Protein AF-A0A7V4F2E9-F1 (afdb_monomer)

Sequence (529 aa):
MEYINGPSTTTMGALRAAEGFTDPLLAKSKGLVILLGCEVWGGVSHNAEIGSNYDNYAKWARMAALRIKNSPYYDSKKIFIGVSGRNPEWAYSLKLNDKLLKGDKGEIDWLTLSGYMGGNMDYDPAINPGDSELDYFKNGFESMMKNIEGLKTHMSYMFEYCGRLMVTNFYESNMTTPAFNGRVGQAMTITDYHATAVETGLALPCLFHLKGGEWRITEPENGYKKLPLYITAQYVNTYCKGNVLKTKLNTTEKIANSSGKVIALDPVSCHAYNSDTKFSILLISRDFANDYQLQIDLPDTLTVNPAGKMYVISGPGYSSKDYTIDSSNITLSDSLLVTVPKYSMVLITFSGSNPKFTKLPLGYYHYKKVESLEIVPKNGKTSIDKKYEYIDLSAKMTPADAMSEFMYKYKWEVVENSSKALTSLQDTNYQVRDLGMAKTVGTTTIRVSSFNDPNIKDEIVIPFNYVDLAKNTEGNVMAYPNPANDKLNIIATDDVTIGISIADITGRPVKIIRQATNYTQIDISDLPA

Solvent-accessible surface area (backbone atoms only — not comparable to full-atom values): 28518 Å² total; per-residue (Å²): 94,45,49,47,44,24,58,44,89,40,78,46,8,34,53,35,27,75,76,70,46,56,64,36,64,57,76,85,45,90,55,48,77,48,64,60,57,71,66,41,43,79,42,73,93,46,50,28,29,82,91,52,66,33,59,57,33,33,53,49,48,38,54,52,34,44,56,50,65,69,36,93,44,52,45,85,88,37,52,42,40,25,38,55,34,40,37,42,31,60,84,66,22,75,59,44,44,56,39,54,34,46,78,40,84,71,49,57,51,27,48,25,22,41,45,47,48,17,31,69,60,97,82,38,66,60,50,54,53,69,96,38,73,69,26,25,49,48,35,39,53,56,34,38,50,46,34,52,51,13,51,47,53,48,49,22,49,26,31,76,34,38,48,42,83,60,34,33,29,23,73,31,22,43,67,54,57,55,92,56,52,37,9,25,35,52,22,44,54,51,53,49,44,47,56,54,35,41,74,66,10,35,26,76,71,30,76,39,36,66,72,50,84,61,40,25,34,29,37,59,95,60,80,49,38,71,16,31,40,40,52,52,50,50,50,44,72,71,57,62,44,76,46,81,45,93,67,84,90,88,78,90,65,72,31,60,42,91,86,65,52,71,48,100,50,61,40,54,48,70,44,34,22,35,45,73,40,38,36,22,41,41,36,34,32,62,29,68,86,50,67,45,80,43,72,44,73,62,64,92,87,60,53,68,46,42,67,24,38,38,33,43,38,34,42,97,38,44,83,27,56,54,65,46,76,50,74,47,81,42,80,51,53,72,61,36,77,43,79,45,49,39,34,19,39,37,39,38,37,37,40,36,59,59,82,75,74,80,86,73,65,82,28,54,66,94,73,49,65,76,69,43,45,41,76,42,43,76,79,74,52,62,60,44,62,55,78,62,36,71,43,48,30,36,72,50,51,34,56,82,64,30,37,68,86,34,88,58,62,58,45,77,46,79,80,42,58,73,20,63,55,50,71,48,80,55,95,80,31,43,34,44,28,38,83,68,72,52,51,66,66,27,36,36,30,41,33,41,26,31,44,90,42,70,84,37,43,30,74,49,70,33,43,34,55,48,80,76,64,50,63,46,101,84,76,24,42,29,45,73,60,38,76,52,77,47,70,49,76,42,76,47,96,53,101,54,74,42,31,38,34,33,14,27,80,85,69,47,76,77,44,78,44,78,69,36,52,45,72,32,78,41,84,39,66,88,48,74,90

Structure (mmCIF, N/CA/C/O backbone):
data_AF-A0A7V4F2E9-F1
#
_entry.id   AF-A0A7V4F2E9-F1
#
loop_
_atom_site.group_PDB
_atom_site.id
_atom_site.type_symbol
_atom_site.label_atom_id
_atom_site.label_alt_id
_atom_site.label_comp_id
_atom_site.label_asym_id
_atom_site.label_entity_id
_atom_site.label_seq_id
_atom_site.pdbx_PDB_ins_code
_atom_site.Cartn_x
_atom_site.Cartn_y
_atom_site.Cartn_z
_atom_site.occupancy
_atom_site.B_iso_or_equiv
_atom_site.auth_seq_id
_atom_site.auth_comp_id
_atom_site.auth_asym_id
_atom_site.auth_atom_id
_atom_site.pdbx_PDB_model_num
ATOM 1 N N . MET A 1 1 ? -17.313 -17.510 -13.840 1.00 95.19 1 MET A N 1
ATOM 2 C CA . MET A 1 1 ? -16.699 -18.549 -12.982 1.00 95.19 1 MET A CA 1
ATOM 3 C C . MET A 1 1 ? -16.538 -19.871 -13.702 1.00 95.19 1 MET A C 1
ATOM 5 O O . MET A 1 1 ? -15.405 -20.291 -13.875 1.00 95.19 1 MET A O 1
ATOM 9 N N . GLU A 1 2 ? -17.621 -20.485 -14.181 1.00 96.56 2 GLU A N 1
ATOM 10 C CA . GLU A 1 2 ? -17.552 -21.747 -14.934 1.00 96.56 2 GLU A CA 1
ATOM 11 C C . GLU A 1 2 ? -16.645 -21.669 -16.170 1.00 96.56 2 GLU A C 1
ATOM 13 O O . GLU A 1 2 ? -15.790 -22.524 -16.342 1.00 96.56 2 GLU A O 1
ATOM 18 N N . TYR A 1 3 ? -16.735 -20.604 -16.973 1.00 96.88 3 TYR A N 1
ATOM 19 C CA . TYR A 1 3 ? -15.806 -20.408 -18.094 1.00 96.88 3 TYR A CA 1
ATOM 20 C C . TYR A 1 3 ? -14.337 -20.424 -17.626 1.00 96.88 3 TYR A C 1
ATOM 22 O O . TYR A 1 3 ? -13.496 -21.103 -18.199 1.00 96.88 3 TYR A O 1
ATOM 30 N N . ILE A 1 4 ? -14.028 -19.737 -16.521 1.00 95.50 4 ILE A N 1
ATOM 31 C CA . ILE A 1 4 ? -12.660 -19.557 -16.012 1.00 95.50 4 ILE A CA 1
ATOM 32 C C . ILE A 1 4 ? -12.087 -20.856 -15.428 1.00 95.50 4 ILE A C 1
ATOM 34 O O . ILE A 1 4 ? -10.931 -21.181 -15.692 1.00 95.50 4 ILE A O 1
ATOM 38 N N . ASN A 1 5 ? -12.869 -21.580 -14.622 1.00 96.06 5 ASN A N 1
ATOM 39 C CA . ASN A 1 5 ? -12.355 -22.680 -13.797 1.00 96.06 5 ASN A CA 1
ATOM 40 C C . ASN A 1 5 ? -13.159 -23.992 -13.886 1.00 96.06 5 ASN A C 1
ATOM 42 O O . ASN A 1 5 ? -12.826 -24.970 -13.226 1.00 96.06 5 ASN A O 1
ATOM 46 N N . GLY A 1 6 ? -14.222 -24.033 -14.687 1.00 95.56 6 GLY A N 1
ATOM 47 C CA . GLY A 1 6 ? -15.011 -25.240 -14.921 1.00 95.56 6 GLY A CA 1
ATOM 48 C C . GLY A 1 6 ? -14.293 -26.246 -15.828 1.00 95.56 6 GLY A C 1
ATOM 49 O O . GLY A 1 6 ? -13.440 -25.853 -16.641 1.00 95.56 6 GLY A O 1
ATOM 50 N N . PRO A 1 7 ? -14.611 -27.545 -15.696 1.00 95.00 7 PRO A N 1
ATOM 51 C CA . PRO A 1 7 ? -14.095 -28.578 -16.585 1.00 95.00 7 PRO A CA 1
ATOM 52 C C . PRO A 1 7 ? -14.682 -28.418 -17.993 1.00 95.00 7 PRO A C 1
ATOM 54 O O . PRO A 1 7 ? -15.773 -27.881 -18.165 1.00 95.00 7 PRO A O 1
ATOM 57 N N . SER A 1 8 ? -13.984 -28.921 -19.011 1.00 96.06 8 SER A N 1
ATOM 58 C CA . SER A 1 8 ? -14.409 -28.817 -20.417 1.00 96.06 8 SER A CA 1
ATOM 59 C C . SER A 1 8 ? -15.731 -29.528 -20.738 1.00 96.06 8 SER A C 1
ATOM 61 O O . SER A 1 8 ? -16.280 -29.335 -21.815 1.00 96.06 8 SER A O 1
ATOM 63 N N . THR A 1 9 ? -16.259 -30.335 -19.815 1.00 95.44 9 THR A N 1
ATOM 64 C CA . THR A 1 9 ? -17.532 -31.054 -19.957 1.00 95.44 9 THR A CA 1
ATOM 65 C C . THR A 1 9 ? -18.760 -30.220 -19.588 1.00 95.44 9 THR A C 1
ATOM 67 O O . THR A 1 9 ? -19.878 -30.690 -19.779 1.00 95.44 9 THR A O 1
ATOM 70 N N . THR A 1 10 ? -18.596 -29.021 -19.022 1.00 96.75 10 THR A N 1
ATOM 71 C CA . THR A 1 10 ? -19.720 -28.130 -18.687 1.00 96.75 10 THR A CA 1
ATOM 72 C C . THR A 1 10 ? -19.926 -27.094 -19.789 1.00 96.75 10 THR A C 1
ATOM 74 O O . THR A 1 10 ? -19.020 -26.857 -20.581 1.00 96.75 10 THR A O 1
ATOM 77 N N . THR A 1 11 ? -21.091 -26.446 -19.855 1.00 97.44 11 THR A N 1
ATOM 78 C CA . THR A 1 11 ? -21.449 -25.523 -20.948 1.00 97.44 11 THR A CA 1
ATOM 79 C C . THR A 1 11 ? -20.389 -24.451 -21.206 1.00 97.44 11 THR A C 1
ATOM 81 O O . THR A 1 11 ? -19.909 -24.302 -22.329 1.00 97.44 11 THR A O 1
ATOM 84 N N . MET A 1 12 ? -19.980 -23.715 -20.170 1.00 97.88 12 MET A N 1
ATOM 85 C CA . MET A 1 12 ? -19.002 -22.637 -20.339 1.00 97.88 12 MET A CA 1
ATOM 86 C C . MET A 1 12 ? -17.562 -23.154 -20.424 1.00 97.88 12 MET A C 1
ATOM 88 O O . MET A 1 12 ? -16.715 -22.495 -21.024 1.00 97.88 12 MET A O 1
ATOM 92 N N . GLY A 1 13 ? -17.272 -24.321 -19.843 1.00 97.44 13 GLY A N 1
ATOM 93 C CA . GLY A 1 13 ? -15.971 -24.970 -19.982 1.00 97.44 13 GLY A CA 1
ATOM 94 C C . GLY A 1 13 ? -15.750 -25.544 -21.385 1.00 97.44 13 GLY A C 1
ATOM 95 O O . GLY A 1 13 ? -14.642 -25.454 -21.908 1.00 97.44 13 GLY A O 1
ATOM 96 N N . ALA A 1 14 ? -16.800 -26.071 -22.019 1.00 97.75 14 ALA A N 1
ATOM 97 C CA . ALA A 1 14 ? -16.794 -26.543 -23.399 1.00 97.75 14 ALA A CA 1
ATOM 98 C C . ALA A 1 14 ? -16.578 -25.385 -24.378 1.00 97.75 14 ALA A C 1
ATOM 100 O O . ALA A 1 14 ? -15.764 -25.512 -25.289 1.00 97.75 14 ALA A O 1
ATOM 101 N N . LEU A 1 15 ? -17.233 -24.236 -24.148 1.00 98.00 15 LEU A N 1
ATOM 102 C CA . LEU A 1 15 ? -16.988 -23.011 -24.916 1.00 98.00 15 LEU A CA 1
ATOM 103 C C . LEU A 1 15 ? -15.518 -22.579 -24.815 1.00 98.00 15 LEU A C 1
ATOM 105 O O . LEU A 1 15 ? -14.857 -22.415 -25.836 1.00 98.00 15 LEU A O 1
ATOM 109 N N . ARG A 1 16 ? -14.978 -22.487 -23.591 1.00 97.19 16 ARG A N 1
ATOM 110 C CA . ARG A 1 16 ? -13.557 -22.184 -23.367 1.00 97.19 16 ARG A CA 1
ATOM 111 C C . ARG A 1 16 ? -12.643 -23.172 -24.117 1.00 97.19 16 ARG A C 1
ATOM 113 O O . ARG A 1 16 ? -11.669 -22.767 -24.749 1.00 97.19 16 ARG A O 1
ATOM 120 N N . ALA A 1 17 ? -12.937 -24.470 -24.038 1.00 96.94 17 ALA A N 1
ATOM 121 C CA . ALA A 1 17 ? -12.142 -25.503 -24.697 1.00 96.94 17 ALA A CA 1
ATOM 122 C C . ALA A 1 17 ? -12.196 -25.391 -26.229 1.00 96.94 17 ALA A C 1
ATOM 124 O O . ALA A 1 17 ? -11.166 -25.563 -26.880 1.00 96.94 17 ALA A O 1
ATOM 125 N N . ALA A 1 18 ? -13.358 -25.052 -26.795 1.00 97.31 18 ALA A N 1
ATOM 126 C CA . ALA A 1 18 ? -13.529 -24.805 -28.226 1.00 97.31 18 ALA A CA 1
ATOM 127 C C . ALA A 1 18 ? -12.731 -23.582 -28.719 1.00 97.31 18 ALA A C 1
ATOM 129 O O . ALA A 1 18 ? -12.284 -23.567 -29.861 1.00 97.31 18 ALA A O 1
ATOM 130 N N . GLU A 1 19 ? -12.487 -22.597 -27.851 1.00 96.94 19 GLU A N 1
ATOM 131 C CA . GLU A 1 19 ? -11.610 -21.444 -28.117 1.00 96.94 19 GLU A CA 1
ATOM 132 C C . GLU A 1 19 ? -10.106 -21.774 -27.990 1.00 96.94 19 GLU A C 1
ATOM 134 O O . GLU A 1 19 ? -9.258 -20.907 -28.190 1.00 96.94 19 GLU A O 1
ATOM 139 N N . GLY A 1 20 ? -9.754 -23.027 -27.673 1.00 95.62 20 GLY A N 1
ATOM 140 C CA . GLY A 1 20 ? -8.371 -23.512 -27.595 1.00 95.62 20 GLY A CA 1
ATOM 141 C C . GLY A 1 20 ? -7.783 -23.569 -26.181 1.00 95.62 20 GLY A C 1
ATOM 142 O O . GLY A 1 20 ? -6.646 -24.010 -26.012 1.00 95.62 20 GLY A O 1
ATOM 143 N N . PHE A 1 21 ? -8.542 -23.187 -25.149 1.00 94.25 21 PHE A N 1
ATOM 144 C CA . PHE A 1 21 ? -8.113 -23.271 -23.749 1.00 94.25 21 PHE A CA 1
ATOM 145 C C . PHE A 1 21 ? -8.750 -24.494 -23.071 1.00 94.25 21 PHE A C 1
ATOM 147 O O . PHE A 1 21 ? -9.721 -24.395 -22.317 1.00 94.25 21 PHE A O 1
ATOM 154 N N . THR A 1 22 ? -8.224 -25.682 -23.370 1.00 90.38 22 THR A N 1
ATOM 155 C CA . THR A 1 22 ? -8.791 -26.964 -22.915 1.00 90.38 22 THR A CA 1
ATOM 156 C C . THR A 1 22 ? -8.824 -27.093 -21.387 1.00 90.38 22 THR A C 1
ATOM 158 O O . THR A 1 22 ? -9.863 -27.429 -20.810 1.00 90.38 22 THR A O 1
ATOM 161 N N . ASP A 1 23 ? -7.727 -26.744 -20.717 1.00 93.88 23 ASP A N 1
ATOM 162 C CA . ASP A 1 23 ? -7.626 -26.748 -19.254 1.00 93.88 23 ASP A CA 1
ATOM 163 C C . ASP A 1 23 ? -8.258 -25.493 -18.620 1.00 93.88 23 ASP A C 1
ATOM 165 O O . ASP A 1 23 ? -8.263 -24.422 -19.235 1.00 93.88 23 ASP A O 1
ATOM 169 N N . PRO A 1 24 ? -8.738 -25.573 -17.361 1.00 94.50 24 PRO A N 1
ATOM 170 C CA . PRO A 1 24 ? -9.084 -24.403 -16.556 1.00 94.50 24 PRO A CA 1
ATOM 171 C C . PRO A 1 24 ? -8.005 -23.314 -16.587 1.00 94.50 24 PRO A C 1
ATOM 173 O O . PRO A 1 24 ? -6.834 -23.589 -16.317 1.00 94.50 24 PRO A O 1
ATOM 176 N N . LEU A 1 25 ? -8.395 -22.056 -16.829 1.00 94.00 25 LEU A N 1
ATOM 177 C CA . LEU A 1 25 ? -7.454 -20.927 -16.933 1.00 94.00 25 LEU A CA 1
ATOM 178 C C . LEU A 1 25 ? -6.650 -20.729 -15.639 1.00 94.00 25 LEU A C 1
ATOM 180 O O . LEU A 1 25 ? -5.499 -20.292 -15.660 1.00 94.00 25 LEU A O 1
ATOM 184 N N . LEU A 1 26 ? -7.237 -21.091 -14.496 1.00 93.62 26 LEU A N 1
ATOM 185 C CA . LEU A 1 26 ? -6.580 -20.991 -13.195 1.00 93.62 26 LEU A CA 1
ATOM 186 C C . LEU A 1 26 ? -5.619 -22.141 -12.894 1.00 93.62 26 LEU A C 1
ATOM 188 O O . LEU A 1 26 ? -4.850 -22.025 -11.939 1.00 93.62 26 LEU A O 1
ATOM 192 N N . ALA A 1 27 ? -5.597 -23.222 -13.681 1.00 90.56 27 ALA A N 1
ATOM 193 C CA . ALA A 1 27 ? -4.729 -24.371 -13.420 1.00 90.56 27 ALA A CA 1
ATOM 194 C C . ALA A 1 27 ? -3.249 -23.957 -13.377 1.00 90.56 27 ALA A C 1
ATOM 196 O O . ALA A 1 27 ? -2.535 -24.310 -12.437 1.00 90.56 27 ALA A O 1
ATOM 197 N N . LYS A 1 28 ? -2.828 -23.124 -14.338 1.00 86.88 28 LYS A N 1
ATOM 198 C CA . LYS A 1 28 ? -1.450 -22.615 -14.475 1.00 86.88 28 LYS A CA 1
ATOM 199 C C . LYS A 1 28 ? -1.264 -21.184 -13.951 1.00 86.88 28 LYS A C 1
ATOM 201 O O . LYS A 1 28 ? -0.142 -20.683 -13.943 1.00 86.88 28 LYS A O 1
ATOM 206 N N . SER A 1 29 ? -2.335 -20.522 -13.510 1.00 89.12 29 SER A N 1
ATOM 207 C CA . SER A 1 29 ? -2.254 -19.171 -12.944 1.00 89.12 29 SER A CA 1
ATOM 208 C C . SER A 1 29 ? -1.815 -19.187 -11.475 1.00 89.12 29 SER A C 1
ATOM 210 O O . SER A 1 29 ? -2.167 -20.092 -10.713 1.00 89.12 29 SER A O 1
ATOM 212 N N . LYS A 1 30 ? -1.087 -18.139 -11.062 1.00 86.19 30 LYS A N 1
ATOM 213 C CA . LYS A 1 30 ? -0.778 -17.852 -9.648 1.00 86.19 30 LYS A CA 1
ATOM 214 C C . LYS A 1 30 ? -1.986 -17.303 -8.882 1.00 86.19 30 LYS A C 1
ATOM 216 O O . LYS A 1 30 ? -1.987 -17.355 -7.658 1.00 86.19 30 LYS A O 1
ATOM 221 N N . GLY A 1 31 ? -2.982 -16.782 -9.593 1.00 91.31 31 GLY A N 1
ATOM 222 C CA . GLY A 1 31 ? -4.203 -16.228 -9.024 1.00 91.31 31 GLY A CA 1
ATOM 223 C C . GLY A 1 31 ? -4.937 -15.311 -10.002 1.00 91.31 31 GLY A C 1
ATOM 224 O O . GLY A 1 31 ? -4.454 -15.026 -11.097 1.00 91.31 31 GLY A O 1
ATOM 225 N N . LEU A 1 32 ? -6.119 -14.868 -9.602 1.00 93.56 32 LEU A N 1
ATOM 226 C CA . LEU A 1 32 ? -6.992 -13.952 -10.315 1.00 93.56 32 LEU A CA 1
ATOM 227 C C . LEU A 1 32 ? -7.615 -13.000 -9.298 1.00 93.56 32 LEU A C 1
ATOM 229 O O . LEU A 1 32 ? -8.201 -13.443 -8.312 1.00 93.56 32 LEU A O 1
ATOM 233 N N . VAL A 1 33 ? -7.523 -11.705 -9.572 1.00 92.88 33 VAL A N 1
ATOM 234 C CA . VAL A 1 33 ? -8.270 -10.681 -8.843 1.00 92.88 33 VAL A CA 1
ATOM 235 C C . VAL A 1 33 ? -9.431 -10.251 -9.730 1.00 92.88 33 VAL A C 1
ATOM 237 O O . VAL A 1 33 ? -9.221 -9.849 -10.872 1.00 92.88 33 VAL A O 1
ATOM 240 N N . ILE A 1 34 ? -10.655 -10.382 -9.227 1.00 95.31 34 ILE A N 1
ATOM 241 C CA . ILE A 1 34 ? -11.872 -9.926 -9.897 1.00 95.31 34 ILE A CA 1
ATOM 242 C C . ILE A 1 34 ? -12.282 -8.618 -9.243 1.00 95.31 34 ILE A C 1
ATOM 244 O O . ILE A 1 34 ? -12.732 -8.612 -8.100 1.00 95.31 34 ILE A O 1
ATOM 248 N N . LEU A 1 35 ? -12.140 -7.525 -9.978 1.00 94.25 35 LEU A N 1
ATOM 249 C CA . LEU A 1 35 ? -12.584 -6.210 -9.549 1.00 94.25 35 LEU A CA 1
ATOM 250 C C . LEU A 1 35 ? -14.062 -6.004 -9.933 1.00 94.25 35 LEU A C 1
ATOM 252 O O . LEU A 1 35 ? -14.435 -6.098 -11.104 1.00 94.25 35 LEU A O 1
ATOM 256 N N . LEU A 1 36 ? -14.917 -5.776 -8.935 1.00 94.44 36 LEU A N 1
ATOM 257 C CA . LEU A 1 36 ? -16.353 -5.559 -9.105 1.00 94.44 36 LEU A CA 1
ATOM 258 C C . LEU A 1 36 ? -16.656 -4.123 -9.560 1.00 94.44 36 LEU A C 1
ATOM 260 O O . LEU A 1 36 ? -16.952 -3.261 -8.740 1.00 94.44 36 LEU A O 1
ATOM 264 N N . GLY A 1 37 ? -16.616 -3.900 -10.875 1.00 90.44 37 GLY A N 1
ATOM 265 C CA . GLY A 1 37 ? -16.727 -2.565 -11.481 1.00 90.44 37 GLY A CA 1
ATOM 266 C C . GLY A 1 37 ? -15.400 -1.805 -11.404 1.00 90.44 37 GLY A C 1
ATOM 267 O O . GLY A 1 37 ? -14.592 -2.091 -10.537 1.00 90.44 37 GLY A O 1
ATOM 268 N N . CYS A 1 38 ? -15.149 -0.864 -12.311 1.00 88.31 38 CYS A N 1
ATOM 269 C CA . CYS A 1 38 ? -13.948 -0.020 -12.302 1.00 88.31 38 CYS A CA 1
ATOM 270 C C . CYS A 1 38 ? -14.390 1.438 -12.365 1.00 88.31 38 CYS A C 1
ATOM 272 O O . CYS A 1 38 ? -15.301 1.743 -13.135 1.00 88.31 38 CYS A O 1
ATOM 274 N N . GLU A 1 39 ? -13.784 2.298 -11.543 1.00 87.56 39 GLU A N 1
ATOM 275 C CA . GLU A 1 39 ? -14.096 3.731 -11.468 1.00 87.56 39 GLU A CA 1
ATOM 276 C C . GLU A 1 39 ? -15.608 3.983 -11.394 1.00 87.56 39 GLU A C 1
ATOM 278 O O . GLU A 1 39 ? -16.168 4.795 -12.126 1.00 87.56 39 GLU A O 1
ATOM 283 N N . VAL A 1 40 ? -16.305 3.239 -10.528 1.00 88.94 40 VAL A N 1
ATOM 284 C CA . VAL A 1 40 ? -17.781 3.184 -10.511 1.00 88.94 40 VAL A CA 1
ATOM 285 C C . VAL A 1 40 ? -18.459 4.537 -10.270 1.00 88.94 40 VAL A C 1
ATOM 287 O O . VAL A 1 40 ? -19.656 4.673 -10.496 1.00 88.94 40 VAL A O 1
ATOM 290 N N . TRP A 1 41 ? -17.690 5.527 -9.824 1.00 85.69 41 TRP A N 1
ATOM 291 C CA . TRP A 1 41 ? -18.098 6.914 -9.636 1.00 85.69 41 TRP A CA 1
ATOM 292 C C . TRP A 1 41 ? -18.083 7.768 -10.902 1.00 85.69 41 TRP A C 1
ATOM 294 O O . TRP A 1 41 ? -18.635 8.867 -10.888 1.00 85.69 41 TRP A O 1
ATOM 304 N N . GLY A 1 42 ? -17.470 7.287 -11.983 1.00 79.31 42 GLY A N 1
ATOM 305 C CA . GLY A 1 42 ? -17.435 7.964 -13.278 1.00 79.31 42 GLY A CA 1
ATOM 306 C C . GLY A 1 42 ? -18.700 7.768 -14.121 1.00 79.31 42 GLY A C 1
ATOM 307 O O . GLY A 1 42 ? -18.847 8.424 -15.147 1.00 79.31 42 GLY A O 1
ATOM 308 N N . GLY A 1 43 ? -19.624 6.884 -13.723 1.00 75.00 43 GLY A N 1
ATOM 309 C CA . GLY A 1 43 ? -20.830 6.593 -14.500 1.00 75.00 43 GLY A CA 1
ATOM 310 C C . GLY A 1 43 ? -22.004 6.072 -13.672 1.00 75.00 43 GLY A C 1
ATOM 311 O O . GLY A 1 43 ? -21.861 5.699 -12.513 1.00 75.00 43 GLY A O 1
ATOM 312 N N . VAL A 1 44 ? -23.184 6.018 -14.298 1.00 77.25 44 VAL A N 1
ATOM 313 C CA . VAL A 1 44 ? -24.464 5.806 -13.593 1.00 77.25 44 VAL A CA 1
ATOM 314 C C . VAL A 1 44 ? -24.800 4.347 -13.258 1.00 77.25 44 VAL A C 1
ATOM 316 O O . VAL A 1 44 ? -25.695 4.062 -12.467 1.00 77.25 44 VAL A O 1
ATOM 319 N N . SER A 1 45 ? -24.078 3.385 -13.837 1.00 76.38 45 SER A N 1
ATOM 320 C CA . SER A 1 45 ? -24.452 1.959 -13.838 1.00 76.38 45 SER A CA 1
ATOM 321 C C . SER A 1 45 ? -24.506 1.295 -12.455 1.00 76.38 45 SER A C 1
ATOM 323 O O . SER A 1 45 ? -25.107 0.229 -12.314 1.00 76.38 45 SER A O 1
ATOM 325 N N . HIS A 1 46 ? -23.886 1.902 -11.439 1.00 81.25 46 HIS A N 1
ATOM 326 C CA . HIS A 1 46 ? -23.825 1.369 -10.076 1.00 81.25 46 HIS A CA 1
ATOM 327 C C . HIS A 1 46 ? -24.468 2.281 -9.019 1.00 81.25 46 HIS A C 1
ATOM 329 O O . HIS A 1 46 ? -24.411 1.939 -7.837 1.00 81.25 46 HIS A O 1
ATOM 335 N N . ASN A 1 47 ? -25.099 3.398 -9.419 1.00 82.88 47 ASN A N 1
ATOM 336 C CA . ASN A 1 47 ? -25.571 4.455 -8.508 1.00 82.88 47 ASN A CA 1
ATOM 337 C C . ASN A 1 47 ? -24.476 4.873 -7.511 1.00 82.88 47 ASN A C 1
ATOM 339 O O . ASN A 1 47 ? -24.705 4.918 -6.298 1.00 82.88 47 ASN A O 1
ATOM 343 N N . ALA A 1 48 ? -23.258 5.024 -8.026 1.00 85.94 48 ALA A N 1
ATOM 344 C CA . ALA A 1 48 ? -22.060 5.306 -7.253 1.00 85.94 48 ALA A CA 1
ATOM 345 C C . ALA A 1 48 ? -21.356 6.572 -7.740 1.00 85.94 48 ALA A C 1
ATOM 347 O O . ALA A 1 48 ? -20.203 6.783 -7.380 1.00 85.94 48 ALA A O 1
ATOM 348 N N . GLU A 1 49 ? -22.034 7.404 -8.537 1.00 88.50 49 GLU A N 1
ATOM 349 C CA . GLU A 1 49 ? -21.521 8.674 -9.041 1.00 88.50 49 GLU A CA 1
ATOM 350 C C . GLU A 1 49 ? -21.046 9.561 -7.891 1.00 88.50 49 GLU A C 1
ATOM 352 O O . GLU A 1 49 ? -21.529 9.460 -6.758 1.00 88.50 49 GLU A O 1
ATOM 357 N N . ILE A 1 50 ? -20.110 10.462 -8.170 1.00 84.88 50 ILE A N 1
ATOM 358 C CA . ILE A 1 50 ? -19.608 11.391 -7.157 1.00 84.88 50 ILE A CA 1
ATOM 359 C C . ILE A 1 50 ? -20.772 12.167 -6.519 1.00 84.88 50 ILE A C 1
ATOM 361 O O . ILE A 1 50 ? -21.558 12.820 -7.201 1.00 84.88 50 ILE A O 1
ATOM 365 N N . GLY A 1 51 ? -20.868 12.092 -5.189 1.00 78.25 51 GLY A N 1
ATOM 366 C CA . GLY A 1 51 ? -21.931 12.737 -4.408 1.00 78.25 51 GLY A CA 1
ATOM 367 C C . GLY A 1 51 ? -23.206 11.900 -4.236 1.00 78.25 51 GLY A C 1
ATOM 368 O O . GLY A 1 51 ? -24.113 12.325 -3.521 1.00 78.25 51 GLY A O 1
ATOM 369 N N . SER A 1 52 ? -23.275 10.711 -4.838 1.00 83.56 52 SER A N 1
ATOM 370 C CA . SER A 1 52 ? -24.365 9.752 -4.635 1.00 83.56 52 SER A CA 1
ATOM 371 C C . SER A 1 52 ? -24.303 9.070 -3.259 1.00 83.56 52 SER A C 1
ATOM 373 O O . SER A 1 52 ? -23.351 9.214 -2.485 1.00 83.56 52 SER A O 1
ATOM 375 N N . ASN A 1 53 ? -25.339 8.284 -2.945 1.00 84.50 53 ASN A N 1
ATOM 376 C CA . ASN A 1 53 ? -25.281 7.358 -1.823 1.00 84.50 53 ASN A CA 1
ATOM 377 C C . ASN A 1 53 ? -24.665 6.016 -2.252 1.00 84.50 53 ASN A C 1
ATOM 379 O O . ASN A 1 53 ? -25.352 5.144 -2.788 1.00 84.50 53 ASN A O 1
ATOM 383 N N . TYR A 1 54 ? -23.400 5.809 -1.890 1.00 91.44 54 TYR A N 1
ATOM 384 C CA . TYR A 1 54 ? -22.650 4.593 -2.212 1.00 91.44 54 TYR A CA 1
ATOM 385 C C . TYR A 1 54 ? -23.145 3.305 -1.519 1.00 91.44 54 TYR A C 1
ATOM 387 O O . TYR A 1 54 ? -22.622 2.226 -1.803 1.00 91.44 54 TYR A O 1
ATOM 395 N N . ASP A 1 55 ? -24.152 3.369 -0.636 1.00 91.06 55 ASP A N 1
ATOM 396 C CA . ASP A 1 55 ? -24.731 2.184 0.023 1.00 91.06 55 ASP A CA 1
ATOM 397 C C . ASP A 1 55 ? -25.258 1.152 -0.992 1.00 91.06 55 ASP A C 1
ATOM 399 O O . ASP A 1 55 ? -25.143 -0.058 -0.773 1.00 91.06 55 ASP A O 1
ATOM 403 N N . ASN A 1 56 ? -25.803 1.615 -2.123 1.00 90.19 56 ASN A N 1
ATOM 404 C CA . ASN A 1 56 ? -26.322 0.745 -3.181 1.00 90.19 56 ASN A CA 1
ATOM 405 C C . ASN A 1 56 ? -25.214 -0.089 -3.824 1.00 90.19 56 ASN A C 1
ATOM 407 O O . ASN A 1 56 ? -25.344 -1.311 -3.943 1.00 90.19 56 ASN A O 1
ATOM 411 N N . TYR A 1 57 ? -24.111 0.561 -4.189 1.00 93.88 57 TYR A N 1
ATOM 412 C CA . TYR A 1 57 ? -22.956 -0.111 -4.763 1.00 93.88 57 TYR A CA 1
ATOM 413 C C . TYR A 1 57 ? -22.282 -1.045 -3.755 1.00 93.88 57 TYR A C 1
ATOM 415 O O . TYR A 1 57 ? -22.027 -2.201 -4.086 1.00 93.88 57 TYR A O 1
ATOM 423 N N . ALA A 1 58 ? -22.096 -0.615 -2.503 1.00 94.12 58 ALA A N 1
ATOM 424 C CA . ALA A 1 58 ? -21.541 -1.471 -1.454 1.00 94.12 58 ALA A CA 1
ATOM 425 C C . ALA A 1 58 ? -22.389 -2.739 -1.232 1.00 94.12 58 ALA A C 1
ATOM 427 O O . ALA A 1 58 ? -21.861 -3.851 -1.152 1.00 94.12 58 ALA A O 1
ATOM 428 N N . LYS A 1 59 ? -23.722 -2.600 -1.194 1.00 93.50 59 LYS A N 1
ATOM 429 C CA . LYS A 1 59 ? -24.646 -3.739 -1.095 1.00 93.50 59 LYS A CA 1
ATOM 430 C C . LYS A 1 59 ? -24.555 -4.650 -2.319 1.00 93.50 59 LYS A C 1
ATOM 432 O O . LYS A 1 59 ? -24.490 -5.869 -2.162 1.00 93.50 59 LYS A O 1
ATOM 437 N N . TRP A 1 60 ? -24.551 -4.081 -3.525 1.00 93.88 60 TRP A N 1
ATOM 438 C CA . TRP A 1 60 ? -24.411 -4.845 -4.764 1.00 93.88 60 TRP A CA 1
ATOM 439 C C . TRP A 1 60 ? -23.102 -5.634 -4.796 1.00 93.88 60 TRP A C 1
ATOM 441 O O . TRP A 1 60 ? -23.128 -6.831 -5.080 1.00 93.88 60 TRP A O 1
ATOM 451 N N . ALA A 1 61 ? -21.987 -5.004 -4.427 1.00 95.56 61 ALA A N 1
ATOM 452 C CA . ALA A 1 61 ? -20.675 -5.630 -4.415 1.00 95.56 61 ALA A CA 1
ATOM 453 C C . ALA A 1 61 ? -20.633 -6.849 -3.483 1.00 95.56 61 ALA A C 1
ATOM 455 O O . ALA A 1 61 ? -20.215 -7.927 -3.902 1.00 95.56 61 ALA A O 1
ATOM 456 N N . ARG A 1 62 ? -21.152 -6.725 -2.253 1.00 96.06 62 ARG A N 1
ATOM 457 C CA . ARG A 1 62 ? -21.230 -7.850 -1.300 1.00 96.06 62 ARG A CA 1
ATOM 458 C C . ARG A 1 62 ? -22.093 -8.993 -1.836 1.00 96.06 62 ARG A C 1
ATOM 460 O O . ARG A 1 62 ? -21.690 -10.152 -1.774 1.00 96.06 62 ARG A O 1
ATOM 467 N N . MET A 1 63 ? -23.251 -8.683 -2.429 1.00 95.81 63 MET A N 1
ATOM 468 C CA . MET A 1 63 ? -24.114 -9.698 -3.050 1.00 95.81 63 MET A CA 1
ATOM 469 C C . MET A 1 63 ? -23.432 -10.396 -4.235 1.00 95.81 63 MET A C 1
ATOM 471 O O . MET A 1 63 ? -23.514 -11.619 -4.364 1.00 95.81 63 MET A O 1
ATOM 475 N N . ALA A 1 64 ? -22.750 -9.640 -5.098 1.00 96.12 64 ALA A N 1
ATOM 476 C CA . ALA A 1 64 ? -22.019 -10.179 -6.238 1.00 96.12 64 ALA A CA 1
ATOM 477 C C . ALA A 1 64 ? -20.853 -11.067 -5.782 1.00 96.12 64 ALA A C 1
ATOM 479 O O . ALA A 1 64 ? -20.696 -12.178 -6.289 1.00 96.12 64 ALA A O 1
ATOM 480 N N . ALA A 1 65 ? -20.093 -10.624 -4.779 1.00 97.31 65 ALA A N 1
ATOM 481 C CA . ALA A 1 65 ? -18.999 -11.390 -4.204 1.00 97.31 65 ALA A CA 1
ATOM 482 C C . ALA A 1 65 ? -19.477 -12.708 -3.591 1.00 97.31 65 ALA A C 1
ATOM 484 O O . ALA A 1 65 ? -18.925 -13.758 -3.911 1.00 97.31 65 ALA A O 1
ATOM 485 N N . LEU A 1 66 ? -20.556 -12.685 -2.802 1.00 96.69 66 LEU A N 1
ATOM 486 C CA . LEU A 1 66 ? -21.178 -13.899 -2.267 1.00 96.69 66 LEU A CA 1
ATOM 487 C C . LEU A 1 66 ? -21.623 -14.849 -3.382 1.00 96.69 66 LEU A C 1
ATOM 489 O O . LEU A 1 66 ? -21.367 -16.049 -3.314 1.00 96.69 66 LEU A O 1
ATOM 493 N N . ARG A 1 67 ? -22.241 -14.329 -4.448 1.00 96.56 67 ARG A N 1
ATOM 494 C CA . ARG A 1 67 ? -22.659 -15.150 -5.593 1.00 96.56 67 ARG A CA 1
ATOM 495 C C . ARG A 1 67 ? -21.471 -15.792 -6.311 1.00 96.56 67 ARG A C 1
ATOM 497 O O . ARG A 1 67 ? -21.575 -16.941 -6.734 1.00 96.56 67 ARG A O 1
ATOM 504 N N . ILE A 1 68 ? -20.356 -15.075 -6.443 1.00 97.25 68 ILE A N 1
ATOM 505 C CA . ILE A 1 68 ? -19.111 -15.611 -7.006 1.00 97.25 68 ILE A CA 1
ATOM 506 C C . ILE A 1 68 ? -18.521 -16.675 -6.076 1.00 97.25 68 ILE A C 1
ATOM 508 O O . ILE A 1 68 ? -18.202 -17.759 -6.556 1.00 97.25 68 ILE A O 1
ATOM 512 N N . LYS A 1 69 ? -18.421 -16.406 -4.768 1.00 96.88 69 LYS A N 1
ATOM 513 C CA . LYS A 1 69 ? -17.881 -17.337 -3.761 1.00 96.88 69 LYS A CA 1
ATOM 514 C C . LYS A 1 69 ? -18.705 -18.624 -3.638 1.00 96.88 69 LYS A C 1
ATOM 516 O O . LYS A 1 69 ? -18.136 -19.688 -3.433 1.00 96.88 69 LYS A O 1
ATOM 521 N N . ASN A 1 70 ? -20.021 -18.546 -3.847 1.00 96.94 70 ASN A N 1
ATOM 522 C CA . ASN A 1 70 ? -20.928 -19.700 -3.840 1.00 96.94 70 ASN A CA 1
ATOM 523 C C . ASN A 1 70 ? -20.889 -20.537 -5.132 1.00 96.94 70 ASN A C 1
ATOM 525 O O . ASN A 1 70 ? -21.537 -21.580 -5.209 1.00 96.94 70 ASN A O 1
ATOM 529 N N . SER A 1 71 ? -20.171 -20.099 -6.171 1.00 96.88 71 SER A N 1
ATOM 530 C CA . SER A 1 71 ? -19.989 -20.898 -7.384 1.00 96.88 71 SER A CA 1
ATOM 531 C C . SER A 1 71 ? -19.157 -22.151 -7.072 1.00 96.88 71 SER A C 1
ATOM 533 O O . SER A 1 71 ? -18.081 -22.013 -6.494 1.00 96.88 71 SER A O 1
ATOM 535 N N . PRO A 1 72 ? -19.526 -23.349 -7.572 1.00 96.62 72 PRO A N 1
ATOM 536 C CA . PRO A 1 72 ? -18.730 -24.570 -7.374 1.00 96.62 72 PRO A CA 1
ATOM 537 C C . PRO A 1 72 ? -17.331 -24.491 -8.011 1.00 96.62 72 PRO A C 1
ATOM 539 O O . PRO A 1 72 ? -16.446 -25.273 -7.689 1.00 96.62 72 PRO A O 1
ATOM 542 N N . TYR A 1 73 ? -17.126 -23.532 -8.916 1.00 96.31 73 TYR A N 1
ATOM 543 C CA . TYR A 1 73 ? -15.850 -23.270 -9.586 1.00 96.31 73 TYR A CA 1
ATOM 544 C C . TYR A 1 73 ? -14.989 -22.193 -8.902 1.00 96.31 73 TYR A C 1
ATOM 546 O O . TYR A 1 73 ? -13.975 -21.783 -9.469 1.00 96.31 73 TYR A O 1
ATOM 554 N N . TYR A 1 74 ? -15.401 -21.667 -7.745 1.00 96.75 74 TYR A N 1
ATOM 555 C CA . TYR A 1 74 ? -14.598 -20.711 -6.983 1.00 96.75 74 TYR A CA 1
ATOM 556 C C . TYR A 1 74 ? -13.454 -21.427 -6.252 1.00 96.75 74 TYR A C 1
ATOM 558 O O . TYR A 1 74 ? -13.672 -22.415 -5.559 1.00 96.75 74 TYR A O 1
ATOM 566 N N . ASP A 1 75 ? -12.230 -20.922 -6.410 1.00 94.94 75 ASP A N 1
ATOM 567 C CA . ASP A 1 75 ? -11.042 -21.405 -5.704 1.00 94.94 75 ASP A CA 1
ATOM 568 C C . ASP A 1 75 ? -10.563 -20.306 -4.753 1.00 94.94 75 ASP A C 1
ATOM 570 O O . ASP A 1 75 ? -9.944 -19.332 -5.184 1.00 94.94 75 ASP A O 1
ATOM 574 N N . SER A 1 76 ? -10.831 -20.467 -3.456 1.00 93.00 76 SER A N 1
ATOM 575 C CA . SER A 1 76 ? -10.482 -19.486 -2.420 1.00 93.00 76 SER A CA 1
ATOM 576 C C . SER A 1 76 ? -8.977 -19.266 -2.246 1.00 93.00 76 SER A C 1
ATOM 578 O O . SER A 1 76 ? -8.570 -18.300 -1.606 1.00 93.00 76 SER A O 1
ATOM 580 N N . LYS A 1 77 ? -8.128 -20.132 -2.816 1.00 92.12 77 LYS A N 1
ATOM 581 C CA . LYS A 1 77 ? -6.669 -19.963 -2.798 1.00 92.12 77 LYS A CA 1
ATOM 582 C C . LYS A 1 77 ? -6.151 -19.183 -4.002 1.00 92.12 77 LYS A C 1
ATOM 584 O O . LYS A 1 77 ? -5.009 -18.727 -3.970 1.00 92.12 77 LYS A O 1
ATOM 589 N N . LYS A 1 78 ? -6.949 -19.065 -5.067 1.00 93.31 78 LYS A N 1
ATOM 590 C CA . LYS A 1 78 ? -6.539 -18.440 -6.331 1.00 93.31 78 LYS A CA 1
ATOM 591 C C . LYS A 1 78 ? -7.393 -17.250 -6.737 1.00 93.31 78 LYS A C 1
ATOM 593 O O . LYS A 1 78 ? -6.920 -16.468 -7.550 1.00 93.31 78 LYS A O 1
ATOM 598 N N . ILE A 1 79 ? -8.615 -17.108 -6.239 1.00 95.50 79 ILE A N 1
ATOM 599 C CA . ILE A 1 79 ? -9.557 -16.083 -6.691 1.00 95.50 79 ILE A CA 1
ATOM 600 C C . ILE A 1 79 ? -9.850 -15.120 -5.551 1.00 95.50 79 ILE A C 1
ATOM 602 O O . ILE A 1 79 ? -10.413 -15.506 -4.528 1.00 95.50 79 ILE A O 1
ATOM 606 N N . PHE A 1 80 ? -9.525 -13.856 -5.783 1.00 94.69 80 PHE A N 1
A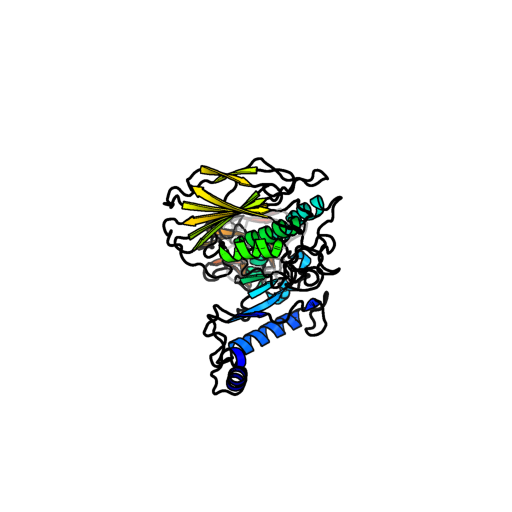TOM 607 C CA . PHE A 1 80 ? -9.752 -12.761 -4.852 1.00 94.69 80 PHE A CA 1
ATOM 608 C C . PHE A 1 80 ? -10.753 -11.782 -5.451 1.00 94.69 80 PHE A C 1
ATOM 610 O O . PHE A 1 80 ? -10.664 -11.447 -6.632 1.00 94.69 80 PHE A O 1
ATOM 617 N N . ILE A 1 81 ? -11.711 -11.329 -4.655 1.00 96.69 81 ILE A N 1
ATOM 618 C CA . ILE A 1 81 ? -12.757 -10.407 -5.089 1.00 96.69 81 ILE A CA 1
ATOM 619 C C . ILE A 1 81 ? -12.466 -9.028 -4.509 1.00 96.69 81 ILE A C 1
ATOM 621 O O . ILE A 1 81 ? -12.466 -8.841 -3.293 1.00 96.69 81 ILE A O 1
ATOM 625 N N . GLY A 1 82 ? -12.212 -8.071 -5.393 1.00 95.44 82 GLY A N 1
ATOM 626 C CA . GLY A 1 82 ? -11.951 -6.681 -5.060 1.00 95.44 82 GLY A CA 1
ATOM 627 C C . GLY A 1 82 ? -13.150 -5.779 -5.327 1.00 95.44 82 GLY A C 1
ATOM 628 O O . GLY A 1 82 ? -13.956 -6.047 -6.220 1.00 95.44 82 GLY A O 1
ATOM 629 N N . VAL A 1 83 ? -13.245 -4.685 -4.577 1.00 95.12 83 VAL A N 1
ATOM 630 C CA . VAL A 1 83 ? -14.187 -3.587 -4.846 1.00 95.12 83 VAL A CA 1
ATOM 631 C C . VAL A 1 83 ? -13.457 -2.332 -5.284 1.00 95.12 83 VAL A C 1
ATOM 633 O O . VAL A 1 83 ? -12.418 -1.998 -4.715 1.00 95.12 83 VAL A O 1
ATOM 636 N N . SER A 1 84 ? -14.039 -1.621 -6.251 1.00 93.44 84 SER A N 1
ATOM 637 C CA . SER A 1 84 ? -13.544 -0.327 -6.729 1.00 93.44 84 SER A CA 1
ATOM 638 C C . SER A 1 84 ? -13.748 0.736 -5.656 1.00 93.44 84 SER A C 1
ATOM 640 O O . SER A 1 84 ? -14.827 1.318 -5.552 1.00 93.44 84 SER A O 1
ATOM 642 N N . GLY A 1 85 ? -12.722 0.953 -4.845 1.00 92.00 85 GLY A N 1
ATOM 643 C CA . GLY A 1 85 ? -12.547 2.134 -4.012 1.00 92.00 85 GLY A CA 1
ATOM 644 C C . GLY A 1 85 ? -11.836 3.244 -4.781 1.00 92.00 85 GLY A C 1
ATOM 645 O O . GLY A 1 85 ? -11.257 3.006 -5.837 1.00 92.00 85 GLY A O 1
ATOM 646 N N . ARG A 1 86 ? -11.907 4.467 -4.254 1.00 90.19 86 ARG A N 1
ATOM 647 C CA . ARG A 1 86 ? -11.378 5.679 -4.894 1.00 90.19 86 ARG A CA 1
ATOM 648 C C . ARG A 1 86 ? -9.918 5.930 -4.497 1.00 90.19 86 ARG A C 1
ATOM 650 O O . ARG A 1 86 ? -9.128 4.995 -4.397 1.00 90.19 86 ARG A O 1
ATOM 657 N N . ASN A 1 87 ? -9.566 7.193 -4.302 1.00 90.38 87 ASN A N 1
ATOM 658 C CA . ASN A 1 87 ? -8.228 7.672 -4.019 1.00 90.38 87 ASN A CA 1
ATOM 659 C C . ASN A 1 87 ? -7.690 7.073 -2.695 1.00 90.38 87 ASN A C 1
ATOM 661 O O . ASN A 1 87 ? -8.485 6.895 -1.764 1.00 90.38 87 ASN A O 1
ATOM 665 N N . PRO A 1 88 ? -6.381 6.761 -2.597 1.00 91.00 88 PRO A N 1
ATOM 666 C CA . PRO A 1 88 ? -5.750 6.310 -1.359 1.00 91.00 88 PRO A CA 1
ATOM 667 C C . PRO A 1 88 ? -5.791 7.353 -0.246 1.00 91.00 88 PRO A C 1
ATOM 669 O O . PRO A 1 88 ? -5.884 6.987 0.921 1.00 91.00 88 PRO A O 1
ATOM 672 N N . GLU A 1 89 ? -5.727 8.642 -0.584 1.00 89.75 89 GLU A N 1
ATOM 673 C CA . GLU A 1 89 ? -5.923 9.713 0.385 1.00 89.75 89 GLU A CA 1
ATOM 674 C C . GLU A 1 89 ? -7.391 9.743 0.816 1.00 89.75 89 GLU A C 1
ATOM 676 O O . GLU A 1 89 ? -8.306 9.998 0.024 1.00 89.75 89 GLU A O 1
ATOM 681 N N . TRP A 1 90 ? -7.614 9.479 2.103 1.00 84.06 90 TRP A N 1
ATOM 682 C CA . TRP A 1 90 ? -8.938 9.205 2.647 1.00 84.06 90 TRP A CA 1
ATOM 683 C C . TRP A 1 90 ? -9.904 10.375 2.452 1.00 84.06 90 TRP A C 1
ATOM 685 O O . TRP A 1 90 ? -11.068 10.162 2.101 1.00 84.06 90 TRP A O 1
ATOM 695 N N . ALA A 1 91 ? -9.425 11.615 2.595 1.00 84.88 91 ALA A N 1
ATOM 696 C CA . ALA A 1 91 ? -10.236 12.811 2.364 1.00 84.88 91 ALA A CA 1
ATOM 697 C C . ALA A 1 91 ? -10.754 12.896 0.917 1.00 84.88 91 ALA A C 1
ATOM 699 O O . ALA A 1 91 ? -11.882 13.330 0.671 1.00 84.88 91 ALA A O 1
ATOM 700 N N . TYR A 1 92 ? -9.963 12.409 -0.040 1.00 87.44 92 TYR A N 1
ATOM 701 C CA . TYR A 1 92 ? -10.334 12.339 -1.448 1.00 87.44 92 TYR A CA 1
ATOM 702 C C . TYR A 1 92 ? -11.037 11.028 -1.807 1.00 87.44 92 TYR A C 1
ATOM 704 O O . TYR A 1 92 ? -11.393 10.828 -2.960 1.00 87.44 92 TYR A O 1
ATOM 712 N N . SER A 1 93 ? -11.354 10.153 -0.853 1.00 86.62 93 SER A N 1
ATOM 713 C CA . SER A 1 93 ? -12.259 9.029 -1.119 1.00 86.62 93 SER A CA 1
ATOM 714 C C . SER A 1 93 ? -13.726 9.456 -1.265 1.00 86.62 93 SER A C 1
ATOM 716 O O . SER A 1 93 ? -14.552 8.685 -1.753 1.00 86.62 93 SER A O 1
ATOM 718 N N . LEU A 1 94 ? -14.058 10.679 -0.826 1.00 86.25 94 LEU A N 1
ATOM 719 C CA . LEU A 1 94 ? -15.412 11.243 -0.802 1.00 86.25 94 LEU A CA 1
ATOM 720 C C . LEU A 1 94 ? -16.441 10.328 -0.128 1.00 86.25 94 LEU A C 1
ATOM 722 O O . LEU A 1 94 ? -17.594 10.298 -0.543 1.00 86.25 94 LEU A O 1
ATOM 726 N N . LYS A 1 95 ? -16.034 9.606 0.924 1.00 88.38 95 LYS A N 1
ATOM 727 C CA . LYS A 1 95 ? -16.833 8.625 1.681 1.00 88.38 95 LYS A CA 1
ATOM 728 C C . LYS A 1 95 ? -17.156 7.320 0.953 1.00 88.38 95 LYS A C 1
ATOM 730 O O . LYS A 1 95 ? -17.821 6.463 1.537 1.00 88.38 95 LYS A O 1
ATOM 735 N N . LEU A 1 96 ? -16.720 7.132 -0.296 1.00 91.12 96 LEU A N 1
ATOM 736 C CA . LEU A 1 96 ? -16.948 5.866 -0.999 1.00 91.12 96 LEU A CA 1
ATOM 737 C C . LEU A 1 96 ? -16.273 4.717 -0.247 1.00 91.12 96 LEU A C 1
ATOM 739 O O . LEU A 1 96 ? -16.911 3.706 0.048 1.00 91.12 96 LEU A O 1
ATOM 743 N N . ASN A 1 97 ? -15.007 4.902 0.122 1.00 92.88 97 ASN A N 1
ATOM 744 C CA . ASN A 1 97 ? -14.222 3.874 0.795 1.00 92.88 97 ASN A CA 1
ATOM 745 C C . ASN A 1 97 ? -14.845 3.493 2.155 1.00 92.88 97 ASN A C 1
ATOM 747 O O . ASN A 1 97 ? -14.959 2.305 2.453 1.00 92.88 97 ASN A O 1
ATOM 751 N N . ASP A 1 98 ? -15.365 4.458 2.921 1.00 90.94 98 ASP A N 1
ATOM 752 C CA . ASP A 1 98 ? -16.112 4.230 4.166 1.00 90.94 98 ASP A CA 1
ATOM 753 C C . ASP A 1 98 ? -17.296 3.282 3.956 1.00 90.94 98 ASP A C 1
ATOM 755 O O . ASP A 1 98 ? -17.485 2.320 4.701 1.00 90.94 98 ASP A O 1
ATOM 759 N N . LYS A 1 99 ? -18.117 3.548 2.932 1.00 91.75 99 LYS A N 1
ATOM 760 C CA . LYS A 1 99 ? -19.333 2.770 2.655 1.00 91.75 99 LYS A CA 1
ATOM 761 C C . LYS A 1 99 ? -19.019 1.350 2.197 1.00 91.75 99 LYS A C 1
ATOM 763 O O . LYS A 1 99 ? -19.749 0.421 2.551 1.00 91.75 99 LYS A O 1
ATOM 768 N N . LEU A 1 100 ? -17.926 1.177 1.454 1.00 92.56 100 LEU A N 1
ATOM 769 C CA . LEU A 1 100 ? -17.450 -0.136 1.019 1.00 92.56 100 LEU A CA 1
ATOM 770 C C . LEU A 1 100 ? -16.991 -0.997 2.193 1.00 92.56 100 LEU A C 1
ATOM 772 O O . LEU A 1 100 ? -17.317 -2.184 2.238 1.00 92.56 100 LEU A O 1
ATOM 776 N N . LEU A 1 101 ? -16.314 -0.396 3.170 1.00 92.81 101 LEU A N 1
ATOM 777 C CA . LEU A 1 101 ? -15.856 -1.099 4.365 1.00 92.81 101 LEU A CA 1
ATOM 778 C C . LEU A 1 101 ? -17.003 -1.364 5.348 1.00 92.81 101 LEU A C 1
ATOM 780 O O . LEU A 1 101 ? -17.141 -2.471 5.863 1.00 92.81 101 LEU A O 1
ATOM 784 N N . LYS A 1 102 ? -17.869 -0.375 5.591 1.00 91.50 102 LYS A N 1
ATOM 785 C CA . LYS A 1 102 ? -18.880 -0.440 6.652 1.00 91.50 102 LYS A CA 1
ATOM 786 C C . LYS A 1 102 ? -19.869 -1.586 6.464 1.00 91.50 102 LYS A C 1
ATOM 788 O O . LYS A 1 102 ? -20.694 -1.575 5.548 1.00 91.50 102 LYS A O 1
ATOM 793 N N . GLY A 1 103 ? -19.845 -2.522 7.411 1.00 85.38 103 GLY A N 1
ATOM 794 C CA . GLY A 1 103 ? -20.766 -3.657 7.456 1.00 85.38 103 GLY A CA 1
ATOM 795 C C . GLY A 1 103 ? -20.378 -4.827 6.553 1.00 85.38 103 GLY A C 1
ATOM 796 O O . GLY A 1 103 ? -21.162 -5.769 6.453 1.00 85.38 103 GLY A O 1
ATOM 797 N N . ASP A 1 104 ? -19.203 -4.787 5.920 1.00 92.06 104 ASP A N 1
ATOM 798 C CA . ASP A 1 104 ? -18.605 -5.979 5.325 1.00 92.06 104 ASP A CA 1
ATOM 799 C C . ASP A 1 104 ? -18.101 -6.923 6.432 1.00 92.06 104 ASP A C 1
ATOM 801 O O . ASP A 1 104 ? -17.468 -6.494 7.397 1.00 92.06 104 ASP A O 1
ATOM 805 N N . LYS A 1 105 ? -18.411 -8.213 6.304 1.00 90.38 105 LYS A N 1
ATOM 806 C CA . LYS A 1 105 ? -18.096 -9.282 7.261 1.00 90.38 105 LYS A CA 1
ATOM 807 C C . LYS A 1 105 ? -17.170 -10.345 6.661 1.00 90.38 105 LYS A C 1
ATOM 809 O O . LYS A 1 105 ? -17.090 -11.454 7.184 1.00 90.38 105 LYS A O 1
ATOM 814 N N . GLY A 1 106 ? -16.472 -10.025 5.569 1.00 91.50 106 GLY A N 1
ATOM 815 C CA . GLY A 1 106 ? -15.622 -10.964 4.830 1.00 91.50 106 GLY A CA 1
ATOM 816 C C . GLY A 1 106 ? -16.165 -11.367 3.457 1.00 91.50 106 GLY A C 1
ATOM 817 O O . GLY A 1 106 ? -15.614 -12.272 2.823 1.00 91.50 106 GLY A O 1
ATOM 818 N N . GLU A 1 107 ? -17.230 -10.725 2.969 1.00 94.88 107 GLU A N 1
ATOM 819 C CA . GLU A 1 107 ? -17.742 -10.954 1.618 1.00 94.88 107 GLU A CA 1
ATOM 820 C C . GLU A 1 107 ? -16.741 -10.488 0.560 1.00 94.88 107 GLU A C 1
ATOM 822 O O . GLU A 1 107 ? -16.484 -11.226 -0.392 1.00 94.88 107 GLU A O 1
ATOM 827 N N . ILE A 1 108 ? -16.138 -9.312 0.741 1.00 96.00 108 ILE A N 1
ATOM 828 C CA . ILE A 1 108 ? -15.106 -8.776 -0.152 1.00 96.00 108 ILE A CA 1
ATOM 829 C C . ILE A 1 108 ? -13.712 -9.162 0.341 1.00 96.00 108 ILE A C 1
ATOM 831 O O . ILE A 1 108 ? -13.430 -9.100 1.531 1.00 96.00 108 ILE A O 1
ATOM 835 N N . ASP A 1 109 ? -12.792 -9.516 -0.550 1.00 94.12 109 ASP A N 1
ATOM 836 C CA . ASP A 1 109 ? -11.423 -9.838 -0.142 1.00 94.12 109 ASP A CA 1
ATOM 837 C C . ASP A 1 109 ? -10.549 -8.575 -0.105 1.00 94.12 109 ASP A C 1
ATOM 839 O O . ASP A 1 109 ? -9.771 -8.390 0.835 1.00 94.12 109 ASP A O 1
ATOM 843 N N . TRP A 1 110 ? -10.635 -7.739 -1.147 1.00 94.31 110 TRP A N 1
ATOM 844 C CA . TRP A 1 110 ? -9.690 -6.647 -1.407 1.00 94.31 110 TRP A CA 1
ATOM 845 C C . TRP A 1 110 ? -10.386 -5.288 -1.551 1.00 94.31 110 TRP A C 1
ATOM 847 O O . TRP A 1 110 ? -11.463 -5.185 -2.141 1.00 94.31 110 TRP A O 1
ATOM 857 N N . LEU A 1 111 ? -9.739 -4.231 -1.063 1.00 94.19 111 LEU A N 1
ATOM 858 C CA . LEU A 1 111 ? -10.094 -2.848 -1.378 1.00 94.19 111 LEU A CA 1
ATOM 859 C C . LEU A 1 111 ? -9.150 -2.350 -2.475 1.00 94.19 111 LEU A C 1
ATOM 861 O O . LEU A 1 111 ? -7.981 -2.076 -2.217 1.00 94.19 111 LEU A O 1
ATOM 865 N N . THR A 1 112 ? -9.642 -2.243 -3.704 1.00 94.38 112 THR A N 1
ATOM 866 C CA . THR A 1 112 ? -8.815 -1.820 -4.839 1.00 94.38 112 THR A CA 1
ATOM 867 C C . THR A 1 112 ? -8.964 -0.316 -5.023 1.00 94.38 112 THR A C 1
ATOM 869 O O . THR A 1 112 ? -10.092 0.159 -5.103 1.00 94.38 112 THR A O 1
ATOM 872 N N . LEU A 1 113 ? -7.868 0.430 -5.091 1.00 93.50 113 LEU A N 1
ATOM 873 C CA . LEU A 1 113 ? -7.861 1.893 -5.070 1.00 93.50 113 LEU A CA 1
ATOM 874 C C . LEU A 1 113 ? -7.368 2.475 -6.400 1.00 93.50 113 LEU A C 1
ATOM 876 O O . LEU A 1 113 ? -6.551 1.860 -7.093 1.00 93.50 113 LEU A O 1
ATOM 880 N N . SER A 1 114 ? -7.842 3.678 -6.726 1.00 91.38 114 SER A N 1
ATOM 881 C CA . SER A 1 114 ? -7.353 4.466 -7.863 1.00 91.38 114 SER A CA 1
ATOM 882 C C . SER A 1 114 ? -6.035 5.129 -7.472 1.00 91.38 114 SER A C 1
ATOM 884 O O . SER A 1 114 ? -6.015 6.168 -6.821 1.00 91.38 114 SER A O 1
ATOM 886 N N . GLY A 1 115 ? -4.912 4.502 -7.800 1.00 91.38 115 GLY A N 1
ATOM 887 C CA . GLY A 1 115 ? -3.573 4.912 -7.382 1.00 91.38 115 GLY A CA 1
ATOM 888 C C . GLY A 1 115 ? -2.958 6.029 -8.224 1.00 91.38 115 GLY A C 1
ATOM 889 O O . GLY A 1 115 ? -1.736 6.079 -8.342 1.00 91.38 115 GLY A O 1
ATOM 890 N N . TYR A 1 116 ? -3.736 6.898 -8.869 1.00 90.06 116 TYR A N 1
ATOM 891 C CA . TYR A 1 116 ? -3.150 8.061 -9.539 1.00 90.06 116 TYR A CA 1
ATOM 892 C C . TYR A 1 116 ? -2.540 9.021 -8.512 1.00 90.06 116 TYR A C 1
ATOM 894 O O . TYR A 1 116 ? -3.094 9.266 -7.440 1.00 90.06 116 TYR A O 1
ATOM 902 N N . MET A 1 117 ? -1.374 9.580 -8.840 1.00 87.62 117 MET A N 1
ATOM 903 C CA . MET A 1 117 ? -0.698 10.552 -7.969 1.00 87.62 117 MET A CA 1
ATOM 904 C C . MET A 1 117 ? -1.302 11.958 -8.063 1.00 87.62 117 MET A C 1
ATOM 906 O O . MET A 1 117 ? -1.014 12.807 -7.230 1.00 87.62 117 MET A O 1
ATOM 910 N N . GLY A 1 118 ? -2.150 12.209 -9.054 1.00 78.12 118 GLY A N 1
ATOM 911 C CA . GLY A 1 118 ? -3.041 13.363 -9.072 1.00 78.12 118 GLY A CA 1
ATOM 912 C C . GLY A 1 118 ? -3.967 13.316 -10.274 1.00 78.12 118 GLY A C 1
ATOM 913 O O . GLY A 1 118 ? -3.828 12.406 -11.075 1.00 78.12 118 GLY A O 1
ATOM 914 N N . GLY A 1 119 ? -4.875 14.280 -10.425 1.00 62.66 119 GLY A N 1
ATOM 915 C CA . GLY A 1 119 ? -5.501 14.668 -11.701 1.00 62.66 119 GLY A CA 1
ATOM 916 C C . GLY A 1 119 ? -6.122 13.567 -12.574 1.00 62.66 119 GLY A C 1
ATOM 917 O O . GLY A 1 119 ? -6.092 13.699 -13.797 1.00 62.66 119 GLY A O 1
ATOM 918 N N . ASN A 1 120 ? -6.659 12.480 -12.005 1.00 63.88 120 ASN A N 1
ATOM 919 C CA . ASN A 1 120 ? -7.568 11.637 -12.782 1.00 63.88 120 ASN A CA 1
ATOM 920 C C . ASN A 1 120 ? -8.881 12.415 -12.971 1.00 63.88 120 ASN A C 1
ATOM 922 O O . ASN A 1 120 ? -9.752 12.409 -12.097 1.00 63.88 120 ASN A O 1
ATOM 926 N N . MET A 1 121 ? -8.976 13.144 -14.089 1.00 61.84 121 MET A N 1
ATOM 927 C CA . MET A 1 121 ? -10.038 14.122 -14.370 1.00 61.84 121 MET A CA 1
ATOM 928 C C . MET A 1 121 ? -10.100 15.270 -13.334 1.00 61.84 121 MET A C 1
ATOM 930 O O . MET A 1 121 ? -9.220 15.414 -12.486 1.00 61.84 121 MET A O 1
ATOM 934 N N . ASP A 1 122 ? -11.152 16.094 -13.388 1.00 63.84 122 ASP A N 1
ATOM 935 C CA . ASP A 1 122 ? -11.334 17.286 -12.536 1.00 63.84 122 ASP A CA 1
ATOM 936 C C . ASP A 1 122 ? -11.666 16.972 -11.060 1.00 63.84 122 ASP A C 1
ATOM 938 O O . ASP A 1 122 ? -11.912 17.876 -10.259 1.00 63.84 122 ASP A O 1
ATOM 942 N N . TYR A 1 123 ? -11.719 15.692 -10.678 1.00 62.50 123 TYR A N 1
ATOM 943 C CA . TYR A 1 123 ? -12.224 15.264 -9.371 1.00 62.50 123 TYR A CA 1
ATOM 944 C C . TYR A 1 123 ? -11.129 14.892 -8.364 1.00 62.50 123 TYR A C 1
ATOM 946 O O . TYR A 1 123 ? -11.407 14.840 -7.161 1.00 62.50 123 TYR A O 1
ATOM 954 N N . ASP A 1 124 ? -9.922 14.563 -8.825 1.00 67.38 124 ASP A N 1
ATOM 955 C CA . ASP A 1 124 ? -8.771 14.256 -7.969 1.00 67.38 124 ASP A CA 1
ATOM 956 C C . ASP A 1 124 ? -7.848 15.474 -7.870 1.00 67.38 124 ASP A C 1
ATOM 958 O O . ASP A 1 124 ? -7.710 16.222 -8.840 1.00 67.38 124 ASP A O 1
ATOM 962 N N . PRO A 1 125 ? -7.183 15.695 -6.720 1.00 73.31 125 PRO A N 1
ATOM 963 C CA . PRO A 1 125 ? -6.234 16.794 -6.607 1.00 73.31 125 PRO A CA 1
ATOM 964 C C . PRO A 1 125 ? -5.147 16.640 -7.673 1.00 73.31 125 PRO A C 1
ATOM 966 O O . PRO A 1 125 ? -4.527 15.585 -7.798 1.00 73.31 125 PRO A O 1
ATOM 969 N N . ALA A 1 126 ? -4.902 17.687 -8.453 1.00 83.06 126 ALA A N 1
ATOM 970 C CA . ALA A 1 126 ? -3.758 17.706 -9.349 1.00 83.06 126 ALA A CA 1
ATOM 971 C C . ALA A 1 126 ? -2.457 17.723 -8.535 1.00 83.06 126 ALA A C 1
ATOM 973 O O . ALA A 1 126 ? -2.380 18.322 -7.457 1.00 83.06 126 ALA A O 1
ATOM 974 N N . ILE A 1 127 ? -1.410 17.110 -9.083 1.00 88.00 127 ILE A N 1
ATOM 975 C CA . ILE A 1 127 ? -0.055 17.381 -8.605 1.00 88.00 127 ILE A CA 1
ATOM 976 C C . ILE A 1 127 ? 0.207 18.864 -8.865 1.00 88.00 127 ILE A C 1
ATOM 978 O O . ILE A 1 127 ? -0.035 19.348 -9.971 1.00 88.00 127 ILE A O 1
ATOM 982 N N . ASN A 1 128 ? 0.691 19.585 -7.853 1.00 87.38 128 ASN A N 1
ATOM 983 C CA . ASN A 1 128 ? 1.030 20.992 -8.021 1.00 87.38 128 ASN A CA 1
ATOM 984 C C . ASN A 1 128 ? 2.084 21.128 -9.141 1.00 87.38 128 ASN A C 1
ATOM 986 O O . ASN A 1 128 ? 3.180 20.577 -8.984 1.00 87.38 128 ASN A O 1
ATOM 990 N N . PRO A 1 129 ? 1.791 21.843 -10.244 1.00 86.25 129 PRO A N 1
ATOM 991 C CA . PRO A 1 129 ? 2.729 21.978 -11.354 1.00 86.25 129 PRO A CA 1
ATOM 992 C C . PRO A 1 129 ? 4.029 22.683 -10.955 1.00 86.25 129 PRO A C 1
ATOM 994 O O . PRO A 1 129 ? 5.063 22.395 -11.547 1.00 86.25 129 PRO A O 1
ATOM 997 N N . GLY A 1 130 ? 3.994 23.552 -9.937 1.00 86.81 130 GLY A N 1
ATOM 998 C CA . GLY A 1 130 ? 5.122 24.419 -9.600 1.00 86.81 130 GLY A CA 1
ATOM 999 C C . GLY A 1 130 ? 5.514 25.348 -10.755 1.00 86.81 130 GLY A C 1
ATOM 1000 O O . GLY A 1 130 ? 4.735 25.557 -11.686 1.00 86.81 130 GLY A O 1
ATOM 1001 N N . ASP A 1 131 ? 6.732 25.886 -10.690 1.00 88.00 131 ASP A N 1
ATOM 1002 C CA . ASP A 1 131 ? 7.247 26.844 -11.680 1.00 88.00 131 ASP A CA 1
ATOM 1003 C C . ASP A 1 131 ? 7.999 26.155 -12.832 1.00 88.00 131 ASP A C 1
ATOM 1005 O O . ASP A 1 131 ? 8.334 26.774 -13.844 1.00 88.00 131 ASP A O 1
ATOM 1009 N N . SER A 1 132 ? 8.287 24.860 -12.688 1.00 89.44 132 SER A N 1
ATOM 1010 C CA . SER A 1 132 ? 9.065 24.079 -13.642 1.00 89.44 132 SER A CA 1
ATOM 1011 C C . SER A 1 132 ? 8.643 22.611 -13.656 1.00 89.44 132 SER A C 1
ATOM 1013 O O . SER A 1 132 ? 8.060 22.092 -12.709 1.00 89.44 132 SER A O 1
ATOM 1015 N N . GLU A 1 133 ? 9.008 21.889 -14.714 1.00 91.25 133 GLU A N 1
ATOM 1016 C CA . GLU A 1 133 ? 8.832 20.434 -14.758 1.00 91.25 133 GLU A CA 1
ATOM 1017 C C . GLU A 1 133 ? 9.570 19.711 -13.616 1.00 91.25 133 GLU A C 1
ATOM 1019 O O . GLU A 1 133 ? 9.081 18.713 -13.084 1.00 91.25 133 GLU A O 1
ATOM 1024 N N . LEU A 1 134 ? 10.739 20.220 -13.218 1.00 90.62 134 LEU A N 1
ATOM 1025 C CA . LEU A 1 134 ? 11.467 19.697 -12.066 1.00 90.62 134 LEU A CA 1
ATOM 1026 C C . LEU A 1 134 ? 10.627 19.813 -10.789 1.00 90.62 134 LEU A C 1
ATOM 1028 O O . LEU A 1 134 ? 10.569 18.863 -10.007 1.00 90.62 134 LEU A O 1
ATOM 1032 N N . ASP A 1 135 ? 9.951 20.947 -10.598 1.00 89.75 135 ASP A N 1
ATOM 1033 C CA . ASP A 1 135 ? 9.045 21.136 -9.467 1.00 89.75 135 ASP A CA 1
ATOM 1034 C C . ASP A 1 135 ? 7.845 20.214 -9.544 1.00 89.75 135 ASP A C 1
ATOM 1036 O O . ASP A 1 135 ? 7.470 19.654 -8.521 1.00 89.75 135 ASP A O 1
ATOM 1040 N N . TYR A 1 136 ? 7.280 19.989 -10.730 1.00 91.69 136 TYR A N 1
ATOM 1041 C CA . TYR A 1 136 ? 6.197 19.026 -10.898 1.00 91.69 136 TYR A CA 1
ATOM 1042 C C . TYR A 1 136 ? 6.597 17.626 -10.409 1.00 91.69 136 TYR A C 1
ATOM 1044 O O . TYR A 1 136 ? 5.858 17.011 -9.639 1.00 91.69 136 TYR A O 1
ATOM 1052 N N . PHE A 1 137 ? 7.776 17.121 -10.790 1.00 91.50 137 PHE A N 1
ATOM 1053 C CA . PHE A 1 137 ? 8.227 15.811 -10.311 1.00 91.50 137 PHE A CA 1
ATOM 1054 C C . PHE A 1 137 ? 8.521 15.803 -8.807 1.00 91.50 137 PHE A C 1
ATOM 1056 O O . PHE A 1 137 ? 8.132 14.862 -8.112 1.00 91.50 137 PHE A O 1
ATOM 1063 N N . LYS A 1 138 ? 9.124 16.874 -8.279 1.00 89.25 138 LYS A N 1
ATOM 1064 C CA . LYS A 1 138 ? 9.369 17.038 -6.838 1.00 89.25 138 LYS A CA 1
ATOM 1065 C C . LYS A 1 138 ? 8.065 17.099 -6.029 1.00 89.25 138 LYS A C 1
ATOM 1067 O O . LYS A 1 138 ? 7.913 16.384 -5.042 1.00 89.25 138 LYS A O 1
ATOM 1072 N N . ASN A 1 139 ? 7.081 17.866 -6.486 1.00 90.06 139 ASN A N 1
ATOM 1073 C CA . ASN A 1 139 ? 5.734 17.933 -5.913 1.00 90.06 139 ASN A CA 1
ATOM 1074 C C . ASN A 1 139 ? 4.968 16.607 -6.091 1.00 90.06 139 ASN A C 1
ATOM 1076 O O . ASN A 1 139 ? 4.084 16.276 -5.294 1.00 90.06 139 ASN A O 1
ATOM 1080 N N . GLY A 1 140 ? 5.328 15.810 -7.100 1.00 91.38 140 GLY A N 1
ATOM 1081 C CA . GLY A 1 140 ? 4.892 14.426 -7.249 1.00 91.38 140 GLY A CA 1
ATOM 1082 C C . GLY A 1 140 ? 5.227 13.591 -6.014 1.00 91.38 140 GLY A C 1
ATOM 1083 O O . GLY A 1 140 ? 4.358 12.886 -5.512 1.00 91.38 140 GLY A O 1
ATOM 1084 N N . PHE A 1 141 ? 6.422 13.743 -5.438 1.00 91.75 141 PHE A N 1
ATOM 1085 C CA . PHE A 1 141 ? 6.787 13.055 -4.196 1.00 91.75 141 PHE A CA 1
ATOM 1086 C C . PHE A 1 141 ? 5.985 13.522 -2.969 1.00 91.75 141 PHE A C 1
ATOM 1088 O O . PHE A 1 141 ? 5.708 12.726 -2.074 1.00 91.75 141 PHE A O 1
ATOM 1095 N N . GLU A 1 142 ? 5.528 14.776 -2.922 1.00 89.38 142 GLU A N 1
ATOM 1096 C CA . GLU A 1 142 ? 4.577 15.194 -1.879 1.00 89.38 142 GLU A CA 1
ATOM 1097 C C . GLU A 1 142 ? 3.229 14.483 -2.026 1.00 89.38 142 GLU A C 1
ATOM 1099 O O . GLU A 1 142 ? 2.627 14.059 -1.040 1.00 89.38 142 GLU A O 1
ATOM 1104 N N . SER A 1 143 ? 2.766 14.328 -3.266 1.00 90.69 143 SER A N 1
ATOM 1105 C CA . SER A 1 143 ? 1.519 13.621 -3.571 1.00 90.69 143 SER A CA 1
ATOM 1106 C C . SER A 1 143 ? 1.649 12.122 -3.283 1.00 90.69 143 SER A C 1
ATOM 1108 O O . SER A 1 143 ? 0.728 11.511 -2.746 1.00 90.69 143 SER A O 1
ATOM 1110 N N . MET A 1 144 ? 2.835 11.555 -3.528 1.00 92.75 144 MET A N 1
ATOM 1111 C CA . MET A 1 144 ? 3.213 10.209 -3.100 1.00 92.75 144 MET A CA 1
ATOM 1112 C C . MET A 1 144 ? 2.990 10.022 -1.604 1.00 92.75 144 MET A C 1
ATOM 1114 O O . MET A 1 144 ? 2.270 9.113 -1.207 1.00 92.75 144 MET A O 1
ATOM 1118 N N . MET A 1 145 ? 3.580 10.893 -0.777 1.00 91.19 145 MET A N 1
ATOM 1119 C CA . MET A 1 145 ? 3.486 10.788 0.679 1.00 91.19 145 MET A CA 1
ATOM 1120 C C . MET A 1 145 ? 2.046 10.848 1.170 1.00 91.19 145 MET A C 1
ATOM 1122 O O . MET A 1 145 ? 1.683 10.057 2.034 1.00 91.19 145 MET A O 1
ATOM 1126 N N . LYS A 1 146 ? 1.223 11.735 0.598 1.00 91.31 146 LYS A N 1
ATOM 1127 C CA . LYS A 1 146 ? -0.208 11.809 0.928 1.00 91.31 146 LYS A CA 1
ATOM 1128 C C . LYS A 1 146 ? -0.899 10.479 0.654 1.00 91.31 146 LYS A C 1
ATOM 1130 O O . LYS A 1 146 ? -1.511 9.913 1.549 1.00 91.31 146 LYS A O 1
ATOM 1135 N N . ASN A 1 147 ? -0.710 9.910 -0.535 1.00 92.44 147 ASN A N 1
ATOM 1136 C CA . ASN A 1 147 ? -1.320 8.624 -0.863 1.00 92.44 147 ASN A CA 1
ATOM 1137 C C . ASN A 1 147 ? -0.803 7.479 0.027 1.00 92.44 147 ASN A C 1
ATOM 1139 O O . ASN A 1 147 ? -1.584 6.612 0.413 1.00 92.44 147 ASN A O 1
ATOM 1143 N N . ILE A 1 148 ? 0.493 7.459 0.356 1.00 92.75 148 ILE A N 1
ATOM 1144 C CA . ILE A 1 148 ? 1.091 6.458 1.253 1.00 92.75 148 ILE A CA 1
ATOM 1145 C C . ILE A 1 148 ? 0.535 6.586 2.678 1.00 92.75 148 ILE A C 1
ATOM 1147 O O . ILE A 1 148 ? 0.207 5.581 3.305 1.00 92.75 148 ILE A O 1
ATOM 1151 N N . GLU A 1 149 ? 0.379 7.803 3.191 1.00 90.75 149 GLU A N 1
ATOM 1152 C CA . GLU A 1 149 ? -0.229 8.037 4.503 1.00 90.75 149 GLU A CA 1
ATOM 1153 C C . GLU A 1 149 ? -1.731 7.716 4.500 1.00 90.75 149 GLU A C 1
ATOM 1155 O O . GLU A 1 149 ? -2.267 7.143 5.451 1.00 90.75 149 GLU A O 1
ATOM 1160 N N . GLY A 1 150 ? -2.397 7.975 3.377 1.00 91.38 150 GLY A N 1
ATOM 1161 C CA . GLY A 1 150 ? -3.753 7.529 3.102 1.00 91.38 150 GLY A CA 1
ATOM 1162 C C . GLY A 1 150 ? -3.903 6.007 3.198 1.00 91.38 150 GLY A C 1
ATOM 1163 O O . GLY A 1 150 ? -4.797 5.524 3.893 1.00 91.38 150 GLY A O 1
ATOM 1164 N N . LEU A 1 151 ? -2.981 5.228 2.613 1.00 90.94 151 LEU A N 1
ATOM 1165 C CA . LEU A 1 151 ? -2.969 3.764 2.764 1.00 90.94 151 LEU A CA 1
ATOM 1166 C C . LEU A 1 151 ? -2.879 3.327 4.231 1.00 90.94 151 LEU A C 1
ATOM 1168 O O . LEU A 1 151 ? -3.539 2.362 4.614 1.00 90.94 151 LEU A O 1
ATOM 1172 N N . LYS A 1 152 ? -2.122 4.043 5.073 1.00 88.19 152 LYS A N 1
ATOM 1173 C CA . LYS A 1 152 ? -2.060 3.729 6.508 1.00 88.19 152 LYS A CA 1
ATOM 1174 C C . LYS A 1 152 ? -3.353 4.084 7.236 1.00 88.19 152 LYS A C 1
ATOM 1176 O O . LYS A 1 152 ? -3.878 3.299 8.029 1.00 88.19 152 LYS A O 1
ATOM 1181 N N . THR A 1 153 ? -3.910 5.243 6.906 1.00 89.12 153 THR A N 1
ATOM 1182 C CA . THR A 1 153 ? -5.204 5.724 7.403 1.00 89.12 153 THR A CA 1
ATOM 1183 C C . THR A 1 153 ? -6.311 4.708 7.113 1.00 89.12 153 THR A C 1
ATOM 1185 O O . THR A 1 153 ? -7.092 4.350 7.999 1.00 89.12 153 THR A O 1
ATOM 1188 N N . HIS A 1 154 ? -6.315 4.154 5.899 1.00 89.88 154 HIS A N 1
ATOM 1189 C CA . HIS A 1 154 ? -7.216 3.089 5.473 1.00 89.88 154 HIS A CA 1
ATOM 1190 C C . HIS A 1 154 ? -7.224 1.889 6.423 1.00 89.88 154 HIS A C 1
ATOM 1192 O O . HIS A 1 154 ? -8.295 1.374 6.735 1.00 89.88 154 HIS A O 1
ATOM 1198 N N . MET A 1 155 ? -6.067 1.456 6.924 1.00 88.06 155 MET A N 1
ATOM 1199 C CA . MET A 1 155 ? -5.987 0.299 7.821 1.00 88.06 155 MET A CA 1
ATOM 1200 C C . MET A 1 155 ? -6.714 0.538 9.147 1.00 88.06 155 MET A C 1
ATOM 1202 O O . MET A 1 155 ? -7.368 -0.365 9.669 1.00 88.06 155 MET A O 1
ATOM 1206 N N . SER A 1 156 ? -6.641 1.765 9.671 1.00 88.12 156 SER A N 1
ATOM 1207 C CA . SER A 1 156 ? -7.380 2.157 10.877 1.00 88.12 156 SER A CA 1
ATOM 1208 C C . SER A 1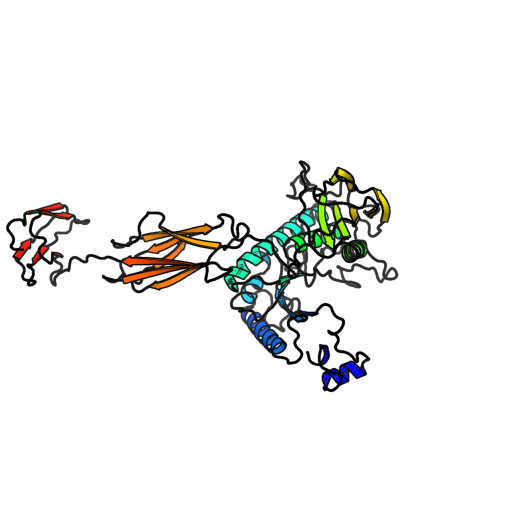 156 ? -8.886 2.067 10.644 1.00 88.12 156 SER A C 1
ATOM 1210 O O . SER A 1 156 ? -9.606 1.483 11.452 1.00 88.12 156 SER A O 1
ATOM 1212 N N . TYR A 1 157 ? -9.362 2.578 9.507 1.00 89.31 157 TYR A N 1
ATOM 1213 C CA . TYR A 1 157 ? -10.781 2.519 9.158 1.00 89.31 157 TYR A CA 1
ATOM 1214 C C . TYR A 1 157 ? -11.271 1.114 8.810 1.00 89.31 157 TYR A C 1
ATOM 1216 O O . TYR A 1 157 ? -12.424 0.794 9.077 1.00 89.31 157 TYR A O 1
ATOM 1224 N N . MET A 1 158 ? -10.423 0.251 8.253 1.00 90.56 158 MET A N 1
ATOM 1225 C CA . MET A 1 158 ? -10.763 -1.155 8.026 1.00 90.56 158 MET A CA 1
ATOM 1226 C C . MET A 1 158 ? -11.077 -1.872 9.344 1.00 90.56 158 MET A C 1
ATOM 1228 O O . MET A 1 158 ? -12.102 -2.544 9.453 1.00 90.56 158 MET A O 1
ATOM 1232 N N . PHE A 1 159 ? -10.266 -1.669 10.384 1.00 87.31 159 PHE A N 1
ATOM 1233 C CA . PHE A 1 159 ? -10.581 -2.215 11.704 1.00 87.31 159 PHE A CA 1
ATOM 1234 C C . PHE A 1 159 ? -11.871 -1.635 12.288 1.00 87.31 159 PHE A C 1
ATOM 1236 O O . PHE A 1 159 ? -12.729 -2.403 12.719 1.00 87.31 159 PHE A O 1
ATOM 1243 N N . GLU A 1 160 ? -12.049 -0.316 12.232 1.00 85.94 160 GLU A N 1
ATOM 1244 C CA . GLU A 1 160 ? -13.259 0.342 12.738 1.00 85.94 160 GLU A CA 1
ATOM 1245 C C . GLU A 1 160 ? -14.537 -0.137 12.019 1.00 85.94 160 GLU A C 1
ATOM 1247 O O . GLU A 1 160 ? -15.561 -0.397 12.651 1.00 85.94 160 GLU A O 1
ATOM 1252 N N . TYR A 1 161 ? -14.498 -0.281 10.692 1.00 89.62 161 TYR A N 1
ATOM 1253 C CA . TYR A 1 161 ? -15.700 -0.489 9.878 1.00 89.62 161 TYR A CA 1
ATOM 1254 C C . TYR A 1 161 ? -16.010 -1.939 9.514 1.00 89.62 161 TYR A C 1
ATOM 1256 O O . TYR A 1 161 ? -17.192 -2.262 9.341 1.00 89.62 161 TYR A O 1
ATOM 1264 N N . CYS A 1 162 ? -14.997 -2.800 9.392 1.00 89.25 162 CYS A N 1
ATOM 1265 C CA . CYS A 1 162 ? -15.179 -4.219 9.073 1.00 89.25 162 CYS A CA 1
ATOM 1266 C C . CYS A 1 162 ? -14.430 -5.181 10.009 1.00 89.25 162 CYS A C 1
ATOM 1268 O O . CYS A 1 162 ? -14.494 -6.393 9.806 1.00 89.25 162 CYS A O 1
ATOM 1270 N N . GLY A 1 163 ? -13.755 -4.682 11.053 1.00 86.25 163 GLY A N 1
ATOM 1271 C CA . GLY A 1 163 ? -13.126 -5.520 12.083 1.00 86.25 163 GLY A CA 1
ATOM 1272 C C . GLY A 1 163 ? -11.943 -6.355 11.589 1.00 86.25 163 GLY A C 1
ATOM 1273 O O . GLY A 1 163 ? -11.552 -7.314 12.247 1.00 86.25 163 GLY A O 1
ATOM 1274 N N . ARG A 1 164 ? -11.383 -6.044 10.415 1.00 87.62 164 ARG A N 1
ATOM 1275 C CA . ARG A 1 164 ? -10.288 -6.809 9.802 1.00 87.62 164 ARG A CA 1
ATOM 1276 C C . ARG A 1 164 ? -9.517 -5.957 8.810 1.00 87.62 164 ARG A C 1
ATOM 1278 O O . ARG A 1 164 ? -10.080 -5.043 8.226 1.00 87.62 164 ARG A O 1
ATOM 1285 N N . LEU A 1 165 ? -8.269 -6.321 8.535 1.00 88.56 165 LEU A N 1
ATOM 1286 C CA . LEU A 1 165 ? -7.525 -5.747 7.415 1.00 88.56 165 LEU A CA 1
ATOM 1287 C C . LEU A 1 165 ? -7.934 -6.416 6.102 1.00 88.56 165 LEU A C 1
ATOM 1289 O O . LEU A 1 165 ? -8.039 -7.642 6.015 1.00 88.56 165 LEU A O 1
ATOM 1293 N N . MET A 1 166 ? -8.147 -5.596 5.079 1.00 91.12 166 MET A N 1
ATOM 1294 C CA . MET A 1 166 ? -8.312 -6.036 3.698 1.00 91.12 166 MET A CA 1
ATOM 1295 C C . MET A 1 166 ? -7.007 -5.816 2.947 1.00 91.12 166 MET A C 1
ATOM 1297 O O . MET A 1 166 ? -6.280 -4.864 3.221 1.00 91.12 166 MET A O 1
ATOM 1301 N N . VAL A 1 167 ? -6.730 -6.671 1.966 1.00 92.81 167 VAL A N 1
ATOM 1302 C CA . VAL A 1 167 ? -5.623 -6.420 1.041 1.00 92.81 167 VAL A CA 1
ATOM 1303 C C . VAL A 1 167 ? -5.981 -5.210 0.184 1.00 92.81 167 VAL A C 1
ATOM 1305 O O . VAL A 1 167 ? -7.093 -5.133 -0.343 1.00 92.81 167 VAL A O 1
ATOM 1308 N N . THR A 1 168 ? -5.050 -4.274 0.036 1.00 93.75 168 THR A N 1
ATOM 1309 C CA . THR A 1 168 ? -5.187 -3.144 -0.884 1.00 93.75 168 THR A CA 1
ATOM 1310 C C . THR A 1 168 ? -4.377 -3.386 -2.145 1.00 93.75 168 THR A C 1
ATOM 1312 O O . THR A 1 168 ? -3.333 -4.028 -2.102 1.00 93.75 168 THR A O 1
ATOM 1315 N N . ASN A 1 169 ? -4.833 -2.877 -3.284 1.00 94.00 169 ASN A N 1
ATOM 1316 C CA . ASN A 1 169 ? -4.000 -2.745 -4.479 1.00 94.00 169 ASN A CA 1
ATOM 1317 C C . ASN A 1 169 ? -4.334 -1.451 -5.214 1.00 94.00 169 ASN A C 1
ATOM 1319 O O . ASN A 1 169 ? -5.385 -0.858 -4.981 1.00 94.00 169 ASN A O 1
ATOM 1323 N N . PHE A 1 170 ? -3.465 -1.049 -6.137 1.00 93.56 170 PHE A N 1
ATOM 1324 C CA . PHE A 1 170 ? -3.825 -0.058 -7.146 1.00 93.56 170 PHE A CA 1
ATOM 1325 C C . PHE A 1 170 ? -4.295 -0.787 -8.390 1.00 93.56 170 PHE A C 1
ATOM 1327 O O . PHE A 1 170 ? -3.515 -1.535 -8.979 1.00 93.56 170 PHE A O 1
ATOM 1334 N N . TYR A 1 171 ? -5.563 -0.613 -8.768 1.00 91.19 171 TYR A N 1
ATOM 1335 C CA . TYR A 1 171 ? -6.068 -1.189 -10.018 1.00 91.19 171 TYR A CA 1
ATOM 1336 C C . TYR A 1 171 ? -5.592 -0.374 -11.230 1.00 91.19 171 TYR A C 1
ATOM 1338 O O . TYR A 1 171 ? -5.346 -0.943 -12.291 1.00 91.19 171 TYR A O 1
ATOM 1346 N N . GLU A 1 172 ? -5.354 0.921 -11.024 1.00 89.06 172 GLU A N 1
ATOM 1347 C CA . GLU A 1 172 ? -4.730 1.856 -11.955 1.00 89.06 172 GLU A CA 1
ATOM 1348 C C . GLU A 1 172 ? -3.823 2.812 -11.186 1.00 89.06 172 GLU A C 1
ATOM 1350 O O . GLU A 1 172 ? -4.106 3.150 -10.039 1.00 89.06 172 GLU A O 1
ATOM 1355 N N . SER A 1 173 ? -2.721 3.242 -11.795 1.00 90.75 173 SER A N 1
ATOM 1356 C CA . SER A 1 173 ? -1.858 4.283 -11.239 1.00 90.75 173 SER A CA 1
ATOM 1357 C C . SER A 1 173 ? -0.962 4.881 -12.314 1.00 90.75 173 SER A C 1
ATOM 1359 O O . SER A 1 173 ? -0.437 4.168 -13.177 1.00 90.75 173 SER A O 1
ATOM 1361 N N . ASN A 1 174 ? -0.801 6.202 -12.254 1.00 89.94 174 ASN A N 1
ATOM 1362 C CA . ASN A 1 174 ? 0.178 6.972 -13.010 1.00 89.94 174 ASN A CA 1
ATOM 1363 C C . ASN A 1 174 ? 0.256 8.419 -12.469 1.00 89.94 174 ASN A C 1
ATOM 1365 O O . ASN A 1 174 ? -0.498 8.806 -11.573 1.00 89.94 174 ASN A O 1
ATOM 1369 N N . MET A 1 175 ? 1.143 9.234 -13.038 1.00 88.50 175 MET A N 1
ATOM 1370 C CA . MET A 1 175 ? 1.057 10.697 -12.986 1.00 88.50 175 MET A CA 1
ATOM 1371 C C . MET A 1 175 ? 0.234 11.199 -14.177 1.00 88.50 175 MET A C 1
ATOM 1373 O O . MET A 1 175 ? 0.290 10.601 -15.250 1.00 88.50 175 MET A O 1
ATOM 1377 N N . THR A 1 176 ? -0.509 12.291 -14.009 1.00 75.19 176 THR A N 1
ATOM 1378 C CA . THR A 1 176 ? -1.618 12.648 -14.914 1.00 75.19 176 THR A CA 1
ATOM 1379 C C . THR A 1 176 ? -1.426 13.908 -15.742 1.00 75.19 176 THR A C 1
ATOM 1381 O O . THR A 1 176 ? -2.322 14.259 -16.495 1.00 75.19 176 THR A O 1
ATOM 1384 N N . THR A 1 177 ? -0.261 14.556 -15.693 1.00 81.00 177 THR A N 1
ATOM 1385 C CA . THR A 1 177 ? 0.040 15.685 -16.586 1.00 81.00 177 THR A CA 1
ATOM 1386 C C . THR A 1 177 ? 0.521 15.191 -17.956 1.00 81.00 177 THR A C 1
ATOM 1388 O O . THR A 1 177 ? 1.662 14.722 -18.058 1.00 81.00 177 THR A O 1
ATOM 1391 N N . PRO A 1 178 ? -0.261 15.363 -19.044 1.00 78.62 178 PRO A N 1
ATOM 1392 C CA . PRO A 1 178 ? 0.091 14.826 -20.362 1.00 78.62 178 PRO A CA 1
ATOM 1393 C C . PRO A 1 178 ? 1.380 15.435 -20.922 1.00 78.62 178 PRO A C 1
ATOM 1395 O O . PRO A 1 178 ? 2.159 14.755 -21.590 1.00 78.62 178 PRO A O 1
ATOM 1398 N N . ALA A 1 179 ? 1.652 16.705 -20.596 1.00 83.19 179 ALA A N 1
ATOM 1399 C CA . ALA A 1 179 ? 2.858 17.411 -21.023 1.00 83.19 179 ALA A CA 1
ATOM 1400 C C . ALA A 1 179 ? 4.150 16.717 -20.560 1.00 83.19 179 ALA A C 1
ATOM 1402 O O . ALA A 1 179 ? 5.166 16.805 -21.251 1.00 83.19 179 ALA A O 1
ATOM 1403 N N . PHE A 1 180 ? 4.113 15.999 -19.433 1.00 87.56 180 PHE A N 1
ATOM 1404 C CA . PHE A 1 180 ? 5.272 15.333 -18.835 1.00 87.56 180 PHE A CA 1
ATOM 1405 C C . PHE A 1 180 ? 5.231 13.803 -18.958 1.00 87.56 180 PHE A C 1
ATOM 1407 O O . PHE A 1 180 ? 6.046 13.106 -18.353 1.00 87.56 180 PHE A O 1
ATOM 1414 N N . ASN A 1 181 ? 4.316 13.276 -19.778 1.00 87.44 181 ASN A N 1
ATOM 1415 C CA . ASN A 1 181 ? 4.187 11.846 -20.024 1.00 87.44 181 ASN A CA 1
ATOM 1416 C C . ASN A 1 181 ? 5.423 11.254 -20.729 1.00 87.44 181 ASN A C 1
ATOM 1418 O O . ASN A 1 181 ? 5.995 11.839 -21.655 1.00 87.44 181 ASN A O 1
ATOM 1422 N N . GLY A 1 182 ? 5.783 10.040 -20.316 1.00 90.38 182 GLY A N 1
ATOM 1423 C CA . GLY A 1 182 ? 6.816 9.213 -20.918 1.00 90.38 182 GLY A CA 1
ATOM 1424 C C . GLY A 1 182 ? 8.230 9.635 -20.556 1.00 90.38 182 GLY A C 1
ATOM 1425 O O . GLY A 1 182 ? 9.162 9.206 -21.227 1.00 90.38 182 GLY A O 1
ATOM 1426 N N . ARG A 1 183 ? 8.402 10.490 -19.546 1.00 93.81 183 ARG A N 1
ATOM 1427 C CA . ARG A 1 183 ? 9.698 11.086 -19.215 1.00 93.81 183 ARG A CA 1
ATOM 1428 C C . ARG A 1 183 ? 10.429 10.312 -18.119 1.00 93.81 183 ARG A C 1
ATOM 1430 O O . ARG A 1 183 ? 9.805 9.624 -17.310 1.00 93.81 183 ARG A O 1
ATOM 1437 N N . VAL A 1 184 ? 11.754 10.433 -18.073 1.00 96.94 184 VAL A N 1
ATOM 1438 C CA . VAL A 1 184 ? 12.600 9.799 -17.045 1.00 96.94 184 VAL A CA 1
ATOM 1439 C C . VAL A 1 184 ? 12.158 10.208 -15.637 1.00 96.94 184 VAL A C 1
ATOM 1441 O O . VAL A 1 184 ? 12.032 9.343 -14.774 1.00 96.94 184 VAL A O 1
ATOM 1444 N N . GLY A 1 185 ? 11.834 11.486 -15.413 1.00 95.38 185 GLY A N 1
ATOM 1445 C CA . GLY A 1 185 ? 11.354 11.967 -14.115 1.00 95.38 185 GLY A CA 1
ATOM 1446 C C . GLY A 1 185 ? 10.079 11.256 -13.649 1.00 95.38 185 GLY A C 1
ATOM 1447 O O . GLY A 1 185 ? 10.034 10.754 -12.528 1.00 95.38 185 GLY A O 1
ATOM 1448 N N . GLN A 1 186 ? 9.092 11.095 -14.540 1.00 94.06 186 GLN A N 1
ATOM 1449 C CA . GLN A 1 186 ? 7.864 10.340 -14.256 1.00 94.06 186 GLN A CA 1
ATOM 1450 C C . GLN A 1 186 ? 8.175 8.884 -13.896 1.00 94.06 186 GLN A C 1
ATOM 1452 O O . GLN A 1 186 ? 7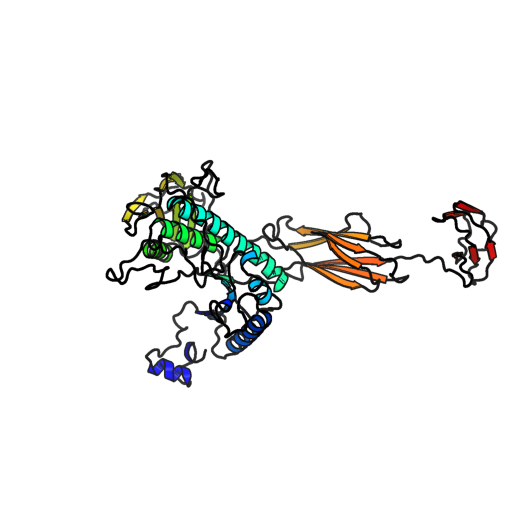.580 8.330 -12.971 1.00 94.06 186 GLN A O 1
ATOM 1457 N N . ALA A 1 187 ? 9.099 8.258 -14.631 1.00 95.56 187 ALA A N 1
ATOM 1458 C CA . ALA A 1 187 ? 9.485 6.875 -14.394 1.00 95.56 187 ALA A CA 1
ATOM 1459 C C . ALA A 1 187 ? 10.080 6.679 -12.997 1.00 95.56 187 ALA A C 1
ATOM 1461 O O . ALA A 1 187 ? 9.677 5.744 -12.306 1.00 95.56 187 ALA A O 1
ATOM 1462 N N . MET A 1 188 ? 10.976 7.572 -12.566 1.00 97.06 188 MET A N 1
ATOM 1463 C CA . MET A 1 188 ? 11.561 7.520 -11.223 1.00 97.06 188 MET A CA 1
ATOM 1464 C C . MET A 1 188 ? 10.492 7.700 -10.147 1.00 97.06 188 MET A C 1
ATOM 1466 O O . MET A 1 188 ? 10.361 6.845 -9.274 1.00 97.06 188 MET A O 1
ATOM 1470 N N . THR A 1 189 ? 9.661 8.741 -10.262 1.00 95.25 189 THR A N 1
ATOM 1471 C CA . THR A 1 189 ? 8.621 9.040 -9.269 1.00 95.25 189 THR A CA 1
ATOM 1472 C C . THR A 1 189 ? 7.603 7.905 -9.123 1.00 95.25 189 THR A C 1
ATOM 1474 O O . THR A 1 189 ? 7.301 7.496 -8.005 1.00 95.25 189 THR A O 1
ATOM 1477 N N . ILE A 1 190 ? 7.093 7.342 -10.225 1.00 95.00 190 ILE A N 1
ATOM 1478 C CA . ILE A 1 190 ? 6.089 6.265 -10.152 1.00 95.00 190 ILE A CA 1
ATOM 1479 C C . ILE A 1 190 ? 6.690 4.939 -9.692 1.00 95.00 190 ILE A C 1
ATOM 1481 O O . ILE A 1 190 ? 6.049 4.207 -8.937 1.00 95.00 190 ILE A O 1
ATOM 1485 N N . THR A 1 191 ? 7.914 4.623 -10.114 1.00 96.75 191 THR A N 1
ATOM 1486 C CA . THR A 1 191 ? 8.575 3.387 -9.674 1.00 96.75 191 THR A CA 1
ATOM 1487 C C . THR A 1 191 ? 8.826 3.418 -8.166 1.00 96.75 191 THR A C 1
ATOM 1489 O O . THR A 1 191 ? 8.555 2.432 -7.482 1.00 96.75 191 THR A O 1
ATOM 1492 N N . ASP A 1 192 ? 9.269 4.562 -7.642 1.00 97.44 192 ASP A N 1
ATOM 1493 C CA . ASP A 1 192 ? 9.455 4.790 -6.206 1.00 97.44 192 ASP A CA 1
ATOM 1494 C C . ASP A 1 192 ? 8.129 4.744 -5.437 1.00 97.44 192 ASP A C 1
ATOM 1496 O O . ASP A 1 192 ? 8.024 4.079 -4.404 1.00 97.44 192 ASP A O 1
ATOM 1500 N N . TYR A 1 193 ? 7.074 5.354 -5.984 1.00 96.19 193 TYR A N 1
ATOM 1501 C CA . TYR A 1 193 ? 5.743 5.272 -5.393 1.00 96.19 193 TYR A CA 1
ATOM 1502 C C . TYR A 1 193 ? 5.268 3.825 -5.244 1.00 96.19 193 TYR A C 1
ATOM 1504 O O . TYR A 1 193 ? 4.788 3.439 -4.180 1.00 96.19 193 TYR A O 1
ATOM 1512 N N . HIS A 1 194 ? 5.437 2.998 -6.275 1.00 96.06 194 HIS A N 1
ATOM 1513 C CA . HIS A 1 194 ? 5.042 1.589 -6.227 1.00 96.06 194 HIS A CA 1
ATOM 1514 C C . HIS A 1 194 ? 5.877 0.774 -5.248 1.00 96.06 194 HIS A C 1
ATOM 1516 O O . HIS A 1 194 ? 5.313 -0.024 -4.500 1.00 96.06 194 HIS A O 1
ATOM 1522 N N . ALA A 1 195 ? 7.195 0.978 -5.232 1.00 95.75 195 ALA A N 1
ATOM 1523 C CA . ALA A 1 195 ? 8.083 0.293 -4.298 1.00 95.75 195 ALA A CA 1
ATOM 1524 C C . ALA A 1 195 ? 7.730 0.637 -2.841 1.00 95.75 195 ALA A C 1
ATOM 1526 O O . ALA A 1 195 ? 7.533 -0.265 -2.027 1.00 95.75 195 ALA A O 1
ATOM 1527 N N . THR A 1 196 ? 7.526 1.924 -2.554 1.00 95.12 196 THR A N 1
ATOM 1528 C CA . THR A 1 196 ? 7.114 2.414 -1.232 1.00 95.12 196 THR A CA 1
ATOM 1529 C C . THR A 1 196 ? 5.707 1.940 -0.853 1.00 95.12 196 THR A C 1
ATOM 1531 O O . THR A 1 196 ? 5.465 1.549 0.285 1.00 95.12 196 THR A O 1
ATOM 1534 N N . ALA A 1 197 ? 4.752 1.918 -1.788 1.00 94.56 197 ALA A N 1
ATOM 1535 C CA . ALA A 1 197 ? 3.398 1.453 -1.490 1.00 94.56 197 ALA A CA 1
ATOM 1536 C C . ALA A 1 197 ? 3.380 -0.032 -1.098 1.00 94.56 197 ALA A C 1
ATOM 1538 O O . ALA A 1 197 ? 2.678 -0.422 -0.162 1.00 94.56 197 ALA A O 1
ATOM 1539 N N . VAL A 1 198 ? 4.196 -0.857 -1.757 1.00 93.62 198 VAL A N 1
ATOM 1540 C CA . VAL A 1 198 ? 4.347 -2.279 -1.422 1.00 93.62 198 VAL A CA 1
ATOM 1541 C C . VAL A 1 198 ? 4.922 -2.477 -0.011 1.00 93.62 198 VAL A C 1
ATOM 1543 O O . VAL A 1 198 ? 4.490 -3.389 0.694 1.00 93.62 198 VAL A O 1
ATOM 1546 N N . GLU A 1 199 ? 5.822 -1.603 0.449 1.00 91.38 199 GLU A N 1
ATOM 1547 C CA . GLU A 1 199 ? 6.314 -1.601 1.840 1.00 91.38 199 GLU A CA 1
ATOM 1548 C C . GLU A 1 199 ? 5.212 -1.282 2.861 1.00 91.38 199 GLU A C 1
ATOM 1550 O O . GLU A 1 199 ? 5.268 -1.751 3.996 1.00 91.38 199 GLU A O 1
ATOM 1555 N N . THR A 1 200 ? 4.167 -0.561 2.446 1.00 88.12 200 THR A N 1
ATOM 1556 C CA . THR A 1 200 ? 2.973 -0.282 3.263 1.00 88.12 200 THR A CA 1
ATOM 1557 C C . THR A 1 200 ? 1.860 -1.322 3.125 1.00 88.12 200 THR A C 1
ATOM 1559 O O . THR A 1 200 ? 0.707 -1.050 3.447 1.00 88.12 200 THR A O 1
ATOM 1562 N N . GLY A 1 201 ? 2.177 -2.529 2.653 1.00 87.19 201 GLY A N 1
ATOM 1563 C CA . GLY A 1 201 ? 1.205 -3.618 2.536 1.00 87.19 201 GLY A CA 1
ATOM 1564 C C . GLY A 1 201 ? 0.302 -3.532 1.303 1.00 87.19 201 GLY A C 1
ATOM 1565 O O . GLY A 1 201 ? -0.652 -4.301 1.202 1.00 87.19 201 GLY A O 1
ATOM 1566 N N . LEU A 1 202 ? 0.600 -2.662 0.332 1.00 93.00 202 LEU A N 1
ATOM 1567 C CA . LEU A 1 202 ? -0.075 -2.696 -0.963 1.00 93.00 202 LEU A CA 1
ATOM 1568 C C . LEU A 1 202 ? 0.322 -3.969 -1.729 1.00 93.00 202 LEU A C 1
ATOM 1570 O O . LEU A 1 202 ? 1.498 -4.270 -1.936 1.00 93.00 202 LEU A O 1
ATOM 1574 N N . ALA A 1 203 ? -0.666 -4.708 -2.214 1.00 91.12 203 ALA A N 1
ATOM 1575 C CA . ALA A 1 203 ? -0.475 -5.781 -3.172 1.00 91.12 203 ALA A CA 1
ATOM 1576 C C . ALA A 1 203 ? -0.451 -5.235 -4.604 1.00 91.12 203 ALA A C 1
ATOM 1578 O O . ALA A 1 203 ? -1.209 -4.336 -4.937 1.00 91.12 203 ALA A O 1
ATOM 1579 N N . LEU A 1 204 ? 0.368 -5.836 -5.473 1.00 86.06 204 LEU A N 1
ATOM 1580 C CA . LEU A 1 204 ? 0.251 -5.758 -6.941 1.00 86.06 204 LEU A CA 1
ATOM 1581 C C . LEU A 1 204 ? -0.134 -4.362 -7.497 1.00 86.06 204 LEU A C 1
ATOM 1583 O O . LEU A 1 204 ? -1.227 -4.222 -8.051 1.00 86.06 204 LEU A O 1
ATOM 1587 N N . PRO A 1 205 ? 0.717 -3.328 -7.363 1.00 89.75 205 PRO A N 1
ATOM 1588 C CA . PRO A 1 205 ? 0.441 -2.044 -8.001 1.00 89.75 205 PRO A CA 1
ATOM 1589 C C . PRO A 1 205 ? 0.360 -2.206 -9.530 1.00 89.75 205 PRO A C 1
ATOM 1591 O O . PRO A 1 205 ? 1.241 -2.816 -10.143 1.00 89.75 205 PRO A O 1
ATOM 1594 N N . CYS A 1 206 ? -0.692 -1.661 -10.147 1.00 89.62 206 CYS A N 1
ATOM 1595 C CA . CYS A 1 206 ? -0.912 -1.717 -11.594 1.00 89.62 206 CYS A CA 1
ATOM 1596 C C . CYS A 1 206 ? -0.681 -0.356 -12.256 1.00 89.62 206 CYS A C 1
ATOM 1598 O O . CYS A 1 206 ? -1.234 0.652 -11.825 1.00 89.62 206 CYS A O 1
ATOM 1600 N N . LEU A 1 207 ? 0.083 -0.341 -13.350 1.00 88.06 207 LEU A N 1
ATOM 1601 C CA . LEU A 1 207 ? 0.298 0.842 -14.188 1.00 88.06 207 LEU A CA 1
ATOM 1602 C C . LEU A 1 207 ? -0.806 0.983 -15.241 1.00 88.06 207 LEU A C 1
ATOM 1604 O O . LEU A 1 207 ? -1.076 0.036 -15.983 1.00 88.06 207 LEU A O 1
ATOM 1608 N N . PHE A 1 208 ? -1.367 2.184 -15.370 1.00 81.25 208 PHE A N 1
ATOM 1609 C CA . PHE A 1 208 ? -2.289 2.537 -16.454 1.00 81.25 208 PHE A CA 1
ATOM 1610 C C . PHE A 1 208 ? -1.579 3.431 -17.480 1.00 81.25 208 PHE A C 1
ATOM 1612 O O . PHE A 1 208 ? -0.975 4.414 -17.073 1.00 81.25 208 PHE A O 1
ATOM 1619 N N . HIS A 1 209 ? -1.564 3.174 -18.793 1.00 73.38 209 HIS A N 1
ATOM 1620 C CA . HIS A 1 209 ? -1.826 1.906 -19.494 1.00 73.38 209 HIS A CA 1
ATOM 1621 C C . HIS A 1 209 ? -0.785 1.664 -20.595 1.00 73.38 209 HIS A C 1
ATOM 1623 O O . HIS A 1 209 ? 0.099 2.480 -20.842 1.00 73.38 209 HIS A O 1
ATOM 1629 N N . LEU A 1 210 ? -0.846 0.510 -21.260 1.00 70.81 210 LEU A N 1
ATOM 1630 C CA . LEU A 1 210 ? 0.230 0.066 -22.146 1.00 70.81 210 LEU A CA 1
ATOM 1631 C C . LEU A 1 210 ? 0.364 0.882 -23.444 1.00 70.81 210 LEU A C 1
ATOM 1633 O O . LEU A 1 210 ? 1.494 1.180 -23.829 1.00 70.81 210 LEU A O 1
ATOM 1637 N N . LYS A 1 211 ? -0.733 1.201 -24.150 1.00 68.50 211 LYS A N 1
ATOM 1638 C CA . LYS A 1 211 ? -0.677 1.557 -25.590 1.00 68.50 211 LYS A CA 1
ATOM 1639 C C . LYS A 1 211 ? -1.468 2.800 -26.024 1.00 68.50 211 LYS A C 1
ATOM 1641 O O . LYS A 1 211 ? -1.531 3.054 -27.220 1.00 68.50 211 LYS A O 1
ATOM 1646 N N . GLY A 1 212 ? -2.076 3.582 -25.136 1.00 64.25 212 GLY A N 1
ATOM 1647 C CA . GLY A 1 212 ? -2.883 4.735 -25.565 1.00 64.25 212 GLY A CA 1
ATOM 1648 C C . GLY A 1 212 ? -3.042 5.829 -24.516 1.00 64.25 212 GLY A C 1
ATOM 1649 O O . GLY A 1 212 ? -2.493 5.747 -23.423 1.00 64.25 212 GLY A O 1
ATOM 1650 N N . GLY A 1 213 ? -3.814 6.857 -24.857 1.00 70.81 213 GLY A N 1
ATOM 1651 C CA . GLY A 1 213 ? -4.125 7.962 -23.950 1.00 70.81 213 GLY A CA 1
ATOM 1652 C C . GLY A 1 213 ? -2.902 8.729 -23.436 1.00 70.81 213 GLY A C 1
ATOM 1653 O O . GLY A 1 213 ? -1.786 8.630 -23.959 1.00 70.81 213 GLY A O 1
ATOM 1654 N N . GLU A 1 214 ? -3.151 9.509 -22.391 1.00 71.38 214 GLU A N 1
ATOM 1655 C CA . GLU A 1 214 ? -2.202 10.446 -21.781 1.00 71.38 214 GLU A CA 1
ATOM 1656 C C . GLU A 1 214 ? -1.274 9.780 -20.752 1.00 71.38 214 GLU A C 1
ATOM 1658 O O . GLU A 1 214 ? -0.358 10.410 -20.228 1.00 71.38 214 GLU A O 1
ATOM 1663 N N . TRP A 1 215 ? -1.469 8.481 -20.506 1.00 79.25 215 TRP A N 1
ATOM 1664 C CA . TRP A 1 215 ? -0.762 7.684 -19.495 1.00 79.25 215 TRP A CA 1
ATOM 1665 C C . TRP A 1 215 ? 0.036 6.521 -20.093 1.00 79.25 215 TRP A C 1
ATOM 1667 O O . TRP A 1 215 ? 0.456 5.609 -19.381 1.00 79.25 215 TRP A O 1
ATOM 1677 N N . ARG A 1 216 ? 0.242 6.520 -21.414 1.00 84.88 216 ARG A N 1
ATOM 1678 C CA . ARG A 1 216 ? 0.943 5.429 -22.097 1.00 84.88 216 ARG A CA 1
ATOM 1679 C C . ARG A 1 216 ? 2.370 5.239 -21.586 1.00 84.88 216 ARG A C 1
ATOM 1681 O O . ARG A 1 216 ? 3.079 6.206 -21.323 1.00 84.88 216 ARG A O 1
ATOM 1688 N N . ILE A 1 217 ? 2.800 3.980 -21.527 1.00 90.81 217 ILE A N 1
ATOM 1689 C CA . ILE A 1 217 ? 4.197 3.586 -21.258 1.00 90.81 217 ILE A CA 1
ATOM 1690 C C . ILE A 1 217 ? 4.908 3.022 -22.501 1.00 90.81 217 ILE A C 1
ATOM 1692 O O . ILE A 1 217 ? 6.040 2.544 -22.424 1.00 90.81 217 ILE A O 1
ATOM 1696 N N . THR A 1 218 ? 4.258 3.097 -23.663 1.00 92.19 218 THR A N 1
ATOM 1697 C CA . THR A 1 218 ? 4.866 2.878 -24.982 1.00 92.19 218 THR A CA 1
ATOM 1698 C C . THR A 1 218 ? 4.398 3.952 -25.966 1.00 92.19 218 THR A C 1
ATOM 1700 O O . THR A 1 218 ? 3.358 4.562 -25.735 1.00 92.19 218 THR A O 1
ATOM 1703 N N . GLU A 1 219 ? 5.129 4.179 -27.058 1.00 89.50 219 GLU A N 1
ATOM 1704 C CA . GLU A 1 219 ? 4.753 5.109 -28.139 1.00 89.50 219 GLU A CA 1
ATOM 1705 C C . GLU A 1 219 ? 4.421 4.335 -29.425 1.00 89.50 219 GLU A C 1
ATOM 1707 O O . GLU A 1 219 ? 5.334 3.992 -30.183 1.00 89.50 219 GLU A O 1
ATOM 1712 N N . PRO A 1 220 ? 3.138 4.009 -29.684 1.00 86.12 220 PRO A N 1
ATOM 1713 C CA . PRO A 1 220 ? 2.716 3.309 -30.900 1.00 86.12 220 PRO A CA 1
ATOM 1714 C C . PRO A 1 220 ? 3.167 3.996 -32.190 1.00 86.12 220 PRO A C 1
ATOM 1716 O O . PRO A 1 220 ? 3.617 3.326 -33.116 1.00 86.12 220 PRO A O 1
ATOM 1719 N N . GLU A 1 221 ? 3.100 5.328 -32.222 1.00 87.00 221 GLU A N 1
ATOM 1720 C CA . GLU A 1 221 ? 3.523 6.175 -33.338 1.00 87.00 221 GLU A CA 1
ATOM 1721 C C . GLU A 1 221 ? 5.017 6.042 -33.664 1.00 87.00 221 GLU A C 1
ATOM 1723 O O . GLU A 1 221 ? 5.438 6.341 -34.777 1.00 87.00 221 GLU A O 1
ATOM 1728 N N . ASN A 1 222 ? 5.805 5.542 -32.712 1.00 88.06 222 ASN A N 1
ATOM 1729 C CA . ASN A 1 222 ? 7.231 5.289 -32.844 1.00 88.06 222 ASN A CA 1
ATOM 1730 C C . ASN A 1 222 ? 7.529 3.784 -32.740 1.00 88.06 222 ASN A C 1
ATOM 1732 O O . ASN A 1 222 ? 8.384 3.344 -31.972 1.00 88.06 222 ASN A O 1
ATOM 1736 N N . GLY A 1 223 ? 6.742 2.966 -33.448 1.00 88.62 223 GLY A N 1
ATOM 1737 C CA . GLY A 1 223 ? 6.937 1.515 -33.506 1.00 88.62 223 GLY A CA 1
ATOM 1738 C C . GLY A 1 223 ? 6.771 0.809 -32.156 1.00 88.62 223 GLY A C 1
ATOM 1739 O O . GLY A 1 223 ? 7.446 -0.186 -31.903 1.00 88.62 223 GLY A O 1
ATOM 1740 N N . TYR A 1 224 ? 5.898 1.322 -31.281 1.00 89.50 224 TYR A N 1
ATOM 1741 C CA . TYR A 1 224 ? 5.741 0.866 -29.893 1.00 89.50 224 TYR A CA 1
ATOM 1742 C C . TYR A 1 224 ? 7.030 0.970 -29.066 1.00 89.50 224 TYR A C 1
ATOM 1744 O O . TYR A 1 224 ? 7.313 0.098 -28.235 1.00 89.50 224 TYR A O 1
ATOM 1752 N N . LYS A 1 225 ? 7.808 2.044 -29.262 1.00 92.69 225 LYS A N 1
ATOM 1753 C CA . LYS A 1 225 ? 8.975 2.350 -28.425 1.00 92.69 225 LYS A CA 1
ATOM 1754 C C . LYS A 1 225 ? 8.593 2.256 -26.949 1.00 92.69 225 LYS A C 1
ATOM 1756 O O . LYS A 1 225 ? 7.604 2.842 -26.513 1.00 92.69 225 LYS A O 1
ATOM 1761 N N . LYS A 1 226 ? 9.387 1.519 -26.176 1.00 94.75 226 LYS A N 1
ATOM 1762 C CA . LYS A 1 226 ? 9.238 1.418 -24.721 1.00 94.75 226 LYS A CA 1
ATOM 1763 C C . LYS A 1 226 ? 9.689 2.731 -24.090 1.00 94.75 226 LYS A C 1
ATOM 1765 O O . LYS A 1 226 ? 10.787 3.191 -24.381 1.00 94.75 226 LYS A O 1
ATOM 1770 N N . LEU A 1 227 ? 8.851 3.324 -23.248 1.00 95.12 227 LEU A N 1
ATOM 1771 C CA . LEU A 1 227 ? 9.189 4.549 -22.524 1.00 95.12 227 LEU A CA 1
ATOM 1772 C C . LEU A 1 227 ? 9.936 4.220 -21.217 1.00 95.12 227 LEU A C 1
ATOM 1774 O O . LEU A 1 227 ? 9.862 3.079 -20.753 1.00 95.12 227 LEU A O 1
ATOM 1778 N N . PRO A 1 228 ? 10.625 5.185 -20.582 1.00 96.62 228 PRO A N 1
ATOM 1779 C CA . PRO A 1 228 ? 11.408 4.961 -19.367 1.00 96.62 228 PRO A CA 1
ATOM 1780 C C . PRO A 1 228 ? 10.646 4.212 -18.260 1.00 96.62 228 PRO A C 1
ATOM 1782 O O . PRO A 1 228 ? 11.194 3.281 -17.676 1.00 96.62 228 PRO A O 1
ATOM 1785 N N . LEU A 1 229 ? 9.360 4.517 -18.036 1.00 95.31 229 LEU A N 1
ATOM 1786 C CA . LEU A 1 229 ? 8.541 3.833 -17.023 1.00 95.31 229 LEU A CA 1
ATOM 1787 C C . LEU A 1 229 ? 8.281 2.353 -17.354 1.00 95.31 229 LEU A C 1
ATOM 1789 O O . LEU A 1 229 ? 8.212 1.521 -16.454 1.00 95.31 229 LEU A O 1
ATOM 1793 N N . TYR A 1 230 ? 8.194 1.986 -18.638 1.00 95.31 230 TYR A N 1
ATOM 1794 C CA . TYR A 1 230 ? 8.152 0.573 -19.030 1.00 95.31 230 TYR A CA 1
ATOM 1795 C C . TYR A 1 230 ? 9.435 -0.137 -18.588 1.00 95.31 230 TYR A C 1
ATOM 1797 O O . TYR A 1 230 ? 9.391 -1.266 -18.100 1.00 95.31 230 TYR A O 1
ATOM 1805 N N . ILE A 1 231 ? 10.583 0.516 -18.771 1.00 97.19 231 ILE A N 1
ATOM 1806 C CA . ILE A 1 231 ? 11.900 -0.062 -18.498 1.00 97.19 231 ILE A CA 1
ATOM 1807 C C . ILE A 1 231 ? 12.132 -0.216 -17.001 1.00 97.19 231 ILE A C 1
ATOM 1809 O O . ILE A 1 231 ? 12.491 -1.309 -16.562 1.00 97.19 231 ILE A O 1
ATOM 1813 N N . THR A 1 232 ? 11.871 0.818 -16.201 1.00 97.69 232 THR A N 1
ATOM 1814 C CA . THR A 1 232 ? 12.001 0.713 -14.742 1.00 97.69 232 THR A CA 1
ATOM 1815 C C . THR A 1 232 ? 11.063 -0.361 -14.189 1.00 97.69 232 THR A C 1
ATOM 1817 O O . THR A 1 232 ? 11.511 -1.258 -13.469 1.00 97.69 232 THR A O 1
ATOM 1820 N N . ALA A 1 233 ? 9.799 -0.380 -14.630 1.00 95.44 233 ALA A N 1
ATOM 1821 C CA . ALA A 1 233 ? 8.833 -1.404 -14.241 1.00 95.44 233 ALA A CA 1
ATOM 1822 C C . ALA A 1 233 ? 9.260 -2.815 -14.671 1.00 95.44 233 ALA A C 1
ATOM 1824 O O . ALA A 1 233 ? 9.061 -3.767 -13.916 1.00 95.44 233 ALA A O 1
ATOM 1825 N N . GLN A 1 234 ? 9.866 -2.983 -15.852 1.00 96.06 234 GLN A N 1
ATOM 1826 C CA . GLN A 1 234 ? 10.395 -4.270 -16.312 1.00 96.06 234 GLN A CA 1
ATOM 1827 C C . GLN A 1 234 ? 11.502 -4.782 -15.381 1.00 96.06 234 GLN A C 1
ATOM 1829 O O . GLN A 1 234 ? 11.499 -5.962 -15.022 1.00 96.06 234 GLN A O 1
ATOM 1834 N N . TYR A 1 235 ? 12.441 -3.922 -14.986 1.00 97.88 235 TYR A N 1
ATOM 1835 C CA . TYR A 1 235 ? 13.558 -4.304 -14.120 1.00 97.88 235 TYR A CA 1
ATOM 1836 C C . TYR A 1 235 ? 13.092 -4.630 -12.701 1.00 97.88 235 TYR A C 1
ATOM 1838 O O . TYR A 1 235 ? 13.424 -5.702 -12.190 1.00 97.88 235 TYR A O 1
ATOM 1846 N N . VAL A 1 236 ? 12.230 -3.796 -12.111 1.00 97.06 236 VAL A N 1
ATOM 1847 C CA . VAL A 1 236 ? 11.589 -4.098 -10.820 1.00 97.06 236 VAL A CA 1
ATOM 1848 C C . VAL A 1 236 ? 10.817 -5.418 -10.908 1.00 97.06 236 VAL A C 1
ATOM 1850 O O . VAL A 1 236 ? 10.999 -6.309 -10.080 1.00 97.06 236 VAL A O 1
ATOM 1853 N N . ASN A 1 237 ? 10.040 -5.633 -11.974 1.00 94.31 237 ASN A N 1
ATOM 1854 C CA . ASN A 1 237 ? 9.319 -6.888 -12.176 1.00 94.31 237 ASN A CA 1
ATOM 1855 C C . ASN A 1 237 ? 10.200 -8.102 -12.468 1.00 94.31 237 ASN A C 1
ATOM 1857 O O . ASN A 1 237 ? 9.691 -9.219 -12.407 1.00 94.31 237 ASN A O 1
ATOM 1861 N N . THR A 1 238 ? 11.473 -7.927 -12.792 1.00 96.44 238 THR A N 1
ATOM 1862 C CA . THR A 1 238 ? 12.385 -9.047 -13.038 1.00 96.44 238 THR A CA 1
ATOM 1863 C C . THR A 1 238 ? 13.125 -9.429 -11.761 1.00 96.44 238 THR A C 1
ATOM 1865 O O . THR A 1 238 ? 13.251 -10.617 -11.464 1.00 96.44 238 THR A O 1
ATOM 1868 N N . TYR A 1 239 ? 13.571 -8.437 -10.987 1.00 97.69 239 TYR A N 1
ATOM 1869 C CA . TYR A 1 239 ? 14.547 -8.640 -9.915 1.00 97.69 239 TYR A CA 1
ATOM 1870 C C . TYR A 1 239 ? 13.990 -8.396 -8.504 1.00 97.69 239 TYR A C 1
ATOM 1872 O O . TYR A 1 239 ? 14.355 -9.109 -7.574 1.00 97.69 239 TYR A O 1
ATOM 1880 N N . CYS A 1 240 ? 13.037 -7.478 -8.335 1.00 96.12 240 CYS A N 1
ATOM 1881 C CA . CYS A 1 240 ? 12.460 -7.140 -7.032 1.00 96.12 240 CYS A CA 1
ATOM 1882 C C . CYS A 1 240 ? 11.298 -8.086 -6.691 1.00 96.12 240 CYS A C 1
ATOM 1884 O O . CYS A 1 240 ? 10.123 -7.766 -6.889 1.00 96.12 240 CYS A O 1
ATOM 1886 N N . LYS A 1 241 ? 11.626 -9.308 -6.251 1.00 90.62 241 LYS A N 1
ATOM 1887 C CA . LYS A 1 241 ? 10.657 -10.380 -5.965 1.00 90.62 241 LYS A CA 1
ATOM 1888 C C . LYS A 1 241 ? 10.814 -10.957 -4.566 1.00 90.62 241 LYS A C 1
ATOM 1890 O O . LYS A 1 241 ? 11.901 -10.967 -4.001 1.00 90.62 241 LYS A O 1
ATOM 1895 N N . GLY A 1 242 ? 9.721 -11.547 -4.087 1.00 90.69 242 GLY A N 1
ATOM 1896 C CA . GLY A 1 242 ? 9.682 -12.296 -2.838 1.00 90.69 242 GLY A CA 1
ATOM 1897 C C . GLY A 1 242 ? 9.353 -11.399 -1.653 1.00 90.69 242 GLY A C 1
ATOM 1898 O O . GLY A 1 242 ? 8.375 -10.656 -1.696 1.00 90.69 242 GLY A O 1
ATOM 1899 N N . ASN A 1 243 ? 10.142 -11.520 -0.594 1.00 92.38 243 ASN A N 1
ATOM 1900 C CA . ASN A 1 243 ? 9.997 -10.753 0.631 1.00 92.38 243 ASN A CA 1
ATOM 1901 C C . ASN A 1 243 ? 10.470 -9.317 0.413 1.00 92.38 243 ASN A C 1
ATOM 1903 O O . ASN A 1 243 ? 11.526 -9.101 -0.181 1.00 92.38 243 ASN A O 1
ATOM 1907 N N . VAL A 1 244 ? 9.710 -8.363 0.938 1.00 93.25 244 VAL A N 1
ATOM 1908 C CA . VAL A 1 244 ? 10.129 -6.967 1.078 1.00 93.25 244 VAL A CA 1
ATOM 1909 C C . VAL A 1 244 ? 10.928 -6.865 2.371 1.00 93.25 244 VAL A C 1
ATOM 1911 O O . VAL A 1 244 ? 10.464 -7.310 3.423 1.00 93.25 244 VAL A O 1
ATOM 1914 N N . LEU A 1 245 ? 12.148 -6.348 2.289 1.00 93.25 245 LEU A N 1
ATOM 1915 C CA . LEU A 1 245 ? 13.054 -6.238 3.423 1.00 93.25 245 LEU A CA 1
ATOM 1916 C C . LEU A 1 245 ? 13.042 -4.817 3.963 1.00 93.25 245 LEU A C 1
ATOM 1918 O O . LEU A 1 245 ? 13.006 -3.853 3.204 1.00 93.25 245 LEU A O 1
ATOM 1922 N N . LYS A 1 246 ? 13.124 -4.695 5.288 1.00 91.94 246 LYS A N 1
ATOM 1923 C CA . LYS A 1 246 ? 13.238 -3.394 5.939 1.00 91.94 246 LYS A CA 1
ATOM 1924 C C . LYS A 1 246 ? 14.561 -2.735 5.555 1.00 91.94 246 LYS A C 1
ATOM 1926 O O . LYS A 1 246 ? 15.623 -3.329 5.734 1.00 91.94 246 LYS A O 1
ATOM 1931 N N . THR A 1 247 ? 14.484 -1.491 5.111 1.00 94.50 247 THR A N 1
ATOM 1932 C CA . THR A 1 247 ? 15.628 -0.617 4.851 1.00 94.50 247 THR A CA 1
ATOM 1933 C C . THR A 1 247 ? 15.624 0.552 5.836 1.00 94.50 247 THR A C 1
ATOM 1935 O O . THR A 1 247 ? 14.612 0.865 6.471 1.00 94.50 247 THR A O 1
ATOM 1938 N N . LYS A 1 248 ? 16.786 1.181 6.018 1.00 94.19 248 LYS A N 1
ATOM 1939 C CA . LYS A 1 248 ? 16.925 2.434 6.762 1.00 94.19 248 LYS A CA 1
ATOM 1940 C C . LYS A 1 248 ? 18.006 3.269 6.093 1.00 94.19 248 LYS A C 1
ATOM 1942 O O . LYS A 1 248 ? 19.131 2.800 5.959 1.00 94.19 248 LYS A O 1
ATOM 1947 N N . LEU A 1 249 ? 17.670 4.498 5.720 1.00 95.12 249 LEU A N 1
ATOM 1948 C CA . LEU A 1 249 ? 18.642 5.493 5.290 1.00 95.12 249 LEU A CA 1
ATOM 1949 C C . LEU A 1 249 ? 18.935 6.431 6.465 1.00 95.12 249 LEU A C 1
ATOM 1951 O O . LEU A 1 249 ? 18.023 6.872 7.160 1.00 95.12 249 LEU A O 1
ATOM 1955 N N . ASN A 1 250 ? 20.214 6.699 6.725 1.00 95.75 250 ASN A N 1
ATOM 1956 C CA . ASN A 1 250 ? 20.631 7.732 7.668 1.00 95.75 250 ASN A CA 1
ATOM 1957 C C . ASN A 1 250 ? 21.301 8.841 6.857 1.00 95.75 250 ASN A C 1
ATOM 1959 O O . ASN A 1 250 ? 22.339 8.608 6.245 1.00 95.75 250 ASN A O 1
ATOM 1963 N N . THR A 1 251 ? 20.705 10.028 6.835 1.00 94.62 251 THR A N 1
ATOM 1964 C CA . THR A 1 251 ? 21.232 11.173 6.091 1.00 94.62 251 THR A CA 1
ATOM 1965 C C . THR A 1 251 ? 20.830 12.489 6.752 1.00 94.62 251 THR A C 1
ATOM 1967 O O . THR A 1 251 ? 19.816 12.565 7.445 1.00 94.62 251 THR A O 1
ATOM 1970 N N . THR A 1 252 ? 21.645 13.525 6.561 1.00 93.31 252 THR A N 1
ATOM 1971 C CA . THR A 1 252 ? 21.313 14.918 6.908 1.00 93.31 252 THR A CA 1
ATOM 1972 C C . THR A 1 252 ? 20.818 15.715 5.703 1.00 93.31 252 THR A C 1
ATOM 1974 O O . THR A 1 252 ? 20.361 16.847 5.861 1.00 93.31 252 THR A O 1
ATOM 1977 N N . GLU A 1 253 ? 20.930 15.132 4.509 1.00 93.62 253 GLU A N 1
ATOM 1978 C CA . GLU A 1 253 ? 20.547 15.743 3.243 1.00 93.62 253 GLU A CA 1
ATOM 1979 C C . GLU A 1 253 ? 19.030 15.867 3.118 1.00 93.62 253 GLU A C 1
ATOM 1981 O O . GLU A 1 253 ? 18.269 15.061 3.655 1.00 93.62 253 GLU A O 1
ATOM 1986 N N . LYS A 1 254 ? 18.584 16.892 2.392 1.00 90.12 254 LYS A N 1
ATOM 1987 C CA . LYS A 1 254 ? 17.163 17.197 2.207 1.00 90.12 254 LYS A CA 1
ATOM 1988 C C . LYS A 1 254 ? 16.878 17.557 0.762 1.00 90.12 254 LYS A C 1
ATOM 1990 O O . LYS A 1 254 ? 17.703 18.172 0.094 1.00 90.12 254 LYS A O 1
ATOM 1995 N N . ILE A 1 255 ? 15.664 17.254 0.318 1.00 89.81 255 ILE A N 1
ATOM 1996 C CA . ILE A 1 255 ? 15.148 17.721 -0.967 1.00 89.81 255 ILE A CA 1
ATOM 1997 C C . ILE A 1 255 ? 14.336 18.990 -0.727 1.00 89.81 255 ILE A C 1
ATOM 1999 O O . ILE A 1 255 ? 13.512 19.043 0.185 1.00 89.81 255 ILE A O 1
ATOM 2003 N N . ALA A 1 256 ? 14.524 19.995 -1.574 1.00 85.75 256 ALA A N 1
ATOM 2004 C CA . ALA A 1 256 ? 13.637 21.148 -1.652 1.00 85.75 256 ALA A CA 1
ATOM 2005 C C . ALA A 1 256 ? 13.144 21.356 -3.089 1.00 85.75 256 ALA A C 1
ATOM 2007 O O . ALA A 1 256 ? 13.843 21.011 -4.052 1.00 85.75 256 ALA A O 1
ATOM 2008 N N . ASN A 1 257 ? 11.938 21.905 -3.233 1.00 80.31 257 ASN A N 1
ATOM 2009 C CA . ASN A 1 257 ? 11.448 22.425 -4.512 1.00 80.31 257 ASN A CA 1
ATOM 2010 C C . ASN A 1 257 ? 11.986 23.850 -4.771 1.00 80.31 257 ASN A C 1
ATOM 2012 O O . ASN A 1 257 ? 12.704 24.411 -3.939 1.00 80.31 257 ASN A O 1
ATOM 2016 N N . SER A 1 258 ? 11.658 24.435 -5.924 1.00 78.19 258 SER A N 1
ATOM 2017 C CA . SER A 1 258 ? 12.125 25.772 -6.323 1.00 78.19 258 SER A CA 1
ATOM 2018 C C . SER A 1 258 ? 11.729 26.901 -5.367 1.00 78.19 258 SER A C 1
ATOM 2020 O O . SER A 1 258 ? 12.465 27.880 -5.266 1.00 78.19 258 SER A O 1
ATOM 2022 N N . SER A 1 259 ? 10.634 26.759 -4.609 1.00 78.19 259 SER A N 1
ATOM 2023 C CA . SER A 1 259 ? 10.217 27.745 -3.601 1.00 78.19 259 SER A CA 1
ATOM 2024 C C . SER A 1 259 ? 10.963 27.618 -2.267 1.00 78.19 259 SER A C 1
ATOM 2026 O O . SER A 1 259 ? 10.675 28.351 -1.320 1.00 78.19 259 SER A O 1
ATOM 2028 N N . GLY A 1 260 ? 11.923 26.692 -2.169 1.00 81.31 260 GLY A N 1
ATOM 2029 C CA . GLY A 1 260 ? 12.695 26.428 -0.955 1.00 81.31 260 GLY A CA 1
ATOM 2030 C C . GLY A 1 260 ? 11.941 25.600 0.087 1.00 81.31 260 GLY A C 1
ATOM 2031 O O . GLY A 1 260 ? 12.451 25.390 1.190 1.00 81.31 260 GLY A O 1
ATOM 2032 N N . LYS A 1 261 ? 10.741 25.098 -0.236 1.00 85.06 261 LYS A N 1
ATOM 2033 C CA . LYS A 1 261 ? 10.000 24.203 0.652 1.00 85.06 261 LYS A CA 1
ATOM 2034 C C . LYS A 1 261 ? 10.711 22.855 0.702 1.00 85.06 261 LYS A C 1
ATOM 2036 O O . LYS A 1 261 ? 10.867 22.182 -0.316 1.00 85.06 261 LYS A O 1
ATOM 2041 N N . VAL A 1 262 ? 11.103 22.455 1.908 1.00 87.50 262 VAL A N 1
ATOM 2042 C CA . VAL A 1 262 ? 11.646 21.121 2.172 1.00 87.50 262 VAL A CA 1
ATOM 2043 C C . VAL A 1 262 ? 10.549 20.080 1.971 1.00 87.50 262 VAL A C 1
ATOM 2045 O O . VAL A 1 262 ? 9.486 20.153 2.590 1.00 87.50 262 VAL A O 1
ATOM 2048 N N . ILE A 1 263 ? 10.836 19.090 1.134 1.00 85.44 263 ILE A N 1
ATOM 2049 C CA . ILE A 1 263 ? 10.016 17.897 0.952 1.00 85.44 263 ILE A CA 1
ATOM 2050 C C . ILE A 1 263 ? 10.480 16.888 1.997 1.00 85.44 263 ILE A C 1
ATOM 2052 O O . ILE A 1 263 ? 11.671 16.603 2.102 1.00 85.44 263 ILE A O 1
ATOM 2056 N N . ALA A 1 264 ? 9.548 16.371 2.796 1.00 85.88 264 ALA A N 1
ATOM 2057 C CA . ALA A 1 264 ? 9.827 15.486 3.928 1.00 85.88 264 ALA A CA 1
ATOM 2058 C C . ALA A 1 264 ? 10.185 14.044 3.502 1.00 85.88 264 ALA A C 1
ATOM 2060 O O . ALA A 1 264 ? 9.605 13.083 3.996 1.00 85.88 264 ALA A O 1
ATOM 2061 N N . LEU A 1 265 ? 11.133 13.899 2.574 1.00 90.56 265 LEU A N 1
ATOM 2062 C CA . LEU A 1 265 ? 11.697 12.633 2.118 1.00 90.56 265 LEU A CA 1
ATOM 2063 C C . LEU A 1 265 ? 13.209 12.748 1.979 1.00 90.56 265 LEU A C 1
ATOM 2065 O O . LEU A 1 265 ? 13.742 13.808 1.643 1.00 90.56 265 LEU A O 1
ATOM 2069 N N . ASP A 1 266 ? 13.875 11.615 2.159 1.00 94.31 266 ASP A N 1
ATOM 2070 C CA . ASP A 1 266 ? 15.294 11.485 1.860 1.00 94.31 266 ASP A CA 1
ATOM 2071 C C . ASP A 1 266 ? 15.560 11.643 0.351 1.00 94.31 266 ASP A C 1
ATOM 2073 O O . ASP A 1 266 ? 14.720 11.233 -0.457 1.00 94.31 266 ASP A O 1
ATOM 2077 N N . PRO A 1 267 ? 16.729 12.175 -0.057 1.00 95.25 267 PRO A N 1
ATOM 2078 C CA . PRO A 1 267 ? 17.088 12.404 -1.464 1.00 95.25 267 PRO A CA 1
ATOM 2079 C C . PRO A 1 267 ? 17.199 11.145 -2.325 1.00 95.25 267 PRO A C 1
ATOM 2081 O O . PRO A 1 267 ? 17.150 11.235 -3.553 1.00 95.25 267 PRO A O 1
ATOM 2084 N N . VAL A 1 268 ? 17.341 9.979 -1.699 1.00 97.44 268 VAL A N 1
ATOM 2085 C CA . VAL A 1 268 ? 17.378 8.677 -2.360 1.00 97.44 268 VAL A CA 1
ATOM 2086 C C . VAL A 1 268 ? 16.436 7.747 -1.610 1.00 97.44 268 VAL A C 1
ATOM 2088 O O . VAL A 1 268 ? 16.506 7.656 -0.387 1.00 97.44 268 VAL A O 1
ATOM 2091 N N . SER A 1 269 ? 15.547 7.062 -2.325 1.00 97.00 269 SER A N 1
ATOM 2092 C CA . SER A 1 269 ? 14.776 5.967 -1.741 1.00 97.00 269 SER A CA 1
ATOM 2093 C C . SER A 1 269 ? 15.589 4.678 -1.767 1.00 97.00 269 SER A C 1
ATOM 2095 O O . SER A 1 269 ? 16.359 4.447 -2.699 1.00 97.00 269 SER A O 1
ATOM 2097 N N . CYS A 1 270 ? 15.425 3.844 -0.741 1.00 97.88 270 CYS A N 1
ATOM 2098 C CA . CYS A 1 270 ? 16.139 2.581 -0.604 1.00 97.88 270 CYS A CA 1
ATOM 2099 C C . CYS A 1 270 ? 15.134 1.458 -0.364 1.00 97.88 270 CYS A C 1
ATOM 2101 O O . CYS A 1 270 ? 14.484 1.435 0.678 1.00 97.88 270 CYS A O 1
ATOM 2103 N N . HIS A 1 271 ? 15.067 0.495 -1.276 1.00 98.19 271 HIS A N 1
ATOM 2104 C CA . HIS A 1 271 ? 14.187 -0.668 -1.182 1.00 98.19 271 HIS A CA 1
ATOM 2105 C C . HIS A 1 271 ? 15.007 -1.946 -1.329 1.00 98.19 271 HIS A C 1
ATOM 2107 O O . HIS A 1 271 ? 15.963 -1.994 -2.105 1.00 98.19 271 HIS A O 1
ATOM 2113 N N . ALA A 1 272 ? 14.645 -3.002 -0.606 1.00 97.56 272 ALA A N 1
ATOM 2114 C CA . ALA A 1 272 ? 15.366 -4.267 -0.666 1.00 97.56 272 ALA A CA 1
ATOM 2115 C C . ALA A 1 272 ? 14.414 -5.463 -0.722 1.00 97.56 272 ALA A C 1
ATOM 2117 O O . ALA A 1 272 ? 13.341 -5.466 -0.120 1.00 97.56 272 ALA A O 1
ATOM 2118 N N . TYR A 1 273 ? 14.826 -6.496 -1.454 1.00 96.88 273 TYR A N 1
ATOM 2119 C CA . TYR A 1 273 ? 14.011 -7.673 -1.733 1.00 96.88 273 TYR A CA 1
ATOM 2120 C C . TYR A 1 273 ? 14.820 -8.957 -1.589 1.00 96.88 273 TYR A C 1
ATOM 2122 O O . TYR A 1 273 ? 16.019 -8.984 -1.879 1.00 96.88 273 TYR A O 1
ATOM 2130 N N . ASN A 1 274 ? 14.148 -10.039 -1.193 1.00 95.94 274 ASN A N 1
ATOM 2131 C CA . ASN A 1 274 ? 14.730 -11.376 -1.133 1.00 95.94 274 ASN A CA 1
ATOM 2132 C C . ASN A 1 274 ? 13.779 -12.452 -1.668 1.00 95.94 274 ASN A C 1
ATOM 2134 O O . ASN A 1 274 ? 12.631 -12.556 -1.240 1.00 95.94 274 ASN A O 1
ATOM 2138 N N . SER A 1 275 ? 14.309 -13.334 -2.513 1.00 94.75 275 SER A N 1
ATOM 2139 C CA . SER A 1 275 ? 13.667 -14.587 -2.904 1.00 94.75 275 SER A CA 1
ATOM 2140 C C . SER A 1 275 ? 14.681 -15.718 -2.784 1.00 94.75 275 SER A C 1
ATOM 2142 O O . SER A 1 275 ? 15.582 -15.847 -3.615 1.00 94.75 275 SER A O 1
ATOM 2144 N N . ASP A 1 276 ? 14.519 -16.550 -1.757 1.00 93.56 276 ASP A N 1
ATOM 2145 C CA . ASP A 1 276 ? 15.441 -17.632 -1.408 1.00 93.56 276 ASP A CA 1
ATOM 2146 C C . ASP A 1 276 ? 16.868 -17.112 -1.161 1.00 93.56 276 ASP A C 1
ATOM 2148 O O . ASP A 1 276 ? 17.116 -16.402 -0.189 1.00 93.56 276 ASP A O 1
ATOM 2152 N N . THR A 1 277 ? 17.818 -17.449 -2.033 1.00 95.88 277 THR A N 1
ATOM 2153 C CA . THR A 1 277 ? 19.208 -16.976 -1.972 1.00 95.88 277 THR A CA 1
ATOM 2154 C C . THR A 1 277 ? 19.440 -15.692 -2.763 1.00 95.88 277 THR A C 1
ATOM 2156 O O . THR A 1 277 ? 20.539 -15.149 -2.710 1.00 95.88 277 THR A O 1
ATOM 2159 N N . LYS A 1 278 ? 18.452 -15.209 -3.528 1.00 97.25 278 LYS A N 1
ATOM 2160 C CA . LYS A 1 278 ? 18.589 -14.034 -4.396 1.00 97.25 278 LYS A CA 1
ATOM 2161 C C . LYS A 1 278 ? 18.163 -12.776 -3.662 1.00 97.25 278 LYS A C 1
ATOM 2163 O O . LYS A 1 278 ? 17.102 -12.754 -3.040 1.00 97.25 278 LYS A O 1
ATOM 2168 N N . PHE A 1 279 ? 18.954 -11.725 -3.812 1.00 98.00 279 PHE A N 1
ATOM 2169 C CA . PHE A 1 279 ? 18.697 -10.421 -3.224 1.00 98.00 279 PHE A CA 1
ATOM 2170 C C . PHE A 1 279 ? 18.706 -9.336 -4.291 1.00 98.00 279 PHE A C 1
ATOM 2172 O O . PHE A 1 279 ? 19.353 -9.459 -5.338 1.00 98.00 279 PHE A O 1
ATOM 2179 N N . SER A 1 280 ? 17.964 -8.268 -4.031 1.00 98.44 280 SER A N 1
ATOM 2180 C CA . SER A 1 280 ? 17.998 -7.061 -4.846 1.00 98.44 280 SER A CA 1
ATOM 2181 C C . SER A 1 280 ? 17.882 -5.824 -3.972 1.00 98.44 280 SER A C 1
ATOM 2183 O O . SER A 1 280 ? 17.058 -5.801 -3.063 1.00 98.44 280 SER A O 1
ATOM 2185 N N . ILE A 1 281 ? 18.698 -4.814 -4.259 1.00 98.56 281 ILE A N 1
ATOM 2186 C CA . ILE A 1 281 ? 18.636 -3.483 -3.654 1.00 98.56 281 ILE A CA 1
ATOM 2187 C C . ILE A 1 281 ? 18.292 -2.510 -4.773 1.00 98.56 281 ILE A C 1
ATOM 2189 O O . ILE A 1 281 ? 18.965 -2.483 -5.802 1.00 98.56 281 ILE A O 1
ATOM 2193 N N . LEU A 1 282 ? 17.228 -1.749 -4.579 1.00 98.75 282 LEU A N 1
ATOM 2194 C CA . LEU A 1 282 ? 16.703 -0.761 -5.503 1.00 98.75 282 LEU A CA 1
ATOM 2195 C C . LEU A 1 282 ? 16.862 0.614 -4.856 1.00 98.75 282 LEU A C 1
ATOM 2197 O O . LEU A 1 282 ? 16.298 0.866 -3.795 1.00 98.75 282 LEU A O 1
ATOM 2201 N N . LEU A 1 283 ? 17.630 1.481 -5.503 1.00 98.69 283 LEU A N 1
ATOM 2202 C CA . LEU A 1 283 ? 17.858 2.858 -5.091 1.00 98.69 283 LEU A CA 1
ATOM 2203 C C . LEU A 1 283 ? 17.281 3.783 -6.158 1.00 98.69 283 LEU A C 1
ATOM 2205 O O . LEU A 1 283 ? 17.570 3.594 -7.341 1.00 98.69 283 LEU A O 1
ATOM 2209 N N . ILE A 1 284 ? 16.478 4.771 -5.774 1.00 98.44 284 ILE A N 1
ATOM 2210 C CA . ILE A 1 284 ? 15.895 5.725 -6.728 1.00 98.44 284 ILE A CA 1
ATOM 2211 C C . ILE A 1 284 ? 16.225 7.139 -6.275 1.00 98.44 284 ILE A C 1
ATOM 2213 O O . ILE A 1 284 ? 15.966 7.519 -5.135 1.00 98.44 284 ILE A O 1
ATOM 2217 N N . SER A 1 285 ? 16.801 7.930 -7.178 1.00 97.19 285 SER A N 1
ATOM 2218 C CA . SER A 1 285 ? 17.013 9.357 -6.954 1.00 97.19 285 SER A CA 1
ATOM 2219 C C . SER A 1 285 ? 15.659 10.057 -6.839 1.00 97.19 285 SER A C 1
ATOM 2221 O O . SER A 1 285 ? 14.840 9.990 -7.752 1.00 97.19 285 SER A O 1
ATOM 2223 N N . ARG A 1 286 ? 15.430 10.741 -5.716 1.00 94.69 286 ARG A N 1
ATOM 2224 C CA . ARG A 1 286 ? 14.313 11.676 -5.515 1.00 94.69 286 ARG A CA 1
ATOM 2225 C C . ARG A 1 286 ? 14.747 13.126 -5.724 1.00 94.69 286 ARG A C 1
ATOM 2227 O O . ARG A 1 286 ? 13.920 13.987 -6.020 1.00 94.69 286 ARG A O 1
ATOM 2234 N N . ASP A 1 287 ? 16.045 13.401 -5.613 1.00 91.69 287 ASP A N 1
ATOM 2235 C CA . ASP A 1 287 ? 16.622 14.677 -6.016 1.00 91.69 287 ASP A CA 1
ATOM 2236 C C . ASP A 1 287 ? 17.246 14.599 -7.414 1.00 91.69 287 ASP A C 1
ATOM 2238 O O . ASP A 1 287 ? 18.326 14.053 -7.627 1.00 91.69 287 ASP A O 1
ATOM 2242 N N . PHE A 1 288 ? 16.556 15.185 -8.389 1.00 92.75 288 PHE A N 1
ATOM 2243 C CA . PHE A 1 288 ? 16.994 15.210 -9.785 1.00 92.75 288 PHE A CA 1
ATOM 2244 C C . PHE A 1 288 ? 18.057 16.281 -10.082 1.00 92.75 288 PHE A C 1
ATOM 2246 O O . PHE A 1 288 ? 18.402 16.484 -11.249 1.00 92.75 288 PHE A O 1
ATOM 2253 N N . ALA A 1 289 ? 18.564 16.980 -9.063 1.00 92.06 289 ALA A N 1
ATOM 2254 C CA . ALA A 1 289 ? 19.620 17.976 -9.219 1.00 92.06 289 ALA A CA 1
ATOM 2255 C C . ALA A 1 289 ? 21.019 17.426 -8.908 1.00 92.06 289 ALA A C 1
ATOM 2257 O O . ALA A 1 289 ? 21.969 17.793 -9.607 1.00 92.06 289 ALA A O 1
ATOM 2258 N N . ASN A 1 290 ? 21.137 16.537 -7.917 1.00 94.50 290 ASN A N 1
ATOM 2259 C CA . ASN A 1 290 ? 22.417 16.097 -7.368 1.00 94.50 290 ASN A CA 1
ATOM 2260 C C . ASN A 1 290 ? 22.601 14.578 -7.437 1.00 94.50 290 ASN A C 1
ATOM 2262 O O . ASN A 1 290 ? 21.647 13.808 -7.333 1.00 94.50 290 ASN A O 1
ATOM 2266 N N . ASP A 1 291 ? 23.858 14.167 -7.580 1.00 97.38 291 ASP A N 1
ATOM 2267 C CA . ASP A 1 291 ? 24.268 12.778 -7.408 1.00 97.38 291 ASP A CA 1
ATOM 2268 C C . ASP A 1 291 ? 24.546 12.518 -5.927 1.00 97.38 291 ASP A C 1
ATOM 2270 O O . ASP A 1 291 ? 25.042 13.395 -5.217 1.00 97.38 291 ASP A O 1
ATOM 2274 N N . TYR A 1 292 ? 24.284 11.296 -5.471 1.00 97.88 292 TYR A N 1
ATOM 2275 C CA . TYR A 1 292 ? 24.521 10.897 -4.086 1.00 97.88 292 TYR A CA 1
ATOM 2276 C C . TYR A 1 292 ? 25.434 9.683 -4.021 1.00 97.88 292 TYR A C 1
ATOM 2278 O O . TYR A 1 292 ? 25.279 8.738 -4.791 1.00 97.88 292 TYR A O 1
ATOM 2286 N N . GLN A 1 293 ? 26.370 9.686 -3.075 1.00 97.81 293 GLN A N 1
ATOM 2287 C CA . GLN A 1 293 ? 27.150 8.504 -2.726 1.00 97.81 293 GLN A CA 1
ATOM 2288 C C . GLN A 1 293 ? 26.543 7.872 -1.473 1.00 97.81 293 GLN A C 1
ATOM 2290 O O . GLN A 1 293 ? 26.436 8.521 -0.436 1.00 97.81 293 GLN A O 1
ATOM 2295 N N . LEU A 1 294 ? 26.128 6.613 -1.579 1.00 97.75 294 LEU A N 1
ATOM 2296 C CA . LEU A 1 294 ? 25.570 5.836 -0.479 1.00 97.75 294 LEU A CA 1
ATOM 2297 C C . LEU A 1 294 ? 26.566 4.756 -0.069 1.00 97.75 294 LEU A C 1
ATOM 2299 O O . LEU A 1 294 ? 27.111 4.061 -0.925 1.00 97.75 294 LEU A O 1
ATOM 2303 N N . GLN A 1 295 ? 26.751 4.583 1.236 1.00 97.81 295 GLN A N 1
ATOM 2304 C CA . GLN A 1 295 ? 27.354 3.381 1.799 1.00 97.81 295 GLN A CA 1
ATOM 2305 C C . GLN A 1 295 ? 26.240 2.374 2.092 1.00 97.81 295 GLN A C 1
ATOM 2307 O O . GLN A 1 295 ? 25.311 2.668 2.844 1.00 97.81 295 GLN A O 1
ATOM 2312 N N . ILE A 1 296 ? 26.310 1.207 1.456 1.00 97.19 296 ILE A N 1
ATOM 2313 C CA . ILE A 1 296 ? 25.367 0.111 1.660 1.00 97.19 296 ILE A CA 1
ATOM 2314 C C . ILE A 1 296 ? 25.949 -0.834 2.700 1.00 97.19 296 ILE A C 1
ATOM 2316 O O . ILE A 1 296 ? 26.871 -1.589 2.396 1.00 97.19 296 ILE A O 1
ATOM 2320 N N . ASP A 1 297 ? 25.355 -0.821 3.888 1.00 96.94 297 ASP A N 1
ATOM 2321 C CA . ASP A 1 297 ? 25.666 -1.778 4.944 1.00 96.94 297 ASP A CA 1
ATOM 2322 C C . ASP A 1 297 ? 24.663 -2.942 4.919 1.00 96.94 297 ASP A C 1
ATOM 2324 O O . ASP A 1 297 ? 23.446 -2.754 4.787 1.00 96.94 297 ASP A O 1
ATOM 2328 N N . LEU A 1 298 ? 25.181 -4.163 5.010 1.00 94.94 298 LEU A N 1
ATOM 2329 C CA . LEU A 1 298 ? 24.411 -5.401 4.997 1.00 94.94 298 LEU A CA 1
ATOM 2330 C C . LEU A 1 298 ? 24.297 -5.966 6.420 1.00 94.94 298 LEU A C 1
ATOM 2332 O O . LEU A 1 298 ? 25.134 -5.681 7.268 1.00 94.94 298 LEU A O 1
ATOM 2336 N N . PRO A 1 299 ? 23.280 -6.792 6.728 1.00 92.69 299 PRO A N 1
ATOM 2337 C CA . PRO A 1 299 ? 23.206 -7.425 8.040 1.00 92.69 299 PRO A CA 1
ATOM 2338 C C . PRO A 1 299 ? 24.432 -8.311 8.304 1.00 92.69 299 PRO A C 1
ATOM 2340 O O . PRO A 1 299 ? 24.715 -9.189 7.493 1.00 92.69 299 PRO A O 1
ATOM 2343 N N . ASP A 1 300 ? 25.062 -8.187 9.477 1.00 89.94 300 ASP A N 1
ATOM 2344 C CA . ASP A 1 300 ? 26.240 -8.987 9.882 1.00 89.94 300 ASP A CA 1
ATOM 2345 C C . ASP A 1 300 ? 26.037 -10.509 9.753 1.00 89.94 300 ASP A C 1
ATOM 2347 O O . ASP A 1 300 ? 26.976 -11.288 9.595 1.00 89.94 300 ASP A O 1
ATOM 2351 N N . THR A 1 301 ? 24.783 -10.956 9.839 1.00 89.06 301 THR A N 1
ATOM 2352 C CA . THR A 1 301 ? 24.393 -12.372 9.750 1.00 89.06 301 THR A CA 1
ATOM 2353 C C . THR A 1 301 ? 24.240 -12.882 8.313 1.00 89.06 301 THR A C 1
ATOM 2355 O O . THR A 1 301 ? 24.071 -14.086 8.102 1.00 89.06 301 THR A O 1
ATOM 2358 N N . LEU A 1 302 ? 24.287 -11.997 7.314 1.00 93.12 302 LEU A N 1
ATOM 2359 C CA . LEU A 1 302 ? 24.130 -12.345 5.908 1.00 93.12 302 LEU A CA 1
ATOM 2360 C C . LEU A 1 302 ? 25.485 -12.699 5.292 1.00 93.12 302 LEU A C 1
ATOM 2362 O O . LEU A 1 302 ? 26.333 -11.846 5.049 1.00 93.12 302 LEU A O 1
ATOM 2366 N N . THR A 1 303 ? 25.669 -13.969 4.943 1.00 93.69 303 THR A N 1
ATOM 2367 C CA . THR A 1 303 ? 26.822 -14.385 4.141 1.00 93.69 303 THR A CA 1
ATOM 2368 C C . THR A 1 303 ? 26.544 -14.077 2.676 1.00 93.69 303 THR A C 1
ATOM 2370 O O . THR A 1 303 ? 25.644 -14.670 2.081 1.00 93.69 303 THR A O 1
ATOM 2373 N N . VAL A 1 304 ? 27.314 -13.174 2.077 1.00 94.12 304 VAL A N 1
ATOM 2374 C CA . VAL A 1 304 ? 27.142 -12.782 0.673 1.00 94.12 304 VAL A CA 1
ATOM 2375 C C . VAL A 1 304 ? 28.076 -13.530 -0.268 1.00 94.12 304 VAL A C 1
ATOM 2377 O O . VAL A 1 304 ? 29.224 -13.820 0.062 1.00 94.12 304 VAL A O 1
ATOM 2380 N N . ASN A 1 305 ? 27.589 -13.817 -1.475 1.00 93.50 305 ASN A N 1
ATOM 2381 C CA . ASN A 1 305 ? 28.460 -14.109 -2.603 1.00 93.50 305 ASN A CA 1
ATOM 2382 C C . ASN A 1 305 ? 28.972 -12.768 -3.155 1.00 93.50 305 ASN A C 1
ATOM 2384 O O . ASN A 1 305 ? 28.145 -11.924 -3.510 1.00 93.50 305 ASN A O 1
ATOM 2388 N N . PRO A 1 306 ? 30.296 -12.566 -3.262 1.00 92.94 306 PRO A N 1
ATOM 2389 C CA . PRO A 1 306 ? 30.849 -11.310 -3.752 1.00 92.94 306 PRO A CA 1
ATOM 2390 C C . PRO A 1 306 ? 30.482 -11.014 -5.211 1.00 92.94 306 PRO A C 1
ATOM 2392 O O . PRO A 1 306 ? 30.581 -9.872 -5.635 1.00 92.94 306 PRO A O 1
ATOM 2395 N N . ALA A 1 307 ? 30.042 -11.990 -6.008 1.00 97.00 307 ALA A N 1
ATOM 2396 C CA . ALA A 1 307 ? 29.588 -11.726 -7.368 1.00 97.00 307 ALA A CA 1
ATOM 2397 C C . ALA A 1 307 ? 28.196 -11.066 -7.373 1.00 97.00 307 ALA A C 1
ATOM 2399 O O . ALA A 1 307 ? 27.177 -11.721 -7.128 1.00 97.00 307 ALA A O 1
ATOM 2400 N N . GLY A 1 308 ? 28.154 -9.776 -7.706 1.00 97.56 308 GLY A N 1
ATOM 2401 C CA . GLY A 1 308 ? 26.929 -9.010 -7.912 1.00 97.56 308 GLY A CA 1
ATOM 2402 C C . GLY A 1 308 ? 26.857 -8.386 -9.303 1.00 97.56 308 GLY A C 1
ATOM 2403 O O . GLY A 1 308 ? 27.835 -8.334 -10.053 1.00 97.56 308 GLY A O 1
ATOM 2404 N N . LYS A 1 309 ? 25.677 -7.878 -9.649 1.00 98.44 309 LYS A N 1
ATOM 2405 C CA . LYS A 1 309 ? 25.456 -7.091 -10.861 1.00 98.44 309 LYS A CA 1
ATOM 2406 C C . LYS A 1 309 ? 24.679 -5.831 -10.533 1.00 98.44 309 LYS A C 1
ATOM 2408 O O . LYS A 1 309 ? 23.635 -5.912 -9.888 1.00 98.44 309 LYS A O 1
ATOM 2413 N N . MET A 1 310 ? 25.182 -4.698 -11.004 1.00 98.69 310 MET A N 1
ATOM 2414 C CA . MET A 1 310 ? 24.558 -3.391 -10.864 1.00 98.69 310 MET A CA 1
ATOM 2415 C C . MET A 1 310 ? 24.003 -2.938 -12.211 1.00 98.69 310 MET A C 1
ATOM 2417 O O . MET A 1 310 ? 24.636 -3.132 -13.250 1.00 98.69 310 MET A O 1
ATOM 2421 N N . TYR A 1 311 ? 22.823 -2.334 -12.180 1.00 98.81 311 TYR A N 1
ATOM 2422 C CA . TYR A 1 311 ? 22.191 -1.659 -13.302 1.00 98.81 311 TYR A CA 1
ATOM 2423 C C . TYR A 1 311 ? 21.929 -0.211 -12.911 1.00 98.81 311 TYR A C 1
ATOM 2425 O O . TYR A 1 311 ? 21.381 0.029 -11.840 1.00 98.81 311 TYR A O 1
ATOM 2433 N N . VAL A 1 312 ? 22.274 0.732 -13.778 1.00 98.69 312 VAL A N 1
ATOM 2434 C CA . VAL A 1 312 ? 21.931 2.147 -13.634 1.00 98.69 312 VAL A CA 1
ATOM 2435 C C . VAL A 1 312 ? 21.032 2.511 -14.804 1.00 98.69 312 VAL A C 1
ATOM 2437 O O . VAL A 1 312 ? 21.447 2.450 -15.960 1.00 98.69 312 VAL A O 1
ATOM 2440 N N . ILE A 1 313 ? 19.77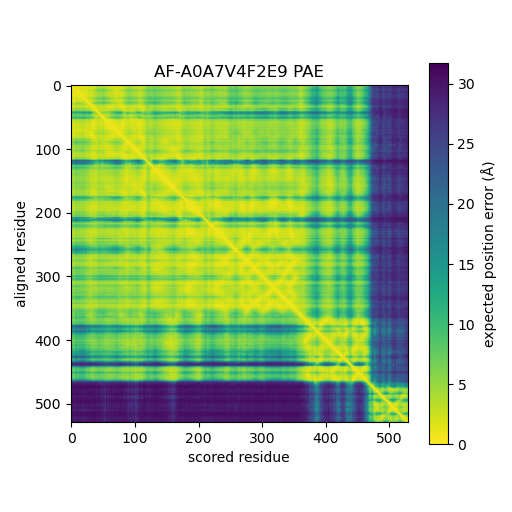9 2.835 -14.503 1.00 98.62 313 ILE A N 1
ATOM 2441 C CA . ILE A 1 313 ? 18.778 3.241 -15.487 1.00 98.62 313 ILE A CA 1
ATOM 2442 C C . ILE A 1 313 ? 18.562 4.740 -15.331 1.00 98.62 313 ILE A C 1
ATOM 2444 O O . ILE A 1 313 ? 18.143 5.200 -14.272 1.00 98.62 313 ILE A O 1
ATOM 2448 N N . SER A 1 314 ? 18.865 5.495 -16.381 1.00 97.94 314 SER A N 1
ATOM 2449 C CA . SER A 1 314 ? 18.796 6.960 -16.397 1.00 97.94 314 SER A CA 1
ATOM 2450 C C . SER A 1 314 ? 18.411 7.446 -17.799 1.00 97.94 314 SER A C 1
ATOM 2452 O O . SER A 1 314 ? 17.894 6.670 -18.601 1.00 97.94 314 SER A O 1
ATOM 2454 N N . GLY A 1 315 ? 18.643 8.716 -18.117 1.00 96.62 315 GLY A N 1
ATOM 2455 C CA . GLY A 1 315 ? 18.560 9.254 -19.472 1.00 96.62 315 GLY A CA 1
ATOM 2456 C C . GLY A 1 315 ? 19.309 10.583 -19.598 1.00 96.62 315 GLY A C 1
ATOM 2457 O O . GLY A 1 315 ? 19.927 11.031 -18.636 1.00 96.62 315 GLY A O 1
ATOM 2458 N N . PRO A 1 316 ? 19.246 11.252 -20.763 1.00 96.81 316 PRO A N 1
ATOM 2459 C CA . PRO A 1 316 ? 19.909 12.546 -20.981 1.00 96.81 316 PRO A CA 1
ATOM 2460 C C . PRO A 1 316 ? 19.491 13.657 -19.998 1.00 96.81 316 PRO A C 1
ATOM 2462 O O . PRO A 1 316 ? 20.200 14.644 -19.824 1.00 96.81 316 PRO A O 1
ATOM 2465 N N . GLY A 1 317 ? 18.325 13.506 -19.370 1.00 96.81 317 GLY A N 1
ATOM 2466 C CA . GLY A 1 317 ? 17.805 14.371 -18.318 1.00 96.81 317 GLY A CA 1
ATOM 2467 C C . GLY A 1 317 ? 16.409 13.919 -17.892 1.00 96.81 317 GLY A C 1
ATOM 2468 O O . GLY A 1 317 ? 15.777 13.118 -18.586 1.00 96.81 317 GLY A O 1
ATOM 2469 N N . TYR A 1 318 ? 15.901 14.464 -16.782 1.00 94.75 318 TYR A N 1
ATOM 2470 C CA . TYR A 1 318 ? 14.576 14.108 -16.252 1.00 94.75 318 TYR A CA 1
ATOM 2471 C C . TYR A 1 318 ? 13.432 14.369 -17.250 1.00 94.75 318 TYR A C 1
ATOM 2473 O O . TYR A 1 318 ? 12.432 13.655 -17.220 1.00 94.75 318 TYR A O 1
ATOM 2481 N N . SER A 1 319 ? 13.598 15.331 -18.166 1.00 95.75 319 SER A N 1
ATOM 2482 C CA . SER A 1 319 ? 12.622 15.665 -19.212 1.00 95.75 319 SER A CA 1
ATOM 2483 C C . SER A 1 319 ? 12.643 14.731 -20.426 1.00 95.75 319 SER A C 1
ATOM 2485 O O . SER A 1 319 ? 11.800 14.854 -21.315 1.00 95.75 319 SER A O 1
ATOM 2487 N N . SER A 1 320 ? 13.624 13.831 -20.521 1.00 95.69 320 SER A N 1
ATOM 2488 C CA . SER A 1 320 ? 13.814 13.001 -21.710 1.00 95.69 320 SER A CA 1
ATOM 2489 C C . SER A 1 320 ? 12.843 11.825 -21.752 1.00 95.69 320 SER A C 1
ATOM 2491 O O . SER A 1 320 ? 12.536 11.231 -20.722 1.00 95.69 320 SER A O 1
ATOM 2493 N N . LYS A 1 321 ? 12.418 11.447 -22.961 1.00 94.69 321 LYS A N 1
ATOM 2494 C CA . LYS A 1 321 ? 11.744 10.167 -23.241 1.00 94.69 321 LYS A CA 1
ATOM 2495 C C . LYS A 1 321 ? 12.719 9.043 -23.604 1.00 94.69 321 LYS A C 1
ATOM 2497 O O . LYS A 1 321 ? 12.311 7.896 -23.786 1.00 94.69 321 LYS A O 1
ATOM 2502 N N . ASP A 1 322 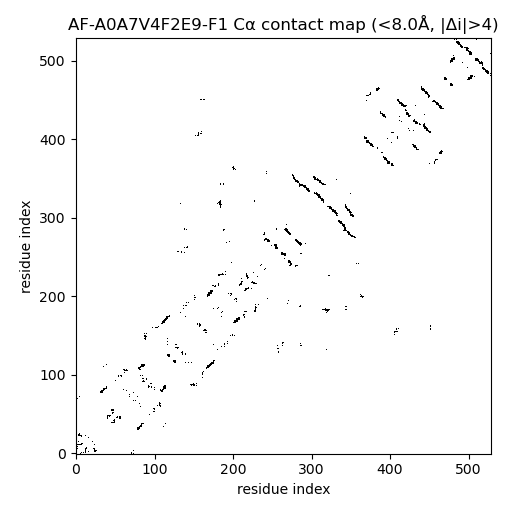? 13.995 9.376 -23.764 1.00 96.38 322 ASP A N 1
ATOM 2503 C CA . ASP A 1 322 ? 15.071 8.415 -23.976 1.00 96.38 322 ASP A CA 1
ATOM 2504 C C . ASP A 1 322 ? 15.651 7.971 -22.641 1.00 96.38 322 ASP A C 1
ATOM 2506 O O . ASP A 1 322 ? 15.721 8.746 -21.686 1.00 96.38 322 ASP A O 1
ATOM 2510 N N . TYR A 1 323 ? 16.097 6.721 -22.603 1.00 97.25 323 TYR A N 1
ATOM 2511 C CA . TYR A 1 323 ? 16.715 6.119 -21.434 1.00 97.25 323 TYR A CA 1
ATOM 2512 C C . TYR A 1 323 ? 18.020 5.421 -21.814 1.00 97.25 323 TYR A C 1
ATOM 2514 O O . TYR A 1 323 ? 18.197 4.962 -22.945 1.00 97.25 323 TYR A O 1
ATOM 2522 N N . THR A 1 324 ? 18.913 5.302 -20.842 1.00 97.69 324 THR A N 1
ATOM 2523 C CA . THR A 1 324 ? 20.117 4.474 -20.898 1.00 97.69 324 THR A CA 1
ATOM 2524 C C . THR A 1 324 ? 20.039 3.397 -19.826 1.00 97.69 324 THR A C 1
ATOM 2526 O O . THR A 1 324 ? 19.359 3.553 -18.810 1.00 97.69 324 THR A O 1
ATOM 2529 N N . ILE A 1 325 ? 20.702 2.272 -20.083 1.00 98.19 325 ILE A N 1
ATOM 2530 C CA . ILE A 1 325 ? 20.858 1.191 -19.114 1.00 98.19 325 ILE A CA 1
ATOM 2531 C C . ILE A 1 325 ? 22.330 0.816 -19.107 1.00 98.19 325 ILE A C 1
ATOM 2533 O O . ILE A 1 325 ? 22.790 0.083 -19.983 1.00 98.19 325 ILE A O 1
ATOM 2537 N N . ASP A 1 326 ? 23.045 1.287 -18.099 1.00 97.94 326 ASP A N 1
ATOM 2538 C CA . ASP A 1 326 ? 24.408 0.847 -17.858 1.00 97.94 326 ASP A CA 1
ATOM 2539 C C . ASP A 1 326 ? 24.366 -0.368 -16.943 1.00 97.94 326 ASP A C 1
ATOM 2541 O O . ASP A 1 326 ? 23.598 -0.417 -15.981 1.00 97.94 326 ASP A O 1
ATOM 2545 N N . SER A 1 327 ? 25.163 -1.388 -17.250 1.00 97.62 327 SER A N 1
ATOM 2546 C CA . SER A 1 327 ? 25.260 -2.566 -16.395 1.00 97.62 327 SER A CA 1
ATOM 2547 C C . SER A 1 327 ? 26.702 -2.979 -16.200 1.00 97.62 327 SER A C 1
ATOM 2549 O O . SER A 1 327 ? 27.466 -3.033 -17.163 1.00 97.62 327 SER A O 1
ATOM 2551 N N . SER A 1 328 ? 27.052 -3.322 -14.968 1.00 97.94 328 SER A N 1
ATOM 2552 C CA . SER A 1 328 ? 28.392 -3.755 -14.598 1.00 97.94 328 SER A CA 1
ATOM 2553 C C . SER A 1 328 ? 28.330 -4.930 -13.631 1.00 97.94 328 SER A C 1
ATOM 2555 O O . SER A 1 328 ? 27.422 -5.047 -12.804 1.00 97.94 328 SER A O 1
ATOM 2557 N N . ASN A 1 329 ? 29.309 -5.825 -13.747 1.00 98.25 329 ASN A N 1
ATOM 2558 C CA . ASN A 1 329 ? 29.584 -6.777 -12.680 1.00 98.25 329 ASN A CA 1
ATOM 2559 C C . ASN A 1 329 ? 30.299 -6.018 -11.563 1.00 98.25 329 ASN A C 1
ATOM 2561 O O . ASN A 1 329 ? 31.218 -5.245 -11.836 1.00 98.25 329 ASN A O 1
ATOM 2565 N N . ILE A 1 330 ? 29.872 -6.240 -10.328 1.00 97.56 330 ILE A N 1
ATOM 2566 C CA . ILE A 1 330 ? 30.437 -5.596 -9.146 1.00 97.56 330 ILE A CA 1
ATOM 2567 C C . ILE A 1 330 ? 30.874 -6.654 -8.139 1.00 97.56 330 ILE A C 1
ATOM 2569 O O . ILE A 1 330 ? 30.323 -7.758 -8.106 1.00 97.56 330 ILE A O 1
ATOM 2573 N N . THR A 1 331 ? 31.840 -6.293 -7.302 1.00 96.69 331 THR A N 1
ATOM 2574 C CA . THR A 1 331 ? 32.181 -7.072 -6.113 1.00 96.69 331 THR A CA 1
ATOM 2575 C C . THR A 1 331 ? 31.334 -6.560 -4.960 1.00 96.69 331 THR A C 1
ATOM 2577 O O . THR A 1 331 ? 31.530 -5.437 -4.503 1.00 96.69 331 THR A O 1
ATOM 2580 N N . LEU A 1 332 ? 30.373 -7.359 -4.513 1.00 95.44 332 LEU A N 1
ATOM 2581 C CA . LEU A 1 332 ? 29.560 -7.043 -3.355 1.00 95.44 332 LEU A CA 1
ATOM 2582 C C . LEU A 1 332 ? 30.349 -7.299 -2.071 1.00 95.44 332 LEU A C 1
ATOM 2584 O O . LEU A 1 332 ? 30.906 -8.379 -1.867 1.00 95.44 332 LEU A O 1
ATOM 2588 N N . SER A 1 333 ? 30.330 -6.314 -1.188 1.00 92.25 333 SER A N 1
ATOM 2589 C CA . SER A 1 333 ? 30.816 -6.408 0.179 1.00 92.25 333 SER A CA 1
ATOM 2590 C C . SER A 1 3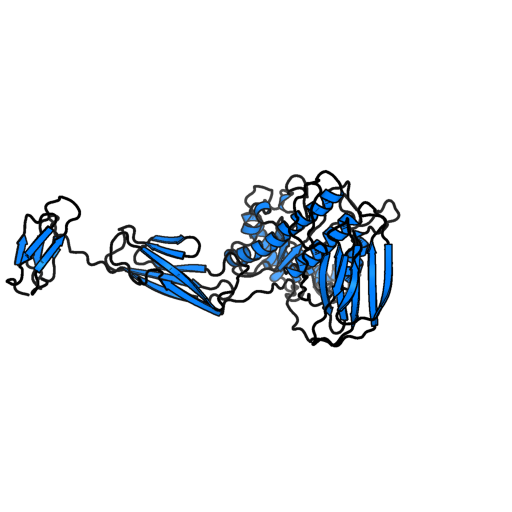33 ? 29.881 -5.634 1.096 1.00 92.25 333 SER A C 1
ATOM 2592 O O . SER A 1 333 ? 29.072 -4.829 0.630 1.00 92.25 333 SER A O 1
ATOM 2594 N N . ASP A 1 334 ? 30.014 -5.870 2.396 1.00 93.25 334 ASP A N 1
ATOM 2595 C CA . ASP A 1 334 ? 29.515 -4.915 3.376 1.00 93.25 334 ASP A CA 1
ATOM 2596 C C . ASP A 1 334 ? 30.204 -3.549 3.184 1.00 93.25 334 ASP A C 1
ATOM 2598 O O . ASP A 1 334 ? 31.316 -3.477 2.639 1.00 93.25 334 ASP A O 1
ATOM 2602 N N . SER A 1 335 ? 29.505 -2.479 3.554 1.00 95.12 335 SER A N 1
ATOM 2603 C CA . SER A 1 335 ? 29.896 -1.081 3.331 1.00 95.12 335 SER A CA 1
ATOM 2604 C C . SER A 1 335 ? 30.260 -0.736 1.877 1.00 95.12 335 SER A C 1
ATOM 2606 O O . SER A 1 335 ? 31.128 0.102 1.617 1.00 95.12 335 SER A O 1
ATOM 2608 N N . LEU A 1 336 ? 29.595 -1.362 0.899 1.00 96.06 336 LEU A N 1
ATOM 2609 C CA . LEU A 1 336 ? 29.792 -1.045 -0.517 1.00 96.06 336 LEU A CA 1
ATOM 2610 C C . LEU A 1 336 ? 29.395 0.413 -0.793 1.00 96.06 336 LEU A C 1
ATOM 2612 O O . LEU A 1 336 ? 28.255 0.806 -0.549 1.00 96.06 336 LEU A O 1
ATOM 2616 N N . LEU A 1 337 ? 30.305 1.196 -1.374 1.00 98.00 337 LEU A N 1
ATOM 2617 C CA . LEU A 1 337 ? 29.999 2.544 -1.850 1.00 98.00 337 LEU A CA 1
ATOM 2618 C C . LEU A 1 337 ? 29.363 2.502 -3.241 1.00 98.00 337 LEU A C 1
ATOM 2620 O O . LEU A 1 337 ? 29.917 1.920 -4.176 1.00 98.00 337 LEU A O 1
ATOM 2624 N N . VAL A 1 338 ? 28.217 3.160 -3.385 1.00 97.94 338 VAL A N 1
ATOM 2625 C CA . VAL A 1 338 ? 27.441 3.215 -4.625 1.00 97.94 338 VAL A CA 1
ATOM 2626 C C . VAL A 1 338 ? 27.065 4.653 -4.928 1.00 97.94 338 VAL A C 1
ATOM 2628 O O . VAL A 1 338 ? 26.496 5.347 -4.089 1.00 97.94 338 VAL A O 1
ATOM 2631 N N . THR A 1 339 ? 27.345 5.094 -6.151 1.00 98.25 339 THR A N 1
ATOM 2632 C CA . THR A 1 339 ? 26.824 6.364 -6.656 1.00 98.25 339 THR A CA 1
ATOM 2633 C C . THR A 1 339 ? 25.424 6.145 -7.213 1.00 98.25 339 THR A C 1
ATOM 2635 O O . THR A 1 339 ? 25.225 5.289 -8.074 1.00 98.25 339 THR A O 1
ATOM 2638 N N . VAL A 1 340 ? 24.470 6.944 -6.747 1.00 98.44 340 VAL A N 1
ATOM 2639 C CA . VAL A 1 340 ? 23.130 7.090 -7.312 1.00 98.44 340 VAL A CA 1
ATOM 2640 C C . VAL A 1 340 ? 23.103 8.417 -8.064 1.00 98.44 340 VAL A C 1
ATOM 2642 O O . VAL A 1 340 ? 23.016 9.472 -7.428 1.00 98.44 340 VAL A O 1
ATOM 2645 N N . PRO A 1 341 ? 23.218 8.398 -9.403 1.00 98.25 341 PRO A N 1
ATOM 2646 C CA . PRO A 1 341 ? 23.101 9.613 -10.191 1.00 98.25 341 PRO A CA 1
ATOM 2647 C C . PRO A 1 341 ? 21.730 10.265 -10.012 1.00 98.25 341 PRO A C 1
ATOM 2649 O O . PRO A 1 341 ? 20.724 9.581 -9.786 1.00 98.25 341 PRO A O 1
ATOM 2652 N N . LYS A 1 342 ? 21.659 11.578 -10.196 1.00 96.25 342 LYS A N 1
ATOM 2653 C CA . LYS A 1 342 ? 20.387 12.288 -10.337 1.00 96.25 342 LYS A CA 1
ATOM 2654 C C . LYS A 1 342 ? 19.490 11.641 -11.395 1.00 96.25 342 LYS A C 1
ATOM 2656 O O . LYS A 1 342 ? 19.980 11.069 -12.369 1.00 96.25 342 LYS A O 1
ATOM 2661 N N . TYR A 1 343 ? 18.172 11.738 -11.190 1.00 95.88 343 TYR A N 1
ATOM 2662 C CA . TYR A 1 343 ? 17.127 11.231 -12.097 1.00 95.88 343 TYR A CA 1
ATOM 2663 C C . TYR A 1 343 ? 17.326 9.770 -12.548 1.00 95.88 343 TYR A C 1
ATOM 2665 O O . TYR A 1 343 ? 16.941 9.395 -13.656 1.00 95.88 343 TYR A O 1
ATOM 2673 N N . SER A 1 344 ? 17.908 8.933 -11.686 1.00 98.31 344 SER A N 1
ATOM 2674 C CA . SER A 1 344 ? 18.227 7.543 -12.002 1.00 98.31 344 SER A CA 1
ATOM 2675 C C . SER A 1 344 ? 17.636 6.537 -11.016 1.00 98.31 344 SER A C 1
ATOM 2677 O O . SER A 1 344 ? 17.283 6.859 -9.878 1.00 98.31 344 SER A O 1
ATOM 2679 N N . MET A 1 345 ? 17.572 5.292 -11.481 1.00 98.75 345 MET A N 1
ATOM 2680 C CA . MET A 1 345 ? 17.298 4.102 -10.692 1.00 98.75 345 MET A CA 1
ATOM 2681 C C . MET A 1 345 ? 18.535 3.205 -10.732 1.00 98.75 345 MET A C 1
ATOM 2683 O O . MET A 1 345 ? 18.940 2.751 -11.805 1.00 98.75 345 MET A O 1
ATOM 2687 N N . VAL A 1 346 ? 19.106 2.906 -9.568 1.00 98.81 346 VAL A N 1
ATOM 2688 C CA . VAL A 1 346 ? 20.186 1.929 -9.410 1.00 98.81 346 VAL A CA 1
ATOM 2689 C C . VAL A 1 346 ? 19.607 0.637 -8.850 1.00 98.81 346 VAL A C 1
ATOM 2691 O O . VAL A 1 346 ? 18.945 0.632 -7.818 1.00 98.81 346 VAL A O 1
ATOM 2694 N N . LEU A 1 347 ? 19.858 -0.480 -9.524 1.00 98.81 347 LEU A N 1
ATOM 2695 C CA . LEU A 1 347 ? 19.441 -1.806 -9.090 1.00 98.81 347 LEU A CA 1
ATOM 2696 C C . LEU A 1 347 ? 20.664 -2.705 -8.944 1.00 98.81 347 LEU A C 1
ATOM 2698 O O . LEU A 1 347 ? 21.341 -3.011 -9.924 1.00 98.81 347 LEU A O 1
ATOM 2702 N N . ILE A 1 348 ? 20.901 -3.190 -7.735 1.00 98.69 348 ILE A N 1
ATOM 2703 C CA . ILE A 1 348 ? 21.960 -4.145 -7.423 1.00 98.69 348 ILE A CA 1
ATOM 2704 C C . ILE A 1 348 ? 21.323 -5.501 -7.180 1.00 98.69 348 ILE A C 1
ATOM 2706 O O . ILE A 1 348 ? 20.384 -5.622 -6.403 1.00 98.69 348 ILE A O 1
ATOM 2710 N N . THR A 1 349 ? 21.840 -6.532 -7.834 1.00 98.38 349 THR A N 1
ATOM 2711 C CA . THR A 1 349 ? 21.365 -7.913 -7.715 1.00 98.38 349 THR A CA 1
ATOM 2712 C C . THR A 1 349 ? 22.523 -8.816 -7.327 1.00 98.38 349 THR A C 1
ATOM 2714 O O . THR A 1 349 ? 23.624 -8.682 -7.862 1.00 98.38 349 THR A O 1
ATOM 2717 N N . PHE A 1 350 ? 22.292 -9.725 -6.386 1.00 97.75 350 PHE A N 1
ATOM 2718 C CA . PHE A 1 350 ? 23.330 -10.617 -5.874 1.00 97.75 350 PHE A CA 1
ATOM 2719 C C . PHE A 1 350 ? 22.730 -11.870 -5.240 1.00 97.75 350 PHE A C 1
ATOM 2721 O O . PHE A 1 350 ? 21.509 -12.021 -5.146 1.00 97.75 350 PHE A O 1
ATOM 2728 N N . SER A 1 351 ? 23.600 -12.789 -4.823 1.00 97.38 351 SER A N 1
ATOM 2729 C CA . SER A 1 351 ? 23.210 -13.975 -4.060 1.00 97.38 351 SER A CA 1
ATOM 2730 C C . SER A 1 351 ? 23.837 -13.970 -2.670 1.00 97.38 351 SER A C 1
ATOM 2732 O O . SER A 1 351 ? 24.951 -13.487 -2.491 1.00 97.38 351 SER A O 1
ATOM 2734 N N . GLY A 1 352 ? 23.147 -14.547 -1.695 1.00 95.69 352 GLY A N 1
ATOM 2735 C CA . GLY A 1 352 ? 23.642 -14.732 -0.334 1.00 95.69 352 GLY A CA 1
ATOM 2736 C C . GLY A 1 352 ? 23.068 -15.988 0.316 1.00 95.69 352 GLY A C 1
ATOM 2737 O O . GLY A 1 352 ? 22.377 -16.783 -0.333 1.00 95.69 352 GLY A O 1
ATOM 2738 N N . SER A 1 353 ? 23.349 -16.174 1.603 1.00 95.56 353 SER A N 1
ATOM 2739 C CA . SER A 1 353 ? 22.716 -17.214 2.408 1.00 95.56 353 SER A CA 1
ATOM 2740 C C . SER A 1 353 ? 21.198 -17.008 2.436 1.00 95.56 353 SER A C 1
ATOM 2742 O O . SER A 1 353 ? 20.708 -15.881 2.471 1.00 95.56 353 SER A O 1
ATOM 2744 N N . ASN A 1 354 ? 20.433 -18.104 2.384 1.00 93.94 354 ASN A N 1
ATOM 2745 C CA . ASN A 1 354 ? 18.978 -18.027 2.490 1.00 93.94 354 ASN A CA 1
ATOM 2746 C C . ASN A 1 354 ? 18.604 -17.744 3.959 1.00 93.94 354 ASN A C 1
ATOM 2748 O O . ASN A 1 354 ? 18.851 -18.609 4.806 1.00 93.94 354 ASN A O 1
ATOM 2752 N N . PRO A 1 355 ? 17.979 -16.593 4.267 1.00 90.56 355 PRO A N 1
ATOM 2753 C CA . PRO A 1 355 ? 17.604 -16.224 5.632 1.00 90.56 355 PRO A CA 1
ATOM 2754 C C . PRO A 1 355 ? 16.419 -17.042 6.169 1.00 90.56 355 PRO A C 1
ATOM 2756 O O . PRO A 1 355 ? 16.100 -16.952 7.350 1.00 90.56 355 PRO A O 1
ATOM 2759 N N . LYS A 1 356 ? 15.767 -17.851 5.319 1.00 91.00 356 LYS A N 1
ATOM 2760 C CA . LYS A 1 356 ? 14.599 -18.686 5.643 1.00 91.00 356 LYS A CA 1
ATOM 2761 C C . LYS A 1 356 ? 13.442 -17.877 6.238 1.00 91.00 356 LYS A C 1
ATOM 2763 O O . LYS A 1 356 ? 12.797 -18.320 7.187 1.00 91.00 356 LYS A O 1
ATOM 2768 N N . PHE A 1 357 ? 13.168 -16.700 5.671 1.00 89.75 357 PHE A N 1
ATOM 2769 C CA . PHE A 1 357 ? 12.037 -15.877 6.097 1.00 89.75 357 PHE A CA 1
ATOM 2770 C C . PHE A 1 357 ? 10.720 -16.653 6.020 1.00 89.75 357 PHE A C 1
ATOM 2772 O O . PHE A 1 357 ? 10.434 -17.341 5.035 1.00 89.75 357 PHE A O 1
ATOM 2779 N N . THR A 1 358 ? 9.888 -16.494 7.048 1.00 88.62 358 THR A N 1
ATOM 2780 C CA . THR A 1 358 ? 8.508 -16.975 7.020 1.00 88.62 358 THR A CA 1
ATOM 2781 C C . THR A 1 358 ? 7.760 -16.258 5.908 1.00 88.62 358 THR A C 1
ATOM 2783 O O . THR A 1 358 ? 7.710 -15.030 5.873 1.00 88.62 358 THR A O 1
ATOM 2786 N N . LYS A 1 359 ? 7.152 -17.027 5.004 1.00 83.50 359 LYS A N 1
ATOM 2787 C CA . LYS A 1 359 ? 6.348 -16.465 3.923 1.00 83.50 359 LYS A CA 1
ATOM 2788 C C . LYS A 1 359 ? 5.138 -15.729 4.501 1.00 83.50 359 LYS A C 1
ATOM 2790 O O . LYS A 1 359 ? 4.275 -16.343 5.127 1.00 83.50 359 LYS A O 1
ATOM 2795 N N . LEU A 1 360 ? 5.074 -14.428 4.248 1.00 85.69 360 LEU A N 1
ATOM 2796 C CA . LEU A 1 360 ? 3.956 -13.572 4.634 1.00 85.69 360 LEU A CA 1
ATOM 2797 C C . LEU A 1 360 ? 2.823 -13.650 3.592 1.00 85.69 360 LEU A C 1
ATOM 2799 O O . LEU A 1 360 ? 3.078 -13.981 2.426 1.00 85.69 360 LEU A O 1
ATOM 2803 N N . PRO A 1 361 ? 1.562 -13.383 3.985 1.00 84.94 361 PRO A N 1
ATOM 2804 C CA . PRO A 1 361 ? 0.467 -13.263 3.029 1.00 84.94 361 PRO A CA 1
ATOM 2805 C C . PRO A 1 361 ? 0.680 -12.062 2.094 1.00 84.94 361 PRO A C 1
ATOM 2807 O O . PRO A 1 361 ? 1.456 -11.151 2.376 1.00 84.94 361 PRO A O 1
ATOM 2810 N N . LEU A 1 362 ? -0.017 -12.065 0.958 1.00 85.44 362 LEU A N 1
ATOM 2811 C CA . LEU A 1 362 ? 0.006 -10.935 0.032 1.00 85.44 362 LEU A CA 1
ATOM 2812 C C . LEU A 1 362 ? -0.644 -9.705 0.683 1.00 85.44 362 LEU A C 1
ATOM 2814 O O . LEU A 1 362 ? -1.671 -9.841 1.342 1.00 85.44 362 LEU A O 1
ATOM 2818 N N . GLY A 1 363 ? -0.047 -8.528 0.483 1.00 83.69 363 GLY A N 1
ATOM 2819 C CA . GLY A 1 363 ? -0.513 -7.279 1.088 1.00 83.69 363 GLY A CA 1
ATOM 2820 C C . GLY A 1 363 ? -0.362 -7.235 2.612 1.00 83.69 363 GLY A C 1
ATOM 2821 O O . GLY A 1 363 ? -1.179 -6.644 3.312 1.00 83.69 363 GLY A O 1
ATOM 2822 N N . TYR A 1 364 ? 0.637 -7.940 3.151 1.00 84.12 364 TYR A N 1
ATOM 2823 C CA . TYR A 1 364 ? 0.891 -7.960 4.586 1.00 84.12 364 TYR A CA 1
ATOM 2824 C C . TYR A 1 364 ? 1.377 -6.599 5.087 1.00 84.12 364 TYR A C 1
ATOM 2826 O O . TYR A 1 364 ? 2.341 -6.049 4.558 1.00 84.12 364 TYR A O 1
ATOM 2834 N N . TYR A 1 365 ? 0.770 -6.128 6.175 1.00 83.81 365 TYR A N 1
ATOM 2835 C CA . TYR A 1 365 ? 1.234 -4.975 6.933 1.00 83.81 365 TYR A CA 1
ATOM 2836 C C . TYR A 1 365 ? 1.854 -5.418 8.256 1.00 83.81 365 TYR A C 1
ATOM 2838 O O . TYR A 1 365 ? 1.246 -6.183 9.011 1.00 83.81 365 TYR A O 1
ATOM 2846 N N . HIS A 1 366 ? 3.058 -4.936 8.557 1.00 84.69 366 HIS A N 1
ATOM 2847 C CA . HIS A 1 366 ? 3.712 -5.245 9.821 1.00 84.69 366 HIS A CA 1
ATOM 2848 C C . HIS A 1 366 ? 3.212 -4.312 10.926 1.00 84.69 366 HIS A C 1
ATOM 2850 O O . HIS A 1 366 ? 3.471 -3.117 10.890 1.00 84.69 366 HIS A O 1
ATOM 2856 N N . TYR A 1 367 ? 2.547 -4.866 11.940 1.00 87.94 367 TYR A N 1
ATOM 2857 C CA . TYR A 1 367 ? 2.165 -4.128 13.142 1.00 87.94 367 TYR A CA 1
ATOM 2858 C C . TYR A 1 367 ? 2.242 -5.013 14.385 1.00 87.94 367 TYR A C 1
ATOM 2860 O O . TYR A 1 367 ? 2.124 -6.241 14.313 1.00 87.94 367 TYR A O 1
ATOM 2868 N N . LYS A 1 368 ? 2.415 -4.376 15.545 1.00 91.12 368 LYS A N 1
ATOM 2869 C CA . LYS A 1 368 ? 2.339 -5.044 16.845 1.00 91.12 368 LYS A CA 1
ATOM 2870 C C . LYS A 1 368 ? 0.880 -5.245 17.230 1.00 91.12 368 LYS A C 1
ATOM 2872 O O . LYS A 1 368 ? 0.119 -4.281 17.313 1.00 91.12 368 LYS A O 1
ATOM 2877 N N . LYS A 1 369 ? 0.495 -6.501 17.438 1.00 90.44 369 LYS A N 1
ATOM 2878 C CA . LYS A 1 369 ? -0.850 -6.874 17.879 1.00 90.44 369 LYS A CA 1
ATOM 2879 C C . LYS A 1 369 ? -1.044 -6.517 19.349 1.00 90.44 369 LYS A C 1
ATOM 2881 O O . LYS A 1 369 ? -0.094 -6.557 20.122 1.00 90.44 369 LYS A O 1
ATOM 2886 N N . VAL A 1 370 ? -2.282 -6.197 19.707 1.00 92.75 370 VAL A N 1
ATOM 2887 C CA . VAL A 1 370 ? -2.700 -6.116 21.109 1.00 92.75 370 VAL A CA 1
ATOM 2888 C C . VAL A 1 370 ? -2.692 -7.523 21.696 1.00 92.75 370 VAL A C 1
ATOM 2890 O O . VAL A 1 370 ? -3.186 -8.443 21.046 1.00 92.75 370 VAL A O 1
ATOM 2893 N N . GLU A 1 371 ? -2.129 -7.677 22.891 1.00 95.19 371 GLU A N 1
ATOM 2894 C CA . GLU A 1 371 ? -2.069 -8.939 23.640 1.00 95.19 371 GLU A CA 1
ATOM 2895 C C . GLU A 1 371 ? -3.001 -8.909 24.856 1.00 95.19 371 GLU A C 1
ATOM 2897 O O . GLU A 1 371 ? -3.653 -9.905 25.163 1.00 95.19 371 GLU A O 1
ATOM 2902 N N . SER A 1 372 ? -3.118 -7.756 25.519 1.00 96.25 372 SER A N 1
ATOM 2903 C CA . SER A 1 372 ? -4.082 -7.539 26.598 1.00 96.25 372 SER A CA 1
ATOM 2904 C C . SER A 1 372 ? -4.584 -6.098 26.642 1.00 96.25 372 SER A C 1
ATOM 2906 O O . SER A 1 372 ? -3.907 -5.164 26.194 1.00 96.25 372 SER A O 1
ATOM 2908 N N . LEU A 1 373 ? -5.777 -5.934 27.214 1.00 96.62 373 LEU A N 1
ATOM 2909 C CA . LEU A 1 373 ? -6.402 -4.654 27.527 1.00 96.62 373 LEU A CA 1
ATOM 2910 C C . LEU A 1 373 ? -6.820 -4.644 28.999 1.00 96.62 373 LEU A C 1
ATOM 2912 O O . LEU A 1 373 ? -7.184 -5.685 29.536 1.00 96.62 373 LEU A O 1
ATOM 2916 N N . GLU A 1 374 ? -6.762 -3.476 29.627 1.00 96.31 374 GLU A N 1
ATOM 2917 C CA . GLU A 1 374 ? -7.210 -3.245 31.005 1.00 96.31 374 GLU A CA 1
ATOM 2918 C C . GLU A 1 374 ? -7.926 -1.894 31.068 1.00 96.31 374 GLU A C 1
ATOM 2920 O O . GLU A 1 374 ? -7.367 -0.874 30.652 1.00 96.31 374 GLU A O 1
ATOM 2925 N N . ILE A 1 375 ? -9.146 -1.866 31.596 1.00 95.88 375 ILE A N 1
ATOM 2926 C CA . ILE A 1 375 ? -9.892 -0.643 31.869 1.00 95.88 375 ILE A CA 1
ATOM 2927 C C . ILE A 1 375 ? -9.419 -0.061 33.198 1.00 95.88 375 ILE A C 1
ATOM 2929 O O . ILE A 1 375 ? -9.520 -0.674 34.255 1.00 95.88 375 ILE A O 1
ATOM 2933 N N . VAL A 1 376 ? -8.965 1.187 33.151 1.00 94.19 376 VAL A N 1
ATOM 2934 C CA . VAL A 1 376 ? -8.471 1.925 34.310 1.00 94.19 376 VAL A CA 1
ATOM 2935 C C . VAL A 1 376 ? -9.307 3.186 34.507 1.00 94.19 376 VAL A C 1
ATOM 2937 O O . VAL A 1 376 ? -9.260 4.082 33.651 1.00 94.19 376 VAL A O 1
ATOM 2940 N N . PRO A 1 377 ? -10.041 3.305 35.628 1.00 92.75 377 PRO A N 1
ATOM 2941 C CA . PRO A 1 377 ? -10.711 4.545 35.993 1.00 92.75 377 PRO A CA 1
ATOM 2942 C C . PRO A 1 377 ? -9.688 5.631 36.338 1.00 92.75 377 PRO A C 1
ATOM 2944 O O . PRO A 1 377 ? -8.903 5.483 37.276 1.00 92.75 377 PRO A O 1
ATOM 2947 N N . LYS A 1 378 ? -9.701 6.751 35.609 1.00 84.00 378 LYS A N 1
ATOM 2948 C CA . LYS A 1 378 ? -8.697 7.821 35.766 1.00 84.00 378 LYS A CA 1
ATOM 2949 C C . LYS A 1 378 ? -8.713 8.477 37.143 1.00 84.00 378 LYS A C 1
ATOM 2951 O O . LYS A 1 378 ? -7.668 8.858 37.656 1.00 84.00 378 LYS A O 1
ATOM 2956 N N . ASN A 1 379 ? -9.894 8.570 37.744 1.00 73.44 379 ASN A N 1
ATOM 2957 C CA . ASN A 1 379 ? -10.093 9.227 39.034 1.00 73.44 379 ASN A CA 1
ATOM 2958 C C . ASN A 1 379 ? -10.094 8.229 40.206 1.00 73.44 379 ASN A C 1
ATOM 2960 O O . ASN A 1 379 ? -10.521 8.588 41.299 1.00 73.44 379 ASN A O 1
ATOM 2964 N N . GLY A 1 380 ? -9.732 6.958 39.971 1.00 79.31 380 GLY A N 1
ATOM 2965 C CA . GLY A 1 380 ? -9.861 5.867 40.950 1.00 79.31 380 GLY A CA 1
ATOM 2966 C C . GLY A 1 380 ? -11.309 5.515 41.324 1.00 79.31 380 GLY A C 1
ATOM 2967 O O . GLY A 1 380 ? -11.540 4.577 42.081 1.00 79.31 380 GLY A O 1
ATOM 2968 N N . LYS A 1 381 ? -12.289 6.251 40.789 1.00 82.69 381 LYS A N 1
ATOM 2969 C CA . LYS A 1 381 ? -13.714 6.027 41.017 1.00 82.69 381 LYS A CA 1
ATOM 2970 C C . LYS A 1 381 ? -14.179 4.798 40.260 1.00 82.69 381 LYS A C 1
ATOM 2972 O O . LYS A 1 381 ? -14.028 4.727 39.045 1.00 82.69 381 LYS A O 1
ATOM 2977 N N . THR A 1 382 ? -14.795 3.874 40.978 1.00 87.38 382 THR A N 1
ATOM 2978 C CA . THR A 1 382 ? -15.399 2.666 40.411 1.00 87.38 382 THR A CA 1
ATOM 2979 C C . THR A 1 382 ? -16.923 2.686 40.473 1.00 87.38 382 THR A C 1
ATOM 2981 O O . THR A 1 382 ? -17.537 1.811 39.881 1.00 87.38 382 THR A O 1
ATOM 2984 N N . SER A 1 383 ? -17.536 3.684 41.121 1.00 88.19 383 SER A N 1
ATOM 2985 C CA . SER A 1 383 ? -18.990 3.844 41.263 1.00 88.19 383 SER A CA 1
ATOM 2986 C C . SER A 1 383 ? -19.428 5.299 41.092 1.00 88.19 383 SER A C 1
ATOM 2988 O O . SER A 1 383 ? -18.639 6.211 41.343 1.00 88.19 383 SER A O 1
ATOM 2990 N N . ILE A 1 384 ? -20.688 5.500 40.697 1.00 84.44 384 ILE A N 1
ATOM 2991 C CA . ILE A 1 384 ? -21.356 6.808 40.690 1.00 84.44 384 ILE A CA 1
ATOM 2992 C C . ILE A 1 384 ? -22.313 6.836 41.880 1.00 84.44 384 ILE A C 1
ATOM 2994 O O . ILE A 1 384 ? -23.227 6.013 41.961 1.00 84.44 384 ILE A O 1
ATOM 2998 N N . ASP A 1 385 ? -22.070 7.741 42.825 1.00 80.31 385 ASP A N 1
ATOM 2999 C CA . ASP A 1 385 ? -22.816 7.825 44.088 1.00 80.31 385 ASP A CA 1
ATOM 3000 C C . ASP A 1 385 ? -23.633 9.119 44.222 1.00 80.31 385 ASP A C 1
ATOM 3002 O O . ASP A 1 385 ? -24.506 9.231 45.089 1.00 80.31 385 ASP A O 1
ATOM 3006 N N . LYS A 1 386 ? -23.408 10.089 43.327 1.00 74.81 386 LYS A N 1
ATOM 3007 C CA . LYS A 1 386 ? -24.112 11.376 43.307 1.00 74.81 386 LYS A CA 1
ATOM 3008 C C . LYS A 1 386 ? -24.724 11.680 41.950 1.00 74.81 386 LYS A C 1
ATOM 3010 O O . LYS A 1 386 ? -24.206 11.314 40.896 1.00 74.81 386 LYS A O 1
ATOM 3015 N N . LYS A 1 387 ? -25.827 12.436 41.977 1.00 72.12 387 LYS A N 1
ATOM 3016 C CA . LYS A 1 387 ? -26.432 12.958 40.748 1.00 72.12 387 LYS A CA 1
ATOM 3017 C C . LYS A 1 387 ? -25.456 13.868 40.006 1.00 72.12 387 LYS A C 1
ATOM 3019 O O . LYS A 1 387 ? -24.744 14.647 40.635 1.00 72.12 387 LYS A O 1
ATOM 3024 N N . TYR A 1 388 ? -25.471 13.782 38.676 1.00 74.31 388 TYR A N 1
ATOM 3025 C CA . TYR A 1 388 ? -24.605 14.551 37.763 1.00 74.31 388 TYR A CA 1
ATOM 3026 C C . TYR A 1 388 ? -23.106 14.235 37.838 1.00 74.31 388 TYR A C 1
ATOM 3028 O O . TYR A 1 388 ? -22.284 14.949 37.260 1.00 74.31 388 TYR A O 1
ATOM 3036 N N . GLU A 1 389 ? -22.736 13.160 38.526 1.00 83.38 389 GLU A N 1
ATOM 3037 C CA . GLU A 1 389 ? -21.365 12.674 38.554 1.00 83.38 389 GLU A CA 1
ATOM 3038 C C . GLU A 1 389 ? -21.020 11.880 37.282 1.00 83.38 389 GLU A C 1
ATOM 3040 O O . GLU A 1 389 ? -21.888 11.419 36.532 1.00 83.38 389 GLU A O 1
ATOM 3045 N N . TYR A 1 390 ? -19.721 11.741 37.025 1.00 86.88 390 TYR A N 1
ATOM 3046 C CA . TYR A 1 390 ? -19.183 10.942 35.938 1.00 86.88 390 TYR A CA 1
ATOM 3047 C C . TYR A 1 390 ? -17.914 10.195 36.357 1.00 86.88 390 TYR A C 1
ATOM 3049 O O . TYR A 1 390 ? -17.198 10.597 37.281 1.00 86.88 390 TYR A O 1
ATOM 3057 N N . ILE A 1 391 ? -17.618 9.125 35.623 1.00 90.56 391 ILE A N 1
ATOM 3058 C CA . ILE A 1 391 ? -16.352 8.398 35.665 1.00 90.56 391 ILE A CA 1
ATOM 3059 C C . ILE A 1 391 ? -15.733 8.450 34.275 1.00 90.56 391 ILE A C 1
ATOM 3061 O O . ILE A 1 391 ? -16.394 8.124 33.288 1.00 90.56 391 ILE A O 1
ATOM 3065 N N . ASP A 1 392 ? -14.454 8.814 34.221 1.00 92.56 392 ASP A N 1
ATOM 3066 C CA . ASP A 1 392 ? -13.634 8.665 33.025 1.00 92.56 392 ASP A CA 1
ATOM 3067 C C . ASP A 1 392 ? -12.835 7.366 33.103 1.00 92.56 392 ASP A C 1
ATOM 3069 O O . ASP A 1 392 ? -12.083 7.119 34.052 1.00 92.56 392 ASP A O 1
ATOM 3073 N N . LEU A 1 393 ? -12.980 6.554 32.069 1.00 94.25 393 LEU A N 1
ATOM 3074 C CA . LEU A 1 393 ? -12.263 5.311 31.866 1.00 94.25 393 LEU A CA 1
ATOM 3075 C C . LEU A 1 393 ? -11.196 5.518 30.794 1.00 94.25 393 LEU A C 1
ATOM 3077 O O . LEU A 1 393 ? -11.411 6.203 29.795 1.00 94.25 393 LEU A O 1
ATOM 3081 N N . SER A 1 394 ? -10.048 4.888 30.986 1.00 93.44 394 SER A N 1
ATOM 3082 C CA . SER A 1 394 ? -9.012 4.729 29.964 1.00 93.44 394 SER A CA 1
A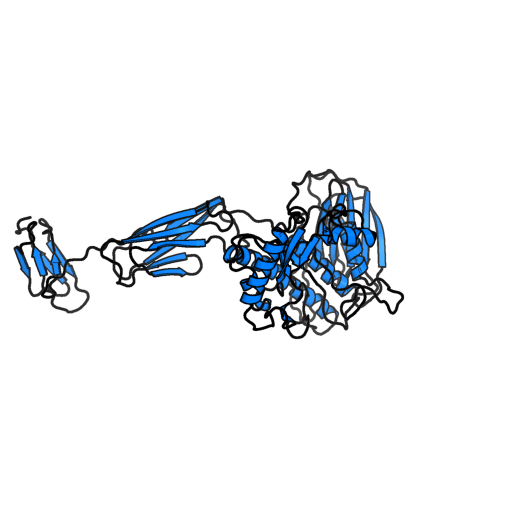TOM 3083 C C . SER A 1 394 ? -8.724 3.251 29.768 1.00 93.44 394 SER A C 1
ATOM 3085 O O . SER A 1 394 ? -8.957 2.471 30.685 1.00 93.44 394 SER A O 1
ATOM 3087 N N . ALA A 1 395 ? -8.207 2.861 28.606 1.00 93.69 395 ALA A N 1
ATOM 3088 C CA . ALA A 1 395 ? -7.692 1.513 28.416 1.00 93.69 395 ALA A CA 1
ATOM 3089 C C . ALA A 1 395 ? -6.163 1.533 28.371 1.00 93.69 395 ALA A C 1
ATOM 3091 O O . ALA A 1 395 ? -5.561 2.280 27.592 1.00 93.69 395 ALA A O 1
ATOM 3092 N N . LYS A 1 396 ? -5.540 0.698 29.203 1.00 94.00 396 LYS A N 1
ATOM 3093 C CA . LYS A 1 396 ? -4.135 0.318 29.068 1.00 94.00 396 LYS A CA 1
ATOM 3094 C C . LYS A 1 396 ? -4.035 -0.885 28.146 1.00 94.00 396 LYS A C 1
ATOM 3096 O O . LYS A 1 396 ? -4.920 -1.733 28.112 1.00 94.00 396 LYS A O 1
ATOM 3101 N N . MET A 1 397 ? -2.939 -0.946 27.408 1.00 94.06 397 MET A N 1
ATOM 3102 C CA . MET A 1 397 ? -2.714 -1.943 26.374 1.00 94.06 397 MET A CA 1
ATOM 3103 C C . MET A 1 397 ? -1.318 -2.530 26.524 1.00 94.06 397 MET A C 1
ATOM 3105 O O . MET A 1 397 ? -0.376 -1.800 26.839 1.00 94.06 397 MET A O 1
ATOM 3109 N N . THR A 1 398 ? -1.180 -3.835 26.302 1.00 95.56 398 THR A N 1
ATOM 3110 C CA . THR A 1 398 ? 0.125 -4.509 26.250 1.00 95.56 398 THR A CA 1
ATOM 3111 C C . THR A 1 398 ? 0.317 -5.200 24.897 1.00 95.56 398 THR A C 1
ATOM 3113 O O . THR A 1 398 ? -0.616 -5.859 24.435 1.00 95.56 398 THR A O 1
ATOM 3116 N N . PRO A 1 399 ? 1.494 -5.042 24.255 1.00 95.50 399 PRO A N 1
ATOM 3117 C CA . PRO A 1 399 ? 2.523 -4.048 24.583 1.00 95.50 399 PRO A CA 1
ATOM 3118 C C . PRO A 1 399 ? 1.999 -2.609 24.414 1.00 95.50 399 PRO A C 1
ATOM 3120 O O . PRO A 1 399 ? 1.048 -2.362 23.674 1.00 95.50 399 PRO A O 1
ATOM 3123 N N . ALA A 1 400 ? 2.619 -1.645 25.101 1.00 93.00 400 ALA A N 1
ATOM 3124 C CA . ALA A 1 400 ? 2.162 -0.249 25.098 1.00 93.00 400 ALA A CA 1
ATOM 3125 C C . ALA A 1 400 ? 2.187 0.398 23.699 1.00 93.00 400 ALA A C 1
ATOM 3127 O O . ALA A 1 400 ? 1.435 1.335 23.429 1.00 93.00 400 ALA A O 1
ATOM 3128 N N . ASP A 1 401 ? 3.036 -0.114 22.807 1.00 93.31 401 ASP A N 1
ATOM 3129 C CA . ASP A 1 401 ? 3.156 0.319 21.419 1.00 93.31 401 ASP A CA 1
ATOM 3130 C C . ASP A 1 401 ? 2.437 -0.605 20.420 1.00 93.31 401 ASP A C 1
ATOM 3132 O O . ASP A 1 401 ? 2.658 -0.501 19.211 1.00 93.31 401 ASP A O 1
ATOM 3136 N N . ALA A 1 402 ? 1.551 -1.490 20.896 1.00 92.31 402 ALA A N 1
ATOM 3137 C CA . ALA A 1 402 ? 0.636 -2.208 20.017 1.00 92.31 402 ALA A CA 1
ATOM 3138 C C . ALA A 1 402 ? -0.189 -1.216 19.185 1.00 92.31 402 ALA A C 1
ATOM 3140 O O . ALA A 1 402 ? -0.623 -0.174 19.676 1.00 92.31 402 ALA A O 1
ATOM 3141 N N . MET A 1 403 ? -0.375 -1.523 17.900 1.00 88.06 403 MET A N 1
ATOM 3142 C CA . MET A 1 403 ? -1.139 -0.693 16.963 1.00 88.06 403 MET A CA 1
ATOM 3143 C C . MET A 1 403 ? -0.746 0.804 16.996 1.00 88.06 403 MET A C 1
ATOM 3145 O O . MET A 1 403 ? -1.594 1.677 16.832 1.00 88.06 403 MET A O 1
ATOM 3149 N N . SER A 1 404 ? 0.532 1.127 17.236 1.00 88.00 404 SER A N 1
ATOM 3150 C CA . SER A 1 404 ? 1.013 2.512 17.385 1.00 88.00 404 SER A CA 1
ATOM 3151 C C . SER A 1 404 ? 0.780 3.385 16.150 1.00 88.00 404 SER A C 1
ATOM 3153 O O . SER A 1 404 ? 0.561 4.584 16.291 1.00 88.00 404 SER A O 1
ATOM 3155 N N . GLU A 1 405 ? 0.773 2.772 14.968 1.00 85.19 405 GLU A N 1
ATOM 3156 C CA . GLU A 1 405 ? 0.528 3.416 13.672 1.00 85.19 405 GLU A CA 1
ATOM 3157 C C . GLU A 1 405 ? -0.966 3.509 13.312 1.00 85.19 405 GLU A C 1
ATOM 3159 O O . GLU A 1 405 ? -1.317 3.996 12.241 1.00 85.19 405 GLU A O 1
ATOM 3164 N N . PHE A 1 406 ? -1.859 3.043 14.193 1.00 86.50 406 PHE A N 1
ATOM 3165 C CA . PHE A 1 406 ? -3.302 3.060 13.974 1.00 86.50 406 PHE A CA 1
ATOM 3166 C C . PHE A 1 406 ? -3.964 4.175 14.783 1.00 86.50 406 PHE A C 1
ATOM 3168 O O . PHE A 1 406 ? -3.680 4.365 15.970 1.00 86.50 406 PHE A O 1
ATOM 3175 N N . MET A 1 407 ? -4.917 4.863 14.152 1.00 85.69 407 MET A N 1
ATOM 3176 C CA . MET A 1 407 ? -5.769 5.853 14.815 1.00 85.69 407 MET A CA 1
ATOM 3177 C C . MET A 1 407 ? -6.721 5.190 15.818 1.00 85.69 407 MET A C 1
ATOM 3179 O O . MET A 1 407 ? -6.938 5.714 16.908 1.00 85.69 407 MET A O 1
ATOM 3183 N N . TYR A 1 408 ? -7.253 4.015 15.467 1.00 84.06 408 TYR A N 1
ATOM 3184 C CA . TYR A 1 408 ? -8.165 3.234 16.302 1.00 84.06 408 TYR A CA 1
ATOM 3185 C C . TYR A 1 408 ? -7.476 1.942 16.744 1.00 84.06 408 TYR A C 1
ATOM 3187 O O . TYR A 1 408 ? -7.088 1.119 15.916 1.00 84.06 408 TYR A O 1
ATOM 3195 N N . LYS A 1 409 ? -7.300 1.781 18.058 1.00 85.69 409 LYS A N 1
ATOM 3196 C CA . LYS A 1 409 ? -6.511 0.684 18.655 1.00 85.69 409 LYS A CA 1
ATOM 3197 C C . LYS A 1 409 ? -7.385 -0.379 19.313 1.00 85.69 409 LYS A C 1
ATOM 3199 O O . LYS A 1 409 ? -7.055 -1.557 19.318 1.00 85.69 409 LYS A O 1
ATOM 3204 N N . TYR A 1 410 ? -8.517 0.047 19.852 1.00 89.25 410 TYR A N 1
ATOM 3205 C CA . TYR A 1 410 ? -9.499 -0.788 20.527 1.00 89.25 410 TYR A CA 1
ATOM 3206 C C . TYR A 1 410 ? -10.873 -0.127 20.431 1.00 89.25 410 TYR A C 1
ATOM 3208 O O . TYR A 1 410 ? -10.989 1.073 20.165 1.00 89.25 410 TYR A O 1
ATOM 3216 N N . LYS A 1 411 ? -11.911 -0.918 20.675 1.00 89.62 411 LYS A N 1
ATOM 3217 C CA . LYS A 1 411 ? -13.310 -0.519 20.619 1.00 89.62 411 LYS A CA 1
ATOM 3218 C C . LYS A 1 411 ? -13.911 -0.493 22.016 1.00 89.62 411 LYS A C 1
ATOM 3220 O O . LYS A 1 411 ? -13.782 -1.466 22.758 1.00 89.62 411 LYS A O 1
ATOM 3225 N N . TRP A 1 412 ? -14.627 0.581 22.332 1.00 92.00 412 TRP A N 1
ATOM 3226 C CA . TRP A 1 412 ? -15.465 0.670 23.526 1.00 92.00 412 TRP A CA 1
ATOM 3227 C C . TRP A 1 412 ? -16.918 0.317 23.211 1.00 92.00 412 TRP A C 1
ATOM 3229 O O . TRP A 1 412 ? -17.466 0.759 22.201 1.00 92.00 412 TRP A O 1
ATOM 3239 N N . GLU A 1 413 ? -17.559 -0.444 24.092 1.00 92.56 413 GLU A N 1
ATOM 3240 C CA . GLU A 1 413 ? -18.949 -0.873 23.951 1.00 92.56 413 GLU A CA 1
ATOM 3241 C C . GLU A 1 413 ? -19.687 -0.812 25.290 1.00 92.56 413 GLU A C 1
ATOM 3243 O O . GLU A 1 413 ? -19.130 -1.126 26.343 1.00 92.56 413 GLU A O 1
ATOM 3248 N N . VAL A 1 414 ? -20.973 -0.462 25.240 1.00 93.81 414 VAL A N 1
ATOM 3249 C CA . VAL A 1 414 ? -21.883 -0.626 26.378 1.00 93.81 414 VAL A CA 1
ATOM 3250 C C . VAL A 1 414 ? -22.502 -2.013 26.283 1.00 93.81 414 VAL A C 1
ATOM 3252 O O . VAL A 1 414 ? -23.252 -2.293 25.348 1.00 93.81 414 VAL A O 1
ATOM 3255 N N . VAL A 1 415 ? -22.178 -2.881 27.238 1.00 95.56 415 VAL A N 1
ATOM 3256 C CA . VAL A 1 415 ? -22.712 -4.251 27.301 1.00 95.56 415 VAL A CA 1
ATOM 3257 C C . VAL A 1 415 ? -24.084 -4.255 27.966 1.00 95.56 415 VAL A C 1
ATOM 3259 O O . VAL A 1 415 ? -24.996 -4.941 27.516 1.00 95.56 415 VAL A O 1
ATOM 3262 N N . GLU A 1 416 ? -24.237 -3.451 29.016 1.00 92.62 416 GLU A N 1
ATOM 3263 C CA . GLU A 1 416 ? -25.474 -3.311 29.776 1.00 92.62 416 GLU A CA 1
ATOM 3264 C C . GLU A 1 416 ? -25.602 -1.874 30.287 1.00 92.62 416 GLU A C 1
ATOM 3266 O O . GLU A 1 416 ? -24.615 -1.270 30.708 1.00 92.62 416 GLU A O 1
ATOM 3271 N N . ASN A 1 417 ? -26.814 -1.317 30.258 1.00 89.00 417 ASN A N 1
ATOM 3272 C CA . ASN A 1 417 ? -27.092 0.024 30.775 1.00 89.00 417 ASN A CA 1
ATOM 3273 C C . ASN A 1 417 ? -28.416 0.064 31.547 1.00 89.00 417 ASN A C 1
ATOM 3275 O O . ASN A 1 417 ? -29.356 0.771 31.173 1.00 89.00 417 ASN A O 1
ATOM 3279 N N . SER A 1 418 ? -28.509 -0.731 32.614 1.00 86.31 418 SER A N 1
ATOM 3280 C CA . SER A 1 418 ? -29.697 -0.767 33.474 1.00 86.31 418 SER A CA 1
ATOM 3281 C C . SER A 1 418 ? -29.869 0.534 34.274 1.00 86.31 418 SER A C 1
ATOM 3283 O O . SER A 1 418 ? -31.001 0.930 34.563 1.00 86.31 418 SER A O 1
ATOM 3285 N N . SER A 1 419 ? -28.769 1.250 34.546 1.00 82.19 419 SER A N 1
ATOM 3286 C CA . SER A 1 419 ? -28.774 2.580 35.172 1.00 82.19 419 SER A CA 1
ATOM 3287 C C . SER A 1 419 ? -29.342 3.686 34.273 1.00 82.19 419 SER A C 1
ATOM 3289 O O . SER A 1 419 ? -29.808 4.695 34.794 1.00 82.19 419 SER A O 1
ATOM 3291 N N . LYS A 1 420 ? -29.351 3.499 32.943 1.00 83.06 420 LYS A N 1
ATOM 3292 C CA . LYS A 1 420 ? -29.648 4.535 31.932 1.00 83.06 420 LYS A CA 1
ATOM 3293 C C . LYS A 1 420 ? -28.656 5.707 31.926 1.00 83.06 420 LYS A C 1
ATOM 3295 O O . LYS A 1 420 ? -29.029 6.828 31.580 1.00 83.06 420 LYS A O 1
ATOM 3300 N N . ALA A 1 421 ? -27.401 5.454 32.284 1.00 85.00 421 ALA A N 1
ATOM 3301 C CA . ALA A 1 421 ? -26.337 6.444 32.199 1.00 85.00 421 ALA A CA 1
ATOM 3302 C C . ALA A 1 421 ? -26.115 6.922 30.760 1.00 85.00 421 ALA A C 1
ATOM 3304 O O . ALA A 1 421 ? -26.270 6.154 29.803 1.00 85.00 421 ALA A O 1
ATOM 3305 N N . LEU A 1 422 ? -25.685 8.174 30.615 1.00 86.38 422 LEU A N 1
ATOM 3306 C CA . LEU A 1 422 ? -25.116 8.648 29.365 1.00 86.38 422 LEU A CA 1
ATOM 3307 C C . LEU A 1 422 ? -23.689 8.115 29.251 1.00 86.38 422 LEU A C 1
ATOM 3309 O O . LEU A 1 422 ? -22.872 8.300 30.150 1.00 86.38 422 LEU A O 1
ATOM 3313 N N . THR A 1 423 ? -23.381 7.493 28.123 1.00 89.25 423 THR A N 1
ATOM 3314 C CA . THR A 1 423 ? -22.044 6.984 27.823 1.00 89.25 423 THR A CA 1
ATOM 3315 C C . THR A 1 423 ? -21.507 7.658 26.571 1.00 89.25 423 THR A C 1
ATOM 3317 O O . THR A 1 423 ? -22.218 7.737 25.567 1.00 89.25 423 THR A O 1
ATOM 3320 N N . SER A 1 424 ? -20.263 8.125 26.595 1.00 88.62 424 SER A N 1
ATOM 3321 C CA . SER A 1 424 ? -19.654 8.785 25.437 1.00 88.62 424 SER A CA 1
ATOM 3322 C C . SER A 1 424 ? -18.154 8.546 25.369 1.00 88.62 424 SER A C 1
ATOM 3324 O O . SER A 1 424 ? -17.480 8.594 26.394 1.00 88.62 424 SER A O 1
ATOM 3326 N N . LEU A 1 425 ? -17.627 8.377 24.159 1.00 84.75 425 LEU A N 1
ATOM 3327 C CA . LEU A 1 425 ? -16.192 8.414 23.897 1.00 84.75 425 LEU A CA 1
ATOM 3328 C C . LEU A 1 425 ? -15.738 9.879 23.758 1.00 84.75 425 LEU A C 1
ATOM 3330 O O . LEU A 1 425 ? -16.303 10.621 22.958 1.00 84.75 425 LEU A O 1
ATOM 3334 N N . GLN A 1 426 ? -14.745 10.283 24.547 1.00 79.06 426 GLN A N 1
ATOM 3335 C CA . GLN A 1 426 ? -14.100 11.599 24.550 1.00 79.06 426 GLN A CA 1
ATOM 3336 C C . GLN A 1 426 ? -12.616 11.398 24.217 1.00 79.06 426 GLN A C 1
ATOM 3338 O O . GLN A 1 426 ? -11.833 10.976 25.073 1.00 79.06 426 GLN A O 1
ATOM 3343 N N . ASP A 1 427 ? -12.239 11.652 22.964 1.00 73.44 427 ASP A N 1
ATOM 3344 C CA . ASP A 1 427 ? -10.932 11.319 22.384 1.00 73.44 427 ASP A CA 1
ATOM 3345 C C . ASP A 1 427 ? -10.576 9.829 22.555 1.00 73.44 427 ASP A C 1
ATOM 3347 O O . ASP A 1 427 ? -11.039 8.978 21.799 1.00 73.44 427 ASP A O 1
ATOM 3351 N N . THR A 1 428 ? -9.775 9.499 23.572 1.00 73.00 428 THR A N 1
ATOM 3352 C CA . THR A 1 428 ? -9.368 8.129 23.930 1.00 73.00 428 THR A CA 1
ATOM 3353 C C . THR A 1 428 ? -10.024 7.613 25.211 1.00 73.00 428 THR A C 1
ATOM 3355 O O . THR A 1 428 ? -9.897 6.430 25.531 1.00 73.00 428 THR A O 1
ATOM 3358 N N . ASN A 1 429 ? -10.730 8.474 25.946 1.00 83.62 429 ASN A N 1
ATOM 3359 C CA . ASN A 1 429 ? -11.348 8.136 27.223 1.00 83.62 429 ASN A CA 1
ATOM 3360 C C . ASN A 1 429 ? -12.823 7.824 27.037 1.00 83.62 429 ASN A C 1
ATOM 3362 O O . ASN A 1 429 ? -13.520 8.490 26.276 1.00 83.62 429 ASN A O 1
ATOM 3366 N N . TYR A 1 430 ? -13.319 6.853 27.786 1.00 91.19 430 TYR A N 1
ATOM 3367 C CA . TYR A 1 430 ? -14.732 6.532 27.802 1.00 91.19 430 TYR A CA 1
ATOM 3368 C C . TYR A 1 430 ? -15.379 7.098 29.058 1.00 91.19 430 TYR A C 1
ATOM 3370 O O . TYR A 1 430 ? -14.997 6.744 30.168 1.00 91.19 430 TYR A O 1
ATOM 3378 N N . GLN A 1 431 ? -16.348 7.988 28.889 1.00 91.69 431 GLN A N 1
ATOM 3379 C CA . GLN A 1 431 ? -17.052 8.614 29.996 1.00 91.69 431 GLN A CA 1
ATOM 3380 C C . GLN A 1 431 ? -18.399 7.936 30.228 1.00 91.69 431 GLN A C 1
ATOM 3382 O O . GLN A 1 431 ? -19.178 7.750 29.291 1.00 91.69 431 GLN A O 1
ATOM 3387 N N . VAL A 1 432 ? -18.691 7.637 31.491 1.00 90.69 432 VAL A N 1
ATOM 3388 C CA . VAL A 1 432 ? -20.016 7.232 31.972 1.00 90.69 432 VAL A CA 1
ATOM 3389 C C . VAL A 1 432 ? -20.516 8.313 32.918 1.00 90.69 432 VAL A C 1
ATOM 3391 O O . VAL A 1 432 ? -19.826 8.651 33.875 1.00 90.69 432 VAL A O 1
ATOM 3394 N N . ARG A 1 433 ? -21.686 8.888 32.634 1.00 87.12 433 ARG A N 1
ATOM 3395 C CA . ARG A 1 433 ? -22.235 10.059 33.327 1.00 87.12 433 ARG A CA 1
ATOM 3396 C C . ARG A 1 433 ? -23.686 9.826 33.731 1.00 87.12 433 ARG A C 1
ATOM 3398 O O . ARG A 1 433 ? -24.495 9.377 32.918 1.00 87.12 433 ARG A O 1
ATOM 3405 N N . ASP A 1 434 ? -24.040 10.228 34.947 1.00 81.62 434 ASP A N 1
ATOM 3406 C CA . ASP A 1 434 ? -25.441 10.411 35.321 1.00 81.62 434 ASP A CA 1
ATOM 3407 C C . ASP A 1 434 ? -25.967 11.773 34.839 1.00 81.62 434 ASP A C 1
ATOM 3409 O O . ASP A 1 434 ? -25.337 12.808 35.038 1.00 81.62 434 ASP A O 1
ATOM 3413 N N . LEU A 1 435 ? -27.156 11.795 34.237 1.00 69.31 435 LEU A N 1
ATOM 3414 C CA . LEU A 1 435 ? -27.868 13.023 33.859 1.00 69.31 435 LEU A CA 1
ATOM 3415 C C . LEU A 1 435 ? -28.974 13.398 34.861 1.00 69.31 435 LEU A C 1
ATOM 3417 O O . LEU A 1 435 ? -29.895 14.136 34.522 1.00 69.31 435 LEU A O 1
ATOM 3421 N N . GLY A 1 436 ? -28.921 12.857 36.080 1.00 61.09 436 GLY A N 1
ATOM 3422 C CA . GLY A 1 436 ? -29.960 13.014 37.096 1.00 61.09 436 GLY A CA 1
ATOM 3423 C C . GLY A 1 436 ? -31.196 12.145 36.839 1.00 61.09 436 GLY A C 1
ATOM 3424 O O . GLY A 1 436 ? -32.235 12.371 37.461 1.00 61.09 436 GLY A O 1
ATOM 3425 N N . MET A 1 437 ? -31.096 11.171 35.925 1.00 55.16 437 MET A N 1
ATOM 3426 C CA . MET A 1 437 ? -32.200 10.304 35.480 1.00 55.16 437 MET A CA 1
ATOM 3427 C C . MET A 1 437 ? -32.018 8.830 35.867 1.00 55.16 437 MET A C 1
ATOM 3429 O O . MET A 1 437 ? -32.907 8.018 35.584 1.00 55.16 437 MET A O 1
ATOM 3433 N N . ALA A 1 438 ? -30.883 8.461 36.464 1.00 54.44 438 ALA A N 1
ATOM 3434 C CA . ALA A 1 438 ? -30.627 7.074 36.815 1.00 54.44 438 ALA A CA 1
ATOM 3435 C C . ALA A 1 438 ? -31.521 6.603 37.978 1.00 54.44 438 ALA A C 1
ATOM 3437 O O . ALA A 1 438 ? -31.842 7.354 38.900 1.00 54.44 438 ALA A O 1
ATOM 3438 N N . LYS A 1 439 ? -31.978 5.347 37.892 1.00 53.62 439 LYS A N 1
ATOM 3439 C CA . LYS A 1 439 ? -32.816 4.712 38.923 1.00 53.62 439 LYS A CA 1
ATOM 3440 C C . LYS A 1 439 ? -31.991 4.435 40.182 1.00 53.62 439 LYS A C 1
ATOM 3442 O O . LYS A 1 439 ? -30.796 4.186 40.083 1.00 53.62 439 LYS A O 1
ATOM 3447 N N . THR A 1 440 ? -32.658 4.388 41.337 1.00 55.28 440 THR A N 1
ATOM 3448 C CA . THR A 1 440 ? -32.075 4.230 42.685 1.00 55.28 440 THR A CA 1
ATOM 3449 C C . THR A 1 440 ? -31.148 3.010 42.842 1.00 55.28 440 THR A C 1
ATOM 3451 O O . THR A 1 440 ? -30.323 2.988 43.744 1.00 55.28 440 THR A O 1
ATOM 3454 N N . VAL A 1 441 ? -31.245 2.019 41.945 1.00 66.19 441 VAL A N 1
ATOM 3455 C CA . VAL A 1 441 ? -30.309 0.894 41.812 1.00 66.19 441 VAL A CA 1
ATOM 3456 C C . VAL A 1 441 ? -30.148 0.567 40.323 1.00 66.19 441 VAL A C 1
ATOM 3458 O O . VAL A 1 441 ? -31.141 0.313 39.633 1.00 66.19 441 VAL A O 1
ATOM 3461 N N . GLY A 1 442 ? -28.914 0.567 39.820 1.00 76.88 442 GLY A N 1
ATOM 3462 C CA . GLY A 1 442 ? -28.603 0.182 38.444 1.00 76.88 442 GLY A CA 1
ATOM 3463 C C . GLY A 1 442 ? -27.103 0.062 38.191 1.00 76.88 442 GLY A C 1
ATOM 3464 O O . GLY A 1 442 ? -26.282 0.524 38.980 1.00 76.88 442 GLY A O 1
ATOM 3465 N N . THR A 1 443 ? -26.743 -0.558 37.077 1.00 89.88 443 THR A N 1
ATOM 3466 C CA . THR A 1 443 ? -25.357 -0.740 36.641 1.00 89.88 443 THR A CA 1
ATOM 3467 C C . THR A 1 443 ? -25.190 -0.298 35.191 1.00 89.88 443 THR A C 1
ATOM 3469 O O . THR A 1 443 ? -26.111 -0.381 34.370 1.00 89.88 443 THR A O 1
ATOM 3472 N N . THR A 1 444 ? -23.991 0.174 34.869 1.00 91.06 444 THR A N 1
ATOM 3473 C CA . THR A 1 444 ? -23.522 0.295 33.489 1.00 91.06 444 THR A CA 1
ATOM 3474 C C . THR A 1 444 ? -22.291 -0.580 33.333 1.00 91.06 444 THR A C 1
ATOM 3476 O O . THR A 1 444 ? -21.289 -0.353 34.008 1.00 91.06 444 THR A O 1
ATOM 3479 N N . THR A 1 445 ? -22.350 -1.562 32.440 1.00 95.50 445 THR A N 1
ATOM 3480 C CA . THR A 1 445 ? -21.208 -2.424 32.120 1.00 95.50 445 THR A CA 1
ATOM 3481 C C . THR A 1 445 ? -20.560 -1.928 30.840 1.00 95.50 445 THR A C 1
ATOM 3483 O O . THR A 1 445 ? -21.189 -1.932 29.776 1.00 95.50 445 THR A O 1
ATOM 3486 N N . ILE A 1 446 ? -19.305 -1.500 30.943 1.00 96.06 446 ILE A N 1
ATOM 3487 C CA . ILE A 1 446 ? -18.495 -1.033 29.819 1.00 96.06 446 ILE A CA 1
ATOM 3488 C C . ILE A 1 446 ? -17.475 -2.103 29.461 1.00 96.06 446 ILE A C 1
ATOM 3490 O O . ILE A 1 446 ? -16.784 -2.620 30.334 1.00 96.06 446 ILE A O 1
ATOM 3494 N N . ARG A 1 447 ? -17.359 -2.397 28.168 1.00 96.00 447 ARG A N 1
ATOM 3495 C CA . ARG A 1 447 ? -16.335 -3.272 27.603 1.00 96.00 447 ARG A CA 1
ATOM 3496 C C . ARG A 1 447 ? -15.364 -2.458 26.771 1.00 96.00 447 ARG A C 1
ATOM 3498 O O . ARG A 1 447 ? -15.784 -1.621 25.973 1.00 96.00 447 ARG A O 1
ATOM 3505 N N . VAL A 1 448 ? -14.083 -2.777 26.889 1.00 95.06 448 VAL A N 1
ATOM 3506 C CA . VAL A 1 448 ? -13.085 -2.463 25.868 1.00 95.06 448 VAL A CA 1
ATOM 3507 C C . VAL A 1 448 ? -12.645 -3.768 25.218 1.00 95.06 448 VAL A C 1
ATOM 3509 O O . VAL A 1 448 ? -12.411 -4.753 25.909 1.00 95.06 448 VAL A O 1
ATOM 3512 N N . SER A 1 449 ? -12.568 -3.810 23.894 1.00 94.00 449 SER A N 1
ATOM 3513 C CA . SER A 1 449 ? -12.131 -4.995 23.150 1.00 94.00 449 SER A CA 1
ATOM 3514 C C . SER A 1 449 ? -11.167 -4.607 22.044 1.00 94.00 449 SER A C 1
ATOM 3516 O O . SER A 1 449 ? -11.249 -3.512 21.485 1.00 94.00 449 SER A O 1
ATOM 3518 N N . SER A 1 450 ? -10.233 -5.493 21.734 1.00 91.38 450 SER A N 1
ATOM 3519 C CA . SER A 1 450 ? -9.307 -5.263 20.643 1.00 91.38 450 SER A CA 1
ATOM 3520 C C . SER A 1 450 ? -9.986 -5.488 19.292 1.00 91.38 450 SER A C 1
ATOM 3522 O O . SER A 1 450 ? -10.792 -6.404 19.135 1.00 91.38 450 SER A O 1
ATOM 3524 N N . PHE A 1 451 ? -9.632 -4.685 18.286 1.00 84.31 451 PHE A N 1
ATOM 3525 C CA . PHE A 1 451 ? -10.161 -4.861 16.928 1.00 84.31 451 PHE A CA 1
ATOM 3526 C C . PHE A 1 451 ? -9.638 -6.125 16.243 1.00 84.31 451 PHE A C 1
ATOM 3528 O O . PHE A 1 451 ? -10.342 -6.727 15.439 1.00 84.31 451 PHE A O 1
ATOM 3535 N N . ASN A 1 452 ? -8.394 -6.512 16.532 1.00 77.69 452 ASN A N 1
ATOM 3536 C CA . ASN A 1 452 ? -7.745 -7.657 15.892 1.00 77.69 452 ASN A CA 1
ATOM 3537 C C . ASN A 1 452 ? -8.206 -9.010 16.463 1.00 77.69 452 ASN A C 1
ATOM 3539 O O . ASN A 1 452 ? -8.124 -10.017 15.761 1.00 77.69 452 ASN A O 1
ATOM 3543 N N . ASP A 1 453 ? -8.652 -9.032 17.718 1.00 87.00 453 ASP A N 1
ATOM 3544 C CA . A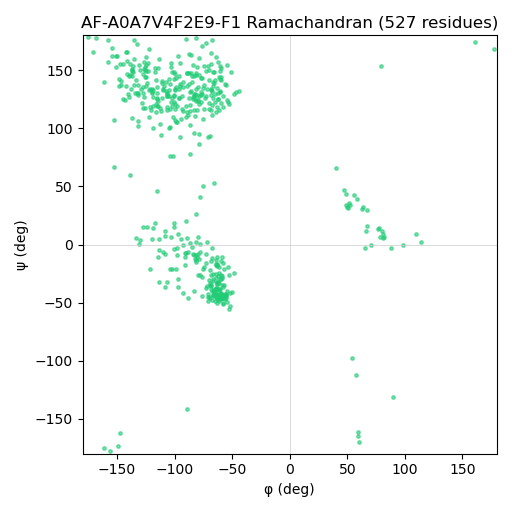SP A 1 453 ? -9.190 -10.205 18.398 1.00 87.00 453 ASP A CA 1
ATOM 3545 C C . ASP A 1 453 ? -10.185 -9.755 19.485 1.00 87.00 453 ASP A C 1
ATOM 3547 O O . ASP A 1 453 ? -9.764 -9.249 20.530 1.00 87.00 453 ASP A O 1
ATOM 3551 N N . PRO A 1 454 ? -11.501 -9.952 19.283 1.00 86.81 454 PRO A N 1
ATOM 3552 C CA . PRO A 1 454 ? -12.513 -9.535 20.249 1.00 86.81 454 PRO A CA 1
ATOM 3553 C C . PRO A 1 454 ? -12.469 -10.330 21.565 1.00 86.81 454 PRO A C 1
ATOM 3555 O O . PRO A 1 454 ? -13.127 -9.937 22.531 1.00 86.81 454 PRO A O 1
ATOM 3558 N N . ASN A 1 455 ? -11.718 -11.437 21.630 1.00 92.88 455 ASN A N 1
ATOM 3559 C CA . ASN A 1 455 ? -11.488 -12.167 22.879 1.00 92.88 455 ASN A CA 1
ATOM 3560 C C . ASN A 1 455 ? -10.485 -11.451 23.788 1.00 92.88 455 ASN A C 1
ATOM 3562 O O . ASN A 1 455 ? -10.493 -11.680 24.996 1.00 92.88 455 ASN A O 1
ATOM 3566 N N . ILE A 1 456 ? -9.650 -10.571 23.229 1.00 95.19 456 ILE A N 1
ATOM 3567 C CA . ILE A 1 456 ? -8.783 -9.688 24.001 1.00 95.19 456 ILE A CA 1
ATOM 3568 C C . ILE A 1 456 ? -9.626 -8.490 24.413 1.00 95.19 456 ILE A C 1
ATOM 3570 O O . ILE A 1 456 ? -9.838 -7.552 23.642 1.00 95.19 456 ILE A O 1
ATOM 3574 N N . LYS A 1 457 ? -10.165 -8.557 25.625 1.00 96.62 457 LYS A N 1
ATOM 3575 C CA . LYS A 1 457 ? -11.100 -7.569 26.148 1.00 96.62 457 LYS A CA 1
ATOM 3576 C C . LYS A 1 457 ? -10.999 -7.457 27.657 1.00 96.62 457 LYS A C 1
ATOM 3578 O O . LYS A 1 457 ? -10.534 -8.379 28.320 1.00 96.62 457 LYS A O 1
ATOM 3583 N N . ASP A 1 458 ? -11.518 -6.354 28.164 1.00 97.62 458 ASP A N 1
ATOM 3584 C CA . ASP A 1 458 ? -11.771 -6.154 29.581 1.00 97.62 458 ASP A CA 1
ATOM 3585 C C . ASP A 1 458 ? -13.151 -5.519 29.778 1.00 97.62 458 ASP A C 1
ATOM 3587 O O . ASP A 1 458 ? -13.692 -4.874 28.873 1.00 97.62 458 ASP A O 1
ATOM 3591 N N . GLU A 1 459 ? -13.749 -5.761 30.938 1.00 97.31 459 GLU A N 1
ATOM 3592 C CA . GLU A 1 459 ? -15.093 -5.315 31.287 1.00 97.31 459 GLU A CA 1
ATOM 3593 C C . GLU A 1 459 ? -15.098 -4.727 32.696 1.00 97.31 459 GLU A C 1
ATOM 3595 O O . GLU A 1 459 ? -14.642 -5.353 33.648 1.00 97.31 459 GLU A O 1
ATOM 3600 N N . ILE A 1 460 ? -15.677 -3.536 32.838 1.00 95.56 460 ILE A N 1
ATOM 3601 C CA . ILE A 1 460 ? -15.899 -2.904 34.134 1.00 95.56 460 ILE A CA 1
ATOM 3602 C C . ILE A 1 460 ? -17.394 -2.699 34.353 1.00 95.56 460 ILE A C 1
ATOM 3604 O O . ILE A 1 460 ? -18.110 -2.203 33.480 1.00 95.56 460 ILE A O 1
ATOM 3608 N N . VAL A 1 461 ? -17.864 -3.068 35.541 1.00 95.38 461 VAL A N 1
ATOM 3609 C CA . VAL A 1 461 ? -19.228 -2.790 35.994 1.00 95.38 461 VAL A CA 1
ATOM 3610 C C . VAL A 1 461 ? -19.183 -1.546 36.868 1.00 95.38 461 VAL A C 1
ATOM 3612 O O . VAL A 1 461 ? -18.525 -1.544 37.904 1.00 95.38 461 VAL A O 1
ATOM 3615 N N . ILE A 1 462 ? -19.893 -0.499 36.457 1.00 92.00 462 ILE A N 1
ATOM 3616 C CA . ILE A 1 462 ? -20.047 0.740 37.219 1.00 92.00 462 ILE A CA 1
ATOM 3617 C C . ILE A 1 462 ? -21.406 0.693 37.921 1.00 92.00 462 ILE A C 1
ATOM 3619 O O . ILE A 1 462 ? -22.437 0.826 37.251 1.00 92.00 462 ILE A O 1
ATOM 3623 N N . PRO A 1 463 ? -21.446 0.489 39.247 1.00 89.94 463 PRO A N 1
ATOM 3624 C CA . PRO A 1 463 ? -22.672 0.581 40.011 1.00 89.94 463 PRO A CA 1
ATOM 3625 C C . PRO A 1 463 ? -23.062 2.043 40.248 1.00 89.94 463 PRO A C 1
ATOM 3627 O O . PRO A 1 463 ? -22.218 2.915 40.475 1.00 89.94 463 PRO A O 1
ATOM 3630 N N . PHE A 1 464 ? -24.371 2.276 40.214 1.00 85.00 464 PHE A N 1
ATOM 3631 C CA . PHE A 1 464 ? -25.016 3.531 40.563 1.00 85.00 464 PHE A CA 1
ATOM 3632 C C . PHE A 1 464 ? -25.668 3.350 41.929 1.00 85.00 464 PHE A C 1
ATOM 3634 O O . PHE A 1 464 ? -26.725 2.725 42.047 1.00 85.00 464 PHE A O 1
ATOM 3641 N N . ASN A 1 465 ? -24.994 3.857 42.957 1.00 75.31 465 ASN A N 1
ATOM 3642 C CA . ASN A 1 465 ? -25.358 3.655 44.354 1.00 75.31 465 ASN A CA 1
ATOM 3643 C C . ASN A 1 465 ? -26.001 4.932 44.898 1.00 75.31 465 ASN A C 1
ATOM 3645 O O . ASN A 1 465 ? -25.368 5.695 45.625 1.00 75.31 465 ASN A O 1
ATOM 3649 N N . TYR A 1 466 ? -27.260 5.177 44.532 1.00 67.25 466 TYR A N 1
ATOM 3650 C CA . TYR A 1 466 ? -28.027 6.268 45.124 1.00 67.25 466 TYR A CA 1
ATOM 3651 C C . TYR A 1 466 ? -28.541 5.857 46.497 1.00 67.25 466 TYR A C 1
ATOM 3653 O O . TYR A 1 466 ? -29.249 4.861 46.635 1.00 67.25 466 TYR A O 1
ATOM 3661 N N . VAL A 1 467 ? -28.276 6.685 47.500 1.00 54.88 467 VAL A N 1
ATOM 3662 C CA . VAL A 1 467 ? -29.099 6.704 48.708 1.00 54.88 467 VAL A CA 1
ATOM 3663 C C . VAL A 1 467 ? -30.127 7.814 48.509 1.00 54.88 467 VAL A C 1
ATOM 3665 O O . VAL A 1 467 ? -29.849 8.981 48.781 1.00 54.88 467 VAL A O 1
ATOM 3668 N N . ASP A 1 468 ? -31.305 7.479 47.974 1.00 47.69 468 ASP A N 1
ATOM 3669 C CA . ASP A 1 468 ? -32.437 8.406 48.048 1.00 47.69 468 ASP A CA 1
ATOM 3670 C C . ASP A 1 468 ? -32.858 8.500 49.522 1.00 47.69 468 ASP A C 1
ATOM 3672 O O . ASP A 1 468 ? -33.337 7.528 50.107 1.00 47.69 468 ASP A O 1
ATOM 3676 N N . LEU A 1 469 ? -32.718 9.681 50.127 1.00 49.53 469 LEU A N 1
ATOM 3677 C CA . LEU A 1 469 ? -33.519 10.007 51.304 1.00 49.53 469 LEU A CA 1
ATOM 3678 C C . LEU A 1 469 ? -34.970 10.119 50.821 1.00 49.53 469 LEU A C 1
ATOM 3680 O O . LEU A 1 469 ? -35.300 11.018 50.042 1.00 49.53 469 LEU A O 1
ATOM 3684 N N . ALA A 1 470 ? -35.820 9.176 51.227 1.00 44.44 470 ALA A N 1
ATOM 3685 C CA . ALA A 1 470 ? -37.213 9.114 50.800 1.00 44.44 470 ALA A CA 1
ATOM 3686 C C . ALA A 1 470 ? -37.908 10.458 51.075 1.00 44.44 470 ALA A C 1
ATOM 3688 O O . ALA A 1 470 ? -37.938 10.918 52.209 1.00 44.44 470 ALA A O 1
ATOM 3689 N N . LYS A 1 471 ? -38.477 11.120 50.063 1.00 47.31 471 LYS A N 1
ATOM 3690 C CA . LYS A 1 471 ? -39.339 12.288 50.304 1.00 47.31 471 LYS A CA 1
ATOM 3691 C C . LYS A 1 471 ? -40.740 11.800 50.653 1.00 47.31 471 LYS A C 1
ATOM 3693 O O . LYS A 1 471 ? -41.294 10.970 49.934 1.00 47.31 471 LYS A O 1
ATOM 3698 N N . ASN A 1 472 ? -41.312 12.293 51.748 1.00 46.72 472 ASN A N 1
ATOM 3699 C CA . ASN A 1 472 ? -42.701 11.994 52.086 1.00 46.72 472 ASN A CA 1
ATOM 3700 C C . ASN A 1 472 ? -43.672 12.819 51.215 1.00 46.72 472 ASN A C 1
ATOM 3702 O O . ASN A 1 472 ? -43.270 13.733 50.492 1.00 46.72 472 ASN A O 1
ATOM 3706 N N . THR A 1 473 ? -44.965 12.500 51.287 1.00 45.31 473 THR A N 1
ATOM 3707 C CA . THR A 1 473 ? -46.052 13.111 50.495 1.00 45.31 473 THR A CA 1
ATOM 3708 C C . THR A 1 473 ? -46.217 14.626 50.669 1.00 45.31 473 THR A C 1
ATOM 3710 O O . THR A 1 473 ? -46.938 15.241 49.892 1.00 45.31 473 THR A O 1
ATOM 3713 N N . GLU A 1 474 ? -45.542 15.237 51.644 1.00 49.91 474 GLU A N 1
ATOM 3714 C CA . GLU A 1 474 ? -45.567 16.681 51.910 1.00 49.91 474 GLU A CA 1
ATOM 3715 C C . GLU A 1 474 ? -44.303 17.406 51.407 1.00 49.91 474 GLU A C 1
ATOM 3717 O O . GLU A 1 474 ? -44.126 18.592 51.666 1.00 49.91 474 GLU A O 1
ATOM 3722 N N . GLY A 1 475 ? -43.407 16.711 50.695 1.00 52.38 475 GLY A N 1
ATOM 3723 C CA . GLY A 1 475 ? -42.143 17.277 50.211 1.00 52.38 475 GLY A CA 1
ATOM 3724 C C . GLY A 1 475 ? -41.025 17.322 51.260 1.00 52.38 475 GLY A C 1
ATOM 3725 O O . GLY A 1 475 ? -39.941 17.828 50.964 1.00 52.38 475 GLY A O 1
ATOM 3726 N N . ASN A 1 476 ? -41.253 16.757 52.449 1.00 59.84 476 ASN A N 1
ATOM 3727 C CA . ASN A 1 476 ? -40.269 16.676 53.526 1.00 59.84 476 ASN A CA 1
ATOM 3728 C C . ASN A 1 476 ? -39.310 15.498 53.300 1.00 59.84 476 ASN A C 1
ATOM 3730 O O . ASN A 1 476 ? -39.701 14.448 52.787 1.00 59.84 476 ASN A O 1
ATOM 3734 N N . VAL A 1 477 ? -38.050 15.657 53.701 1.00 63.69 477 VAL A N 1
ATOM 3735 C CA . VAL A 1 477 ? -37.026 14.607 53.600 1.00 63.69 477 VAL A CA 1
ATOM 3736 C C . VAL A 1 477 ? -37.202 13.628 54.763 1.00 63.69 477 VAL A C 1
ATOM 3738 O O . VAL A 1 477 ? -37.192 14.029 55.925 1.00 63.69 477 VAL A O 1
ATOM 3741 N N . MET A 1 478 ? -37.384 12.342 54.470 1.00 65.19 478 MET A N 1
ATOM 3742 C CA . MET A 1 478 ? -37.505 11.283 55.468 1.00 65.19 478 MET A CA 1
ATOM 3743 C C . MET A 1 478 ? -36.183 10.526 55.605 1.00 65.19 478 MET A C 1
ATOM 3745 O O . MET A 1 478 ? -35.675 9.962 54.635 1.00 65.19 478 MET A O 1
ATOM 3749 N N . ALA A 1 479 ? -35.643 10.494 56.821 1.00 65.06 479 ALA A N 1
ATOM 3750 C CA . ALA A 1 479 ? -34.526 9.633 57.188 1.00 65.06 479 ALA A CA 1
ATOM 3751 C C . ALA A 1 479 ? -35.085 8.319 57.756 1.00 65.06 479 ALA A C 1
ATOM 3753 O O . ALA A 1 479 ? -35.769 8.328 58.784 1.00 65.06 479 ALA A O 1
ATOM 3754 N N . TYR A 1 480 ? -34.835 7.209 57.058 1.00 60.06 480 TYR A N 1
ATOM 3755 C CA . TYR A 1 480 ? -35.281 5.872 57.446 1.00 60.06 480 TYR A CA 1
ATOM 3756 C C . TYR A 1 480 ? -34.252 4.802 57.031 1.00 60.06 480 TYR A C 1
ATOM 3758 O O . TYR A 1 480 ? -33.796 4.838 55.883 1.00 60.06 480 TYR A O 1
ATOM 3766 N N . PRO A 1 481 ? -33.952 3.817 57.901 1.00 57.44 481 PRO A N 1
ATOM 3767 C CA . PRO A 1 481 ? -34.345 3.753 59.318 1.00 57.44 481 PRO A CA 1
ATOM 3768 C C . PRO A 1 481 ? -33.631 4.828 60.162 1.00 57.44 481 PRO A C 1
ATOM 3770 O O . PRO A 1 481 ? -32.669 5.440 59.694 1.00 57.44 481 PRO A O 1
ATOM 3773 N N . ASN A 1 482 ? -34.120 5.094 61.381 1.00 65.50 482 ASN A N 1
ATOM 3774 C CA . ASN A 1 482 ? -33.500 6.037 62.317 1.00 65.50 482 ASN A CA 1
ATOM 3775 C C . ASN A 1 482 ? -32.010 5.681 62.512 1.00 65.50 482 ASN A C 1
ATOM 3777 O O . ASN A 1 482 ? -31.715 4.573 62.960 1.00 65.50 482 ASN A O 1
ATOM 3781 N N . PRO A 1 483 ? -31.056 6.581 62.212 1.00 62.94 483 PRO A N 1
ATOM 3782 C CA . PRO A 1 483 ? -29.627 6.297 62.351 1.00 62.94 483 PRO A CA 1
ATOM 3783 C C . PRO A 1 483 ? -29.159 6.388 63.817 1.00 62.94 483 PRO A C 1
ATOM 3785 O O . PRO A 1 483 ? -28.111 6.966 64.082 1.00 62.94 483 PRO A O 1
ATOM 3788 N N . ALA A 1 484 ? -29.955 5.892 64.775 1.00 59.91 484 ALA A N 1
ATOM 3789 C CA . ALA A 1 484 ? -29.766 6.100 66.210 1.00 59.91 484 ALA A CA 1
ATOM 3790 C C . ALA A 1 484 ? -28.299 5.932 66.643 1.00 59.91 484 ALA A C 1
ATOM 3792 O O . ALA A 1 484 ? -27.668 4.932 66.292 1.00 59.91 484 ALA A O 1
ATOM 3793 N N . ASN A 1 485 ? -27.825 6.918 67.425 1.00 57.47 485 ASN A N 1
ATOM 3794 C CA . ASN A 1 485 ? -26.499 7.098 68.057 1.00 57.47 485 ASN A CA 1
ATOM 3795 C C . ASN A 1 485 ? -25.633 8.280 67.566 1.00 57.47 485 ASN A C 1
ATOM 3797 O O . ASN A 1 485 ? -24.551 8.468 68.114 1.00 57.47 485 ASN A O 1
ATOM 3801 N N . ASP A 1 486 ? -26.097 9.124 66.639 1.00 61.91 486 ASP A N 1
ATOM 3802 C CA . ASP A 1 486 ? -25.299 10.253 66.118 1.00 61.91 486 ASP A CA 1
ATOM 3803 C C . ASP A 1 486 ? -26.050 11.596 66.060 1.00 61.91 486 ASP A C 1
ATOM 3805 O O . ASP A 1 486 ? -27.253 11.679 66.296 1.00 61.91 486 ASP A O 1
ATOM 3809 N N . LYS A 1 487 ? -25.332 12.683 65.736 1.00 70.88 487 LYS A N 1
ATOM 3810 C CA . LYS A 1 487 ? -25.934 13.974 65.356 1.00 70.88 487 LYS A CA 1
ATOM 3811 C C . LYS A 1 487 ? -26.234 13.994 63.858 1.00 70.88 487 LYS A C 1
ATOM 3813 O O . LYS A 1 487 ? -25.347 13.739 63.046 1.00 70.88 487 LYS A O 1
ATOM 3818 N N . LEU A 1 488 ? -27.448 14.386 63.478 1.00 71.00 488 LEU A N 1
ATOM 3819 C CA . LEU A 1 488 ? -27.825 14.551 62.075 1.00 71.00 488 LEU A CA 1
ATOM 3820 C C . LEU A 1 488 ? -27.452 15.959 61.596 1.00 71.00 488 LEU A C 1
ATOM 3822 O O . LEU A 1 488 ? -28.017 16.945 62.068 1.00 71.00 488 LEU A O 1
ATOM 3826 N N . ASN A 1 489 ? -26.517 16.055 60.649 1.00 67.94 489 ASN A N 1
ATOM 3827 C CA . ASN A 1 489 ? -26.171 17.313 59.985 1.00 67.94 489 ASN A CA 1
ATOM 3828 C C . ASN A 1 489 ? -26.926 17.431 58.661 1.00 67.94 489 ASN A C 1
ATOM 3830 O O . ASN A 1 489 ? -26.832 16.552 57.807 1.00 67.94 489 ASN A O 1
ATOM 3834 N N . ILE A 1 490 ? -27.636 18.538 58.478 1.00 66.69 490 ILE A N 1
ATOM 3835 C CA . ILE A 1 490 ? -28.365 18.860 57.254 1.00 66.69 490 ILE A CA 1
ATOM 3836 C C . ILE A 1 490 ? -27.670 20.024 56.587 1.00 66.69 490 ILE A C 1
ATOM 3838 O O . ILE A 1 490 ? -27.491 21.073 57.207 1.00 66.69 490 ILE A O 1
ATOM 3842 N N . ILE A 1 491 ? -27.318 19.829 55.322 1.00 62.88 491 ILE A N 1
ATOM 3843 C CA . ILE A 1 491 ? -26.736 20.858 54.472 1.00 62.88 491 ILE A CA 1
ATOM 3844 C C . ILE A 1 491 ? -27.651 21.000 53.257 1.00 62.88 491 ILE A C 1
ATOM 3846 O O . ILE A 1 491 ? -27.731 20.080 52.443 1.00 62.88 491 ILE A O 1
ATOM 3850 N N . ALA A 1 492 ? -28.370 22.118 53.158 1.00 60.31 492 ALA A N 1
ATOM 3851 C CA . ALA A 1 492 ? -29.186 22.443 51.988 1.00 60.31 492 ALA A CA 1
ATOM 3852 C C . ALA A 1 492 ? -28.416 23.412 51.083 1.00 60.31 492 ALA A C 1
ATOM 3854 O O . ALA A 1 492 ? -27.796 24.356 51.570 1.00 60.31 492 ALA A O 1
ATOM 3855 N N . THR A 1 493 ? -28.424 23.161 49.773 1.00 53.28 493 THR A N 1
ATOM 3856 C CA . THR A 1 493 ? -27.690 23.966 48.782 1.00 53.28 493 THR A CA 1
ATOM 3857 C C . THR A 1 493 ? -28.418 25.243 48.361 1.00 53.28 493 THR A C 1
ATOM 3859 O O . THR A 1 493 ? -27.778 26.128 47.805 1.00 53.28 493 THR A O 1
ATOM 3862 N N . ASP A 1 494 ? -29.713 25.353 48.667 1.00 54.59 494 ASP A N 1
ATOM 3863 C CA . ASP A 1 494 ? -30.574 26.498 48.356 1.00 54.59 494 ASP A CA 1
ATOM 3864 C C . ASP A 1 494 ? -31.230 27.016 49.655 1.00 54.59 494 ASP A C 1
ATOM 3866 O O . ASP A 1 494 ? -31.491 26.203 50.544 1.00 54.59 494 ASP A O 1
ATOM 3870 N N . ASP A 1 495 ? -31.528 28.327 49.753 1.00 54.25 495 ASP A N 1
ATOM 3871 C CA . ASP A 1 495 ? -32.226 29.008 50.877 1.00 54.25 495 ASP A CA 1
ATOM 3872 C C . ASP A 1 495 ? -33.700 28.556 51.021 1.00 54.25 495 ASP A C 1
ATOM 3874 O O . ASP A 1 495 ? -34.645 29.348 51.002 1.00 54.25 495 ASP A O 1
ATOM 3878 N N . VAL A 1 496 ? -33.932 27.251 51.114 1.00 57.59 496 VAL A N 1
ATOM 3879 C CA . VAL A 1 496 ? -35.258 26.647 51.195 1.00 57.59 496 VAL A CA 1
ATOM 3880 C C . VAL A 1 496 ? -35.394 25.969 52.546 1.00 57.59 496 VAL A C 1
ATOM 3882 O O . VAL A 1 496 ? -34.594 25.118 52.922 1.00 57.59 496 VAL A O 1
ATOM 3885 N N . THR A 1 497 ? -36.447 26.325 53.272 1.00 57.34 497 THR A N 1
ATOM 3886 C CA . THR A 1 497 ? -36.831 25.654 54.511 1.00 57.34 497 THR A CA 1
ATOM 3887 C C . THR A 1 497 ? -37.209 24.204 54.210 1.00 57.34 497 THR A C 1
ATOM 3889 O O . THR A 1 497 ? -38.217 23.954 53.547 1.00 57.34 497 THR A O 1
ATOM 3892 N N . ILE A 1 498 ? -36.426 23.245 54.708 1.00 64.94 498 ILE A N 1
ATOM 3893 C CA . ILE A 1 498 ? -36.706 21.814 54.533 1.00 64.94 498 ILE A CA 1
ATOM 3894 C C . ILE A 1 498 ? -37.350 21.275 55.811 1.00 64.94 498 ILE A C 1
ATOM 3896 O O . ILE A 1 498 ? -36.816 21.447 56.911 1.00 64.94 498 ILE A O 1
ATOM 3900 N N . GLY A 1 499 ? -38.497 20.606 55.676 1.00 68.12 499 GLY A N 1
ATOM 3901 C CA . GLY A 1 499 ? -39.034 19.775 56.746 1.00 68.12 499 GLY A CA 1
ATOM 3902 C C . GLY A 1 499 ? -38.424 18.375 56.698 1.00 68.12 499 GLY A C 1
ATOM 3903 O O . GLY A 1 499 ? -38.208 17.813 55.622 1.00 68.12 499 GLY A O 1
ATOM 3904 N N . ILE A 1 500 ? -38.111 17.811 57.862 1.00 73.12 500 ILE A N 1
ATOM 3905 C CA . ILE A 1 500 ? -37.436 16.520 58.004 1.00 73.12 500 ILE A CA 1
ATOM 3906 C C . ILE A 1 500 ? -38.212 15.639 58.966 1.00 73.12 500 ILE A C 1
ATOM 3908 O O . ILE A 1 500 ? -38.608 16.083 60.041 1.00 73.12 500 ILE A O 1
ATOM 3912 N N . SER A 1 501 ? -38.417 14.385 58.579 1.00 74.56 501 SER A N 1
ATOM 3913 C CA . SER A 1 501 ? -39.047 13.363 59.411 1.00 74.56 501 SER A CA 1
ATOM 3914 C C . SER A 1 501 ? -38.073 12.210 59.628 1.00 74.56 501 SER A C 1
ATOM 3916 O O . SER A 1 501 ? -37.515 11.685 58.672 1.00 74.56 501 SER A O 1
ATOM 3918 N N . ILE A 1 502 ? -37.886 11.788 60.872 1.00 75.44 502 ILE A N 1
ATOM 3919 C CA . ILE A 1 502 ? -37.090 10.611 61.233 1.00 75.44 502 ILE A CA 1
ATOM 3920 C C . ILE A 1 502 ? -38.069 9.521 61.642 1.00 75.44 502 ILE A C 1
ATOM 3922 O O . ILE A 1 502 ? -38.947 9.786 62.467 1.00 75.44 502 ILE A O 1
ATOM 3926 N N . ALA A 1 503 ? -37.951 8.333 61.054 1.00 72.06 503 ALA A N 1
ATOM 3927 C CA . ALA A 1 503 ? -38.838 7.206 61.325 1.00 72.06 503 ALA A CA 1
ATOM 3928 C C . ALA A 1 503 ? -38.089 6.029 61.966 1.00 72.06 503 ALA A C 1
ATOM 3930 O O . ALA A 1 503 ? -36.952 5.750 61.592 1.00 72.06 503 ALA A O 1
ATOM 3931 N N . ASP A 1 504 ? -38.731 5.348 62.919 1.00 68.56 504 ASP A N 1
ATOM 3932 C CA . ASP A 1 504 ? -38.213 4.110 63.522 1.00 68.56 504 ASP A CA 1
ATOM 3933 C C . ASP A 1 504 ? -38.199 2.947 62.518 1.00 68.56 504 ASP A C 1
ATOM 3935 O O . ASP A 1 504 ? -38.703 3.075 61.401 1.00 68.56 504 ASP A O 1
ATOM 3939 N N . ILE A 1 505 ? -37.667 1.788 62.918 1.00 60.69 505 ILE A N 1
ATOM 3940 C CA . ILE A 1 505 ? -37.610 0.567 62.089 1.00 60.69 505 ILE A CA 1
ATOM 3941 C C . ILE A 1 505 ? -38.975 0.056 61.592 1.00 60.69 505 ILE A C 1
ATOM 3943 O O . ILE A 1 505 ? -39.024 -0.779 60.692 1.00 60.69 505 ILE A O 1
ATOM 3947 N N . THR A 1 506 ? -40.087 0.521 62.172 1.00 62.12 506 THR A N 1
ATOM 3948 C CA . THR A 1 506 ? -41.452 0.172 61.743 1.00 62.12 506 THR A CA 1
ATOM 3949 C C . THR A 1 506 ? -42.023 1.172 60.735 1.00 62.12 506 THR A C 1
ATOM 3951 O O . THR A 1 506 ? -43.145 1.004 60.258 1.00 62.12 506 THR A O 1
ATOM 3954 N N . GLY A 1 507 ? -41.252 2.207 60.388 1.00 59.56 507 GLY A N 1
ATOM 3955 C CA . GLY A 1 507 ? -41.656 3.280 59.485 1.00 59.56 507 GLY A CA 1
ATOM 3956 C C . GLY A 1 507 ? -42.503 4.356 60.165 1.00 59.56 507 GLY A C 1
ATOM 3957 O O . GLY A 1 507 ? -43.042 5.229 59.481 1.00 59.56 507 GLY A O 1
ATOM 3958 N N . ARG A 1 508 ? -42.635 4.332 61.499 1.00 69.19 508 ARG A N 1
ATOM 3959 C CA . ARG A 1 508 ? -43.396 5.337 62.246 1.00 69.19 508 ARG A CA 1
ATOM 3960 C C . ARG A 1 508 ? -42.522 6.572 62.498 1.00 69.19 508 ARG A C 1
ATOM 3962 O O . ARG A 1 508 ? -41.429 6.430 63.042 1.00 69.19 508 ARG A O 1
ATOM 3969 N N . PRO A 1 509 ? -42.992 7.795 62.185 1.00 72.00 509 PRO A N 1
ATOM 3970 C CA . PRO A 1 509 ? -42.271 9.019 62.524 1.00 72.00 509 PRO A CA 1
ATOM 3971 C C . PRO A 1 509 ? -42.066 9.156 64.038 1.00 72.00 509 PRO A C 1
ATOM 3973 O O . PRO A 1 509 ? -43.036 9.209 64.797 1.00 72.00 509 PRO A O 1
ATOM 3976 N N . VAL A 1 510 ? -40.807 9.248 64.463 1.00 78.81 510 VAL A N 1
ATOM 3977 C CA . VAL A 1 510 ? -40.390 9.466 65.857 1.00 78.81 510 VAL A CA 1
ATOM 3978 C C . VAL A 1 510 ? -39.930 10.902 66.119 1.00 78.81 510 VAL A C 1
ATOM 3980 O O . VAL A 1 510 ? -39.991 11.360 67.256 1.00 78.81 510 VAL A O 1
ATOM 3983 N N . LYS A 1 511 ? -39.533 11.654 65.081 1.00 77.31 511 LYS A N 1
ATOM 3984 C CA . LYS A 1 511 ? -39.192 13.086 65.188 1.00 77.31 511 LYS A CA 1
ATOM 3985 C C . LYS A 1 511 ? -39.532 13.820 63.895 1.00 77.31 511 LYS A C 1
ATOM 3987 O O . LYS A 1 511 ? -39.232 13.322 62.815 1.00 77.31 511 LYS A O 1
ATOM 3992 N N . ILE A 1 512 ? -40.141 15.003 63.998 1.00 75.06 512 ILE A N 1
ATOM 3993 C CA . ILE 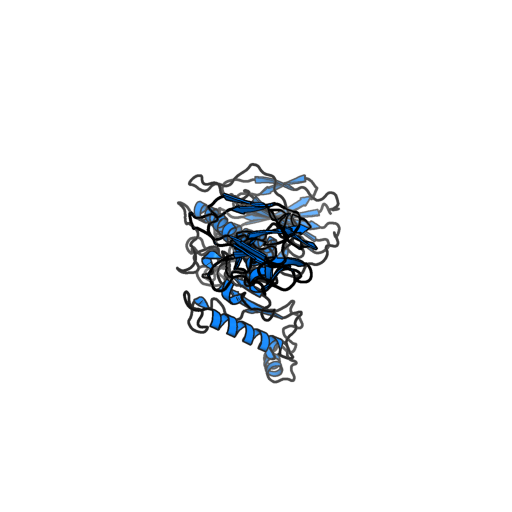A 1 512 ? -40.457 15.870 62.851 1.00 75.06 512 ILE A CA 1
ATOM 3994 C C . ILE A 1 512 ? -39.908 17.266 63.122 1.00 75.06 512 ILE A C 1
ATOM 3996 O O . ILE A 1 512 ? -40.157 17.849 64.175 1.00 75.06 512 ILE A O 1
ATOM 4000 N N . ILE A 1 513 ? -39.184 17.813 62.155 1.00 74.44 513 ILE A N 1
ATOM 4001 C CA . ILE A 1 513 ? -38.488 19.093 62.250 1.00 74.44 513 ILE A CA 1
ATOM 4002 C C . ILE A 1 513 ? -38.961 19.930 61.083 1.00 74.44 513 ILE A C 1
ATOM 4004 O O . ILE A 1 513 ? -38.798 19.535 59.937 1.00 74.44 513 ILE A O 1
ATOM 4008 N N . ARG A 1 514 ? -39.615 21.055 61.365 1.00 64.94 514 ARG A N 1
ATOM 4009 C CA . ARG A 1 514 ? -40.367 21.793 60.340 1.00 64.94 514 ARG A CA 1
ATOM 4010 C C . ARG A 1 514 ? -39.620 22.976 59.729 1.00 64.94 514 ARG A C 1
ATOM 4012 O O . ARG A 1 514 ? -40.169 23.602 58.832 1.00 64.94 514 ARG A O 1
ATOM 4019 N N . GLN A 1 515 ? -38.407 23.287 60.192 1.00 65.00 515 GLN A N 1
ATOM 4020 C CA . GLN A 1 515 ? -37.647 24.451 59.725 1.00 65.00 515 GLN A CA 1
ATOM 4021 C C . GLN A 1 515 ? -36.127 24.253 59.843 1.00 65.00 515 GLN A C 1
ATOM 4023 O O . GLN A 1 515 ? -35.478 24.913 60.651 1.00 65.00 515 GLN A O 1
ATOM 4028 N N . ALA A 1 516 ? -35.549 23.333 59.069 1.00 60.94 516 ALA A N 1
ATOM 4029 C CA . ALA A 1 516 ? -34.095 23.291 58.915 1.00 60.94 516 ALA A CA 1
ATOM 4030 C C . ALA A 1 516 ? -33.652 24.346 57.883 1.00 60.94 516 ALA A C 1
ATOM 4032 O O . ALA A 1 516 ? -34.212 24.406 56.787 1.00 60.94 516 ALA A O 1
ATOM 4033 N N . THR A 1 517 ? -32.675 25.180 58.245 1.00 59.75 517 THR A N 1
ATOM 4034 C CA . THR A 1 517 ? -31.980 26.118 57.344 1.00 59.75 517 THR A CA 1
ATOM 4035 C C . THR A 1 517 ? -30.747 25.451 56.720 1.00 59.75 517 THR A C 1
ATOM 4037 O O . THR A 1 517 ? -30.422 24.310 57.062 1.00 59.75 517 THR A O 1
ATOM 4040 N N . ASN A 1 518 ? -30.042 26.166 55.830 1.00 59.00 518 ASN A N 1
ATOM 4041 C CA . ASN A 1 518 ? -28.921 25.675 55.006 1.00 59.00 518 ASN A CA 1
ATOM 4042 C C . ASN A 1 518 ? -27.843 24.896 55.763 1.00 59.00 518 ASN A C 1
ATOM 4044 O O . ASN A 1 518 ? -27.161 24.071 55.160 1.00 59.00 518 ASN A O 1
ATOM 4048 N N . TYR A 1 519 ? -27.701 25.136 57.068 1.00 66.00 519 TYR A N 1
ATOM 4049 C CA . TYR A 1 519 ? -26.934 24.285 57.961 1.00 66.00 519 TYR A CA 1
ATOM 4050 C C . TYR A 1 519 ? -27.693 24.083 59.274 1.00 66.00 519 TYR A C 1
ATOM 4052 O O . TYR A 1 519 ? -27.792 25.000 60.089 1.00 66.00 519 TYR A O 1
ATOM 4060 N N . THR A 1 520 ? -28.218 22.878 59.493 1.00 71.19 520 THR A N 1
ATOM 4061 C CA . THR A 1 520 ? -28.916 22.520 60.736 1.00 71.19 520 THR A CA 1
ATOM 4062 C C . THR A 1 520 ? -28.332 21.234 61.297 1.00 71.19 520 THR A C 1
ATOM 4064 O O . THR A 1 520 ? -28.353 20.200 60.636 1.00 71.19 520 THR A O 1
ATOM 4067 N N . GLN A 1 521 ? -27.824 21.287 62.527 1.00 74.81 521 GLN A N 1
ATOM 4068 C CA . GLN A 1 521 ? -27.420 20.101 63.275 1.00 74.81 521 GLN A CA 1
ATOM 4069 C C . GLN A 1 521 ? -28.520 19.746 64.274 1.00 74.81 521 GLN A C 1
ATOM 4071 O O . GLN A 1 521 ? -28.955 20.593 65.052 1.00 74.81 521 GLN A O 1
ATOM 4076 N N . ILE A 1 522 ? -28.956 18.492 64.260 1.00 75.75 522 ILE A N 1
ATOM 4077 C CA . ILE A 1 522 ? -30.005 17.987 65.140 1.00 75.75 522 ILE A CA 1
ATOM 4078 C C . ILE A 1 522 ? -29.413 16.886 66.001 1.00 75.75 522 ILE A C 1
ATOM 4080 O O . ILE A 1 522 ? -28.853 15.915 65.491 1.00 75.75 522 ILE A O 1
ATOM 4084 N N . ASP A 1 523 ? -29.585 17.022 67.309 1.00 77.19 523 ASP A N 1
ATOM 4085 C CA . ASP A 1 523 ? -29.332 15.929 68.235 1.00 77.19 523 ASP A CA 1
ATOM 4086 C C . ASP A 1 523 ? -30.495 14.931 68.183 1.00 77.19 523 ASP A C 1
ATOM 4088 O O . ASP A 1 523 ? -31.661 15.312 68.343 1.00 77.19 523 ASP A O 1
ATOM 4092 N N . ILE A 1 524 ? -30.183 13.674 67.880 1.00 77.25 524 ILE A N 1
ATOM 4093 C CA . ILE A 1 524 ? -31.141 12.565 67.783 1.00 77.25 524 ILE A CA 1
ATOM 4094 C C . ILE A 1 524 ? -30.701 11.374 68.641 1.00 77.25 524 ILE A C 1
ATOM 4096 O O . ILE A 1 524 ? -31.218 10.270 68.483 1.00 77.25 524 ILE A O 1
ATOM 4100 N N . SER A 1 525 ? -29.752 11.604 69.555 1.00 75.88 525 SER A N 1
ATOM 4101 C CA . SER A 1 525 ? -29.238 10.596 70.489 1.00 75.88 525 SER A CA 1
ATOM 4102 C C . SER A 1 525 ? -30.294 10.094 71.481 1.00 75.88 525 SER A C 1
ATOM 4104 O O . SER A 1 525 ? -30.126 9.037 72.081 1.00 75.88 525 SER A O 1
ATOM 4106 N N . ASP A 1 526 ? -31.395 10.832 71.627 1.00 73.25 526 ASP A N 1
ATOM 4107 C CA . ASP A 1 526 ? -32.533 10.517 72.484 1.00 73.25 526 ASP A CA 1
ATOM 4108 C C . ASP A 1 526 ? -33.602 9.646 71.803 1.00 73.25 526 ASP A C 1
ATOM 4110 O O . ASP A 1 526 ? -34.561 9.228 72.457 1.00 73.25 526 ASP A O 1
ATOM 4114 N N . LEU A 1 527 ? -33.468 9.372 70.500 1.00 71.69 527 LEU A N 1
ATOM 4115 C CA . LEU A 1 527 ? -34.477 8.639 69.741 1.00 71.69 527 LEU A CA 1
ATOM 4116 C C . LEU A 1 527 ? -34.272 7.116 69.813 1.00 71.69 527 LEU A C 1
ATOM 4118 O O . LEU A 1 527 ? -33.146 6.641 69.661 1.00 71.69 527 LEU A O 1
ATOM 4122 N N . PRO A 1 528 ? -35.355 6.331 69.976 1.00 62.75 528 PRO A N 1
ATOM 4123 C CA . PRO A 1 528 ? -35.285 4.874 69.933 1.00 62.75 528 PRO A CA 1
ATOM 4124 C C . PRO A 1 528 ? -34.835 4.397 68.544 1.00 62.75 528 PRO A C 1
ATOM 4126 O O . PRO A 1 528 ? -35.313 4.918 67.533 1.00 62.75 528 PRO A O 1
ATOM 4129 N N . ALA A 1 529 ? -33.902 3.441 68.519 1.00 56.34 529 ALA A N 1
ATOM 4130 C CA . ALA A 1 529 ? -33.345 2.849 67.299 1.00 56.34 529 ALA A CA 1
ATOM 4131 C C . ALA A 1 529 ? -34.411 2.209 66.403 1.00 56.34 529 ALA A C 1
ATOM 4133 O O . ALA A 1 529 ? -35.256 1.451 66.935 1.00 56.34 529 ALA A O 1
#

Mean predicted aligned error: 10.69 Å

Foldseek 3Di:
DCLQQNACPDDNQVVNVVVVNRHRNQPPDQADEAEPDEPPLVDPPQQNHQPGDLLSNLVVLLVVLVVQCPDPRDDPSHYAYEYEFEALQPVLSSCNLLSNLAPDQCSHQEYEYAAELACPDPSTHAQDCPPDVLLSLLSSVVSLVSSLLSLLQSQQSNLVHHLDDHAYEHPEYFHQDLLQELFLSRLLSVLLSVLSSVLQLHFDYDYPDDEDDSRHQFDVVVVRHGGLNNVSVVVCVVAADFDKDDDDDDDPDFDDHPVRDTDPDDQKDWTKHDDFFKIKIKIGGSAQPFKDKDFAADPPPKAFDQWKKKWKWAAPGRSDRDIDIDMDTGGDDGRDIDIRHHSIMMMMMGGIHGPPDDGDDRSDHDFAAWPAKDKDFPVNDQEAADAFDKTKIAIQTPPNCGVVSHLHFKDKDWPDWLQVWDWDDDRRIIMTTHNRPGDQWDWIKMKIAGSNDRVRIDIGIYIYHYDQQDQDPVRAGEDPAAPAPDKDWAADPDQDFHWYFHAHNVRHTPDIDRGDGRIDIHDPNVPDD

Secondary structure (DSSP, 8-state):
-HHHHS-TTSHHHHHHHHTT--S-TTSS-S-EEEEESSSGGGSGGGT--TTS-THHHHHHHHHHHHHHHTSTT--TTTEEEEEE---SSGGGGTTHHHHHHTT-SSS--EEEEE--SS-SGGGSPPPP--SSHHHHHHHHHHHHHHHHHHHHHHHHHHHHHHSSPPEEEEEE-----GGGTT-HHHHHHHHHHHHHHHHTTEE----S-SSSGGG-SEEGGGTTEEPHHHHHHHHHHHHS-SEEEP--------EE-TT-PEESS-SEEEEEEEETTEEEEEEEES-SS--EEEEEPPPTT--EEEEEEEEEEE-SSTT-S--EEEEEEEE--TTEEEEE-TT-EEEEEEEE----PPPPPTT----PPP-EEEEEETTS---B-STT-EEEEEEEEESTTTTTT-S--EEEEEEEETT--EEEEETTEEEEE--S---SEEEEEEEEEESS-TTSEEEEEEEEE----PBPTTSPEEE-S--TTSEEEEE-SSS--EEEEEE-TTS-EEEEEEEE-SEEEEE-TTS--

pLDDT: mean 87.17, std 11.79, range [44.44, 98.81]

Nearest PDB structures (foldseek):
  2jka-assembly1_A  TM=3.432E-01  e=1.549E-04  Bacteroides thetaiotaomicron VPI-5482
  6cgb-assembly1_A-2  TM=3.662E-01  e=1.144E-02  Mus musculus
  4e2g-assembly2_C  TM=4.079E-01  e=4.450E-02  Sphaerobacter thermophilus DSM 20745
  7u71-assembly1_AAA  TM=3.102E-01  e=8.776E-02  Mus musculus
  4e2g-assembly2_D  TM=2.607E-01  e=2.387E-02  Sphaerobacter thermophilus DSM 20745

Radius of gyration: 33.44 Å; Cα contacts (8 Å, |Δi|>4): 1167; chains: 1; bounding box: 78×60×106 Å